Protein AF-A0A0L0FVR0-F1 (afdb_monomer_lite)

Radius of gyration: 31.87 Å; chains: 1; bounding box: 72×71×100 Å

Foldseek 3Di:
DKKKAADDDDDDDDDDDDDCVVPPPVRVDVVPAQWDDKFAQPLVPVLVVLVVVLVVLVVVLLVQVLVCVVVVDQDWDFDDDDPPHDGDIDRSNVVSVVVNVVSVVVSVVSVPCRVPDGRSIIDIHHPDPVRLVCQQVDQPDPDNNGIHIHNDFDPLPPPSVCSPQHPVNVVVVVVVVVVVVVVVVVVVVVVVVVVVCCLDVVNVCVVPVVCVVVCVVCVVVVVCSVQPVVVVVVLVVLVVCLVPVLVCLLVVVVLVVVLVCQVPPPQSGPVSNVVSQAFEAPPCVVVVVVLLVLVLVLLLCCVRPVVSNVSSVVSVVSSVVSVVCCPVPGHDHSGDPVCPVVVVSVVSVVVSVVVSVVVVVVVVVVVVVVVVVVVVVVVD

Secondary structure (DSSP, 8-state):
-EEE----------S-PPPTTTS-HHHHHHTTS-EEEEEESHHHHHHHHHHHHHHHHHHHHHHHHHHHHHHSSPPEEEES-BTTBS-EEEEHHHHHHHHHHHHHHHHHHTTTGGGG---S-EEEEESSHHHHHHHHHS--SSSTTT---EE---TTT--GGGGG--HHHHHHHHHHHHHHHHHHHHHHHHHHHHHHHHH-HHHHHHH-GGGHHHHHH-HHHHHHHHHHHHHHHHHHHHHHHHHHHHHHHHHTHHHHHHHHHIIIII--SHHHHHHHTSPPPP-HHHHHHHHHHHHHHHHHTTTT-TTHHHHHHHHHHHHHHHHHHHHHHT---SS--TTTHHHHHHHHHHHHHHHHHHHHHHHHHHHHHHHHHHHHHH--

InterPro domains:
  IPR003864 CSC1/OSCA1-like, 7TM region [PF02714] (238-352)
  IPR027815 CSC1/OSCA1-like, cytosolic domain [PF14703] (33-162)
  IPR045122 Calcium permeable stress-gated cation channel 1-like [PTHR13018] (44-244)

Sequence (380 aa):
MTTVEPSPTPTVSPSPTPSFKDCGIQGCYDDTLSVHSVSLYKYVKEHRKLVREREQIRSDLERAYWDLGKKHERPTMRVGGFLCYGGTIVDSIDYLQDQLKEYNQLVKESKYDGLRYPYGTGFVTFKNFLTASLAASSRLSDNSSAYSTDGAPEPTDVYWPNLRIQSLELTVRTICVKILTFAMVVFFAIPVAFLQSFVTIENFQKWFPSLEDFFNDNAALTAAIKGFLPALILNILIMVKIFITMQWQLLDVIELLITSIKLWFFARTPRERLSAMKPDMPEFAFFASDLIMVYLLGLCFAVIAPLLSPFALLYMAWGYWVRRYQLLYVRVPKFESGGRFWNLFFSRICIVCFSDSHYIISYHIRSHFEHSCIYYKFAS

Structure (mmCIF, N/CA/C/O backbone):
data_AF-A0A0L0FVR0-F1
#
_entry.id   AF-A0A0L0FVR0-F1
#
loop_
_atom_site.group_PDB
_atom_site.id
_atom_site.type_symbol
_atom_site.label_atom_id
_atom_site.label_alt_id
_atom_site.label_comp_id
_atom_site.label_asym_id
_atom_site.label_entity_id
_atom_site.label_seq_id
_atom_site.pdbx_PDB_ins_code
_atom_site.Cartn_x
_atom_site.Cartn_y
_atom_site.Cartn_z
_atom_site.occupancy
_atom_site.B_iso_or_equiv
_atom_site.auth_seq_id
_atom_site.auth_comp_id
_atom_site.auth_asym_id
_atom_site.auth_atom_id
_atom_site.pdbx_PDB_model_num
ATOM 1 N N . MET A 1 1 ? -19.815 13.158 3.278 1.00 31.92 1 MET A N 1
ATOM 2 C CA . MET A 1 1 ? -19.055 13.720 4.412 1.00 31.92 1 MET A CA 1
ATOM 3 C C . MET A 1 1 ? -17.994 14.637 3.830 1.00 31.92 1 MET A C 1
ATOM 5 O O . MET A 1 1 ? -17.427 14.257 2.813 1.00 31.92 1 MET A O 1
ATOM 9 N N . THR A 1 2 ? -17.740 15.807 4.409 1.00 29.30 2 THR A N 1
ATOM 10 C CA . THR A 1 2 ? -16.665 16.720 3.964 1.00 29.30 2 THR A CA 1
ATOM 11 C C . THR A 1 2 ? -15.803 17.139 5.146 1.00 29.30 2 THR A C 1
ATOM 13 O O . THR A 1 2 ? -16.333 17.372 6.231 1.00 29.30 2 THR A O 1
ATOM 16 N N . THR A 1 3 ? -14.485 17.199 4.955 1.00 30.08 3 THR A N 1
ATOM 17 C CA . THR A 1 3 ? -13.531 17.676 5.969 1.00 30.08 3 THR A CA 1
ATOM 18 C C . THR A 1 3 ? -13.196 19.145 5.754 1.00 30.08 3 THR A C 1
ATOM 20 O O . THR A 1 3 ? -12.861 19.523 4.636 1.00 30.08 3 THR A O 1
ATOM 23 N N . VAL A 1 4 ? -13.241 19.936 6.825 1.00 31.75 4 VAL A N 1
ATOM 24 C CA . VAL A 1 4 ? -12.751 21.329 6.883 1.00 31.75 4 VAL A CA 1
ATOM 25 C C . VAL A 1 4 ? -11.373 21.352 7.571 1.00 31.75 4 VAL A C 1
ATOM 27 O O . VAL A 1 4 ? -11.081 20.436 8.337 1.00 31.75 4 VAL A O 1
ATOM 30 N N . GLU A 1 5 ? -10.528 22.361 7.329 1.00 31.41 5 GLU A N 1
ATOM 31 C CA . GLU A 1 5 ? -9.233 22.558 8.013 1.00 31.41 5 GLU A CA 1
ATOM 32 C C . GLU A 1 5 ? -8.874 24.063 8.133 1.00 31.41 5 GLU A C 1
ATOM 34 O O . GLU A 1 5 ? -9.094 24.776 7.155 1.00 31.41 5 GLU A O 1
ATOM 39 N N . PRO A 1 6 ? -8.311 24.578 9.257 1.00 28.22 6 PRO A N 1
ATOM 40 C CA . PRO A 1 6 ? -7.893 25.983 9.391 1.00 28.22 6 PRO A CA 1
ATOM 41 C C . PRO A 1 6 ? -6.371 26.158 9.541 1.00 28.22 6 PRO A C 1
ATOM 43 O O . PRO A 1 6 ? -5.696 25.357 10.192 1.00 28.22 6 PRO A O 1
ATOM 46 N N . SER A 1 7 ? -5.835 27.285 9.059 1.00 29.09 7 SER A N 1
ATOM 47 C CA . SER A 1 7 ? -4.413 27.643 9.207 1.00 29.09 7 SER A CA 1
ATOM 48 C C . SER A 1 7 ? -4.171 29.089 9.700 1.00 29.09 7 SER A C 1
ATOM 50 O O . SER A 1 7 ? -4.756 30.008 9.131 1.00 29.09 7 SER A O 1
ATOM 52 N N . PRO A 1 8 ? -3.273 29.337 10.680 1.00 32.59 8 PRO A N 1
ATOM 53 C CA . PRO A 1 8 ? -2.580 30.631 10.883 1.00 32.59 8 PRO A CA 1
ATOM 54 C C . PRO A 1 8 ? -1.464 30.829 9.820 1.00 32.59 8 PRO A C 1
ATOM 56 O O . PRO A 1 8 ? -1.068 29.842 9.198 1.00 32.59 8 PRO A O 1
ATOM 59 N N . THR A 1 9 ? -0.854 31.993 9.526 1.00 27.91 9 THR A N 1
ATOM 60 C CA . THR A 1 9 ? -0.823 33.411 10.023 1.00 27.91 9 THR A CA 1
ATOM 61 C C . THR A 1 9 ? -0.142 34.278 8.909 1.00 27.91 9 THR A C 1
ATOM 63 O O . THR A 1 9 ? 0.295 33.649 7.941 1.00 27.91 9 THR A O 1
ATOM 66 N N . PRO A 1 10 ? 0.047 35.632 8.964 1.00 27.08 10 PRO A N 1
ATOM 67 C CA . PRO A 1 10 ? -0.070 36.597 10.074 1.00 27.08 10 PRO A CA 1
ATOM 68 C C . PRO A 1 10 ? -0.982 37.827 9.808 1.00 27.08 10 PRO A C 1
ATOM 70 O O . PRO A 1 10 ? -1.689 37.909 8.811 1.00 27.08 10 PRO A O 1
ATOM 73 N N . THR A 1 11 ? -0.979 38.774 10.751 1.00 21.86 11 THR A N 1
ATOM 74 C CA . THR A 1 11 ? -1.875 39.936 10.891 1.00 21.86 11 THR A CA 1
ATOM 75 C C . THR A 1 11 ? -1.707 41.060 9.859 1.00 21.86 11 THR A C 1
ATOM 77 O O . THR A 1 11 ? -0.650 41.681 9.798 1.00 21.86 11 THR A O 1
ATOM 80 N N . VAL A 1 12 ? -2.824 41.459 9.238 1.00 21.41 12 VAL A N 1
ATOM 81 C CA . VAL A 1 12 ? -3.237 42.869 9.068 1.00 21.41 12 VAL A CA 1
ATOM 82 C C . VAL A 1 12 ? -4.748 42.937 9.346 1.00 21.41 12 VAL A C 1
ATOM 84 O O . VAL A 1 12 ? -5.506 42.129 8.819 1.00 21.41 12 VAL A O 1
ATOM 87 N N . SER A 1 13 ? -5.180 43.855 10.210 1.00 21.28 13 SER A N 1
ATOM 88 C CA . SER A 1 13 ? -6.585 44.144 10.567 1.00 21.28 13 SER A CA 1
ATOM 89 C C . SER A 1 13 ? -7.022 45.472 9.899 1.00 21.28 13 SER A C 1
ATOM 91 O O . SER A 1 13 ? -6.126 46.211 9.482 1.00 21.28 13 SER A O 1
ATOM 93 N N . PRO A 1 14 ? -8.329 45.823 9.758 1.00 28.42 14 PRO A N 1
ATOM 94 C CA . PRO A 1 14 ? -9.460 45.448 10.619 1.00 28.42 14 PRO A CA 1
ATOM 95 C C . PRO A 1 14 ? -10.758 45.000 9.900 1.00 28.42 14 PRO A C 1
ATOM 97 O O . PRO A 1 14 ? -10.812 44.850 8.684 1.00 28.42 14 PRO A O 1
ATOM 100 N N . SER A 1 15 ? -11.825 44.861 10.701 1.00 21.44 15 SER A N 1
ATOM 101 C CA . SER A 1 15 ? -13.176 44.339 10.408 1.00 21.44 15 SER A CA 1
ATOM 102 C C . SER A 1 15 ? -13.308 42.801 10.464 1.00 21.44 15 SER A C 1
ATOM 104 O O . SER A 1 15 ? -12.320 42.087 10.280 1.00 21.44 15 SER A O 1
ATOM 106 N N . PRO A 1 16 ? -14.468 42.277 10.912 1.00 29.50 16 PRO A N 1
ATOM 107 C CA . PRO A 1 16 ? -14.469 41.071 11.732 1.00 29.50 16 PRO A CA 1
ATOM 108 C C . PRO A 1 16 ? -14.597 39.789 10.908 1.00 29.50 16 PRO A C 1
ATOM 110 O O . PRO A 1 16 ? -15.694 39.370 10.549 1.00 29.50 16 PRO A O 1
ATOM 113 N N . THR A 1 17 ? -13.490 39.073 10.729 1.00 25.56 17 THR A N 1
ATOM 114 C CA . THR A 1 17 ? -13.578 37.609 10.659 1.00 25.56 17 THR A CA 1
ATOM 115 C C . THR A 1 17 ? -14.049 37.106 12.026 1.00 25.56 17 THR A C 1
ATOM 117 O O . THR A 1 17 ? -13.323 37.341 13.002 1.00 25.56 17 THR A O 1
ATOM 120 N N . PRO A 1 18 ? -15.208 36.428 12.146 1.00 30.25 18 PRO A N 1
ATOM 121 C CA . PRO A 1 18 ? -15.577 35.808 13.406 1.00 30.25 18 PRO A CA 1
ATOM 122 C C . PRO A 1 18 ? -14.506 34.776 13.733 1.00 30.25 18 PRO A C 1
ATOM 124 O O . PRO A 1 18 ? -14.232 33.857 12.956 1.00 30.25 18 PRO A O 1
ATOM 127 N N . SER A 1 19 ? -13.872 34.933 14.890 1.00 30.06 19 SER A N 1
ATOM 128 C CA . SER A 1 19 ? -13.094 33.830 15.424 1.00 30.06 19 SER A CA 1
ATOM 129 C C . SER A 1 19 ? -14.078 32.689 15.709 1.00 30.06 19 SER A C 1
ATOM 131 O O . SER A 1 19 ? -15.181 32.939 16.190 1.00 30.06 19 SER A O 1
ATOM 133 N N . PHE A 1 20 ? -13.697 31.429 15.477 1.00 39.97 20 PHE A N 1
ATOM 134 C CA . PHE A 1 20 ? -14.540 30.254 15.793 1.00 39.97 20 PHE A CA 1
ATOM 135 C C . PHE A 1 20 ? -14.876 30.094 17.301 1.00 39.97 20 PHE A C 1
ATOM 137 O O . PHE A 1 20 ? -15.362 29.048 17.727 1.00 39.97 20 PHE A O 1
ATOM 144 N N . LYS A 1 21 ? -14.591 31.112 18.126 1.00 35.53 21 LYS A N 1
ATOM 145 C CA . LYS A 1 21 ? -15.057 31.258 19.507 1.00 35.53 21 LYS A CA 1
ATOM 146 C C . LYS A 1 21 ? -16.484 31.808 19.590 1.00 35.53 21 LYS A C 1
ATOM 148 O O . LYS A 1 21 ? -17.180 31.463 20.537 1.00 35.53 21 LYS A O 1
ATOM 153 N N . ASP A 1 22 ? -16.892 32.648 18.637 1.00 34.06 22 ASP A N 1
ATOM 154 C CA . ASP A 1 22 ? -18.108 33.469 18.756 1.00 34.06 22 ASP A CA 1
ATOM 155 C C . ASP A 1 22 ? -19.326 32.800 18.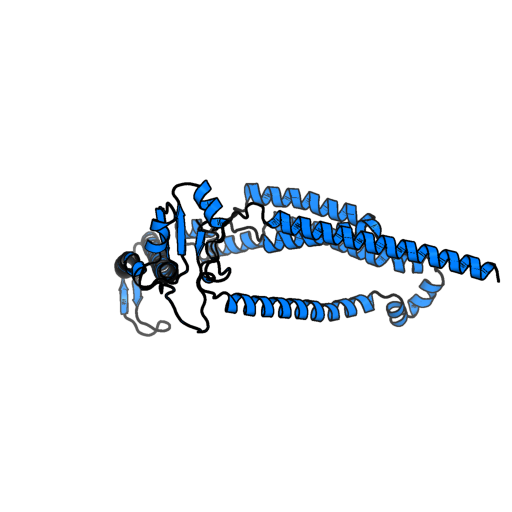101 1.00 34.06 22 ASP A C 1
ATOM 157 O O . ASP A 1 22 ? -20.446 32.903 18.594 1.00 34.06 22 ASP A O 1
ATOM 161 N N . CYS A 1 23 ? -19.089 32.027 17.038 1.00 40.84 23 CYS A N 1
ATOM 162 C CA . CYS A 1 23 ? -20.033 31.051 16.513 1.00 40.84 23 CYS A CA 1
ATOM 163 C C . CYS A 1 23 ? -19.302 29.708 16.393 1.00 40.84 23 CYS A C 1
ATOM 165 O O . CYS A 1 23 ? -18.271 29.601 15.722 1.00 40.84 23 CYS A O 1
ATOM 167 N N . GLY A 1 24 ? -19.795 28.686 17.100 1.00 47.41 24 GLY A N 1
ATOM 168 C CA . GLY A 1 24 ? -19.229 27.341 17.012 1.00 47.41 24 GLY A CA 1
ATOM 169 C C . GLY A 1 24 ? -19.359 26.795 15.589 1.00 47.41 24 GLY A C 1
ATOM 170 O O . GLY A 1 24 ? -20.275 27.175 14.866 1.00 47.41 24 GLY A O 1
ATOM 171 N N . ILE A 1 25 ? -18.477 25.866 15.196 1.00 48.81 25 ILE A N 1
ATOM 172 C CA . ILE A 1 25 ? -18.399 25.332 13.816 1.00 48.81 25 ILE A CA 1
ATOM 173 C C . ILE A 1 25 ? -19.770 24.901 13.270 1.00 48.81 25 ILE A C 1
ATOM 175 O O . ILE A 1 25 ? -20.028 25.047 12.085 1.00 48.81 25 ILE A O 1
ATOM 179 N N . GLN A 1 26 ? -20.660 24.410 14.130 1.00 44.12 26 GLN A N 1
ATOM 180 C CA . GLN A 1 26 ? -22.010 24.001 13.760 1.00 44.12 26 GLN A CA 1
ATOM 181 C C . GLN A 1 26 ? -22.924 25.181 13.358 1.00 44.12 26 GLN A C 1
ATOM 183 O O . GLN A 1 26 ? -23.564 25.115 12.313 1.00 44.12 26 GLN A O 1
ATOM 188 N N . GLY A 1 27 ? -22.906 26.295 14.100 1.00 46.75 27 GLY A N 1
ATOM 189 C CA . GLY A 1 27 ? -23.770 27.453 13.827 1.00 46.75 27 GLY A CA 1
ATOM 190 C C . GLY A 1 27 ? -23.442 28.175 12.516 1.00 46.75 27 GLY A C 1
ATOM 191 O O . GLY A 1 27 ? -24.348 28.576 11.799 1.00 46.75 27 GLY A O 1
ATOM 192 N N . CYS A 1 28 ? -22.162 28.258 12.130 1.00 50.81 28 CYS A N 1
ATOM 193 C CA . CYS A 1 28 ? -21.769 28.853 10.842 1.00 50.81 28 CYS A CA 1
ATOM 194 C C . CYS A 1 28 ? -22.285 28.074 9.616 1.00 50.81 28 CYS A C 1
ATOM 196 O O . CYS A 1 28 ? -22.369 28.636 8.525 1.00 50.81 28 CYS A O 1
ATOM 198 N N . TYR A 1 29 ? -22.573 26.778 9.771 1.00 52.84 29 TYR A N 1
ATOM 199 C CA . TYR A 1 29 ? -23.014 25.912 8.677 1.00 52.84 29 TYR A CA 1
ATOM 200 C C . TYR A 1 29 ? -24.538 25.758 8.612 1.00 52.84 29 TYR A C 1
ATOM 202 O O . TYR A 1 29 ? -25.074 25.677 7.506 1.00 52.84 29 TYR A O 1
ATOM 210 N N . ASP A 1 30 ? -25.230 25.748 9.756 1.00 51.44 30 ASP A N 1
ATOM 211 C CA . ASP A 1 30 ? -26.689 25.569 9.817 1.00 51.44 30 ASP A CA 1
ATOM 212 C C . ASP A 1 30 ? -27.462 26.718 9.122 1.00 51.44 30 ASP A C 1
ATOM 214 O O . ASP A 1 30 ? -28.515 26.471 8.533 1.00 51.44 30 ASP A O 1
ATOM 218 N N . ASP A 1 31 ? -26.911 27.940 9.094 1.00 51.31 31 ASP A N 1
ATOM 219 C CA . ASP A 1 31 ? -27.513 29.106 8.416 1.00 51.31 31 ASP A CA 1
ATOM 220 C C . ASP A 1 31 ? -27.350 29.106 6.879 1.00 51.31 31 ASP A C 1
ATOM 222 O O . ASP A 1 31 ? -28.013 29.880 6.186 1.00 51.31 31 ASP A O 1
ATOM 226 N N . THR A 1 32 ? -26.466 28.269 6.314 1.00 53.69 32 THR A N 1
ATOM 227 C CA . THR A 1 32 ? -26.128 28.301 4.871 1.00 53.69 32 THR A CA 1
ATOM 228 C C . THR A 1 32 ? -26.347 26.983 4.131 1.00 53.69 32 THR A C 1
ATOM 230 O O . THR A 1 32 ? -26.611 27.002 2.926 1.00 53.69 32 THR A O 1
ATOM 233 N N . LEU A 1 33 ? -26.284 25.833 4.811 1.00 59.81 33 LEU A N 1
ATOM 234 C CA . LEU A 1 33 ? -26.468 24.507 4.215 1.00 59.81 33 LEU A CA 1
ATOM 235 C C . LEU A 1 33 ? -27.332 23.605 5.107 1.00 59.81 33 LEU A C 1
ATOM 237 O O . LEU A 1 33 ? -27.295 23.676 6.327 1.00 59.81 33 LEU A O 1
ATOM 241 N N . SER A 1 34 ? -28.060 22.667 4.491 1.00 58.91 34 SER A N 1
ATOM 242 C CA . SER A 1 34 ? -28.871 21.660 5.200 1.00 58.91 34 SER A CA 1
ATOM 243 C C . SER A 1 34 ? -28.015 20.549 5.832 1.00 58.91 34 SER A C 1
ATOM 245 O O . SER A 1 34 ? -28.054 19.375 5.433 1.00 58.91 34 SER A O 1
ATOM 247 N N . VAL A 1 35 ? -27.218 20.936 6.824 1.00 61.44 35 VAL A N 1
ATOM 248 C CA . VAL A 1 35 ? -26.368 20.044 7.613 1.00 61.44 35 VAL A CA 1
ATOM 249 C C . VAL A 1 35 ? -27.218 19.133 8.506 1.00 61.44 35 VAL A C 1
ATOM 251 O O . VAL A 1 35 ? -28.366 19.419 8.853 1.00 61.44 35 VAL A O 1
ATOM 254 N N . HIS A 1 36 ? -26.680 17.948 8.787 1.00 54.28 36 HIS A N 1
ATOM 255 C CA . HIS A 1 36 ? -27.298 16.944 9.648 1.00 54.28 36 HIS A CA 1
ATOM 256 C C . HIS A 1 36 ? -26.498 16.723 10.938 1.00 54.28 36 HIS A C 1
ATOM 258 O O . HIS A 1 36 ? -27.090 16.610 12.009 1.00 54.28 36 HIS A O 1
ATOM 264 N N . SER A 1 37 ? -25.165 16.683 10.858 1.00 59.06 37 SER A N 1
ATOM 265 C CA . SER A 1 37 ? -24.276 16.635 12.024 1.00 59.06 37 SER A CA 1
ATOM 266 C C . SER A 1 37 ? -22.842 17.045 11.677 1.00 59.06 37 SER A C 1
ATOM 268 O O . SER A 1 37 ? -22.405 16.913 10.530 1.00 59.06 37 SER A O 1
ATOM 270 N N . VAL A 1 38 ? -22.099 17.496 12.692 1.00 64.94 38 VAL A N 1
ATOM 271 C CA . VAL A 1 38 ? -20.668 17.825 12.619 1.00 64.94 38 VAL A CA 1
ATOM 272 C C . VAL A 1 38 ? -19.907 16.964 13.634 1.00 64.94 38 VAL A C 1
ATOM 274 O O . VAL A 1 38 ? -20.328 16.839 14.781 1.00 64.94 38 VAL A O 1
ATOM 277 N N . SER A 1 39 ? -18.792 16.347 13.229 1.00 64.31 39 SER A N 1
ATOM 278 C CA . SER A 1 39 ? -17.952 15.491 14.092 1.00 64.31 39 SER A CA 1
ATOM 279 C C . SER A 1 39 ? -16.500 15.974 14.135 1.00 64.31 39 SER A C 1
ATOM 281 O O . SER A 1 39 ? -15.885 16.153 13.087 1.00 64.31 39 SER A O 1
ATOM 283 N N . LEU A 1 40 ? -15.936 16.155 15.336 1.00 64.81 40 LEU A N 1
ATOM 284 C CA . LEU A 1 40 ? -14.631 16.803 15.560 1.00 64.81 40 LEU A CA 1
ATOM 285 C C . LEU A 1 40 ? -13.496 15.813 15.876 1.00 64.81 40 LEU A C 1
ATOM 287 O O . LEU A 1 40 ? -13.692 14.798 16.547 1.00 64.81 40 LEU A O 1
ATOM 291 N N . TYR A 1 41 ? -12.276 16.134 15.432 1.00 62.84 41 TYR A N 1
ATOM 292 C CA . TYR A 1 41 ? -11.158 15.181 15.434 1.00 62.84 41 TYR A CA 1
ATOM 293 C C . TYR A 1 41 ? -10.479 14.918 16.801 1.00 62.84 41 TYR A C 1
ATOM 295 O O . TYR A 1 41 ? -10.100 13.774 17.064 1.00 62.84 41 TYR A O 1
ATOM 303 N N . LYS A 1 42 ? -10.317 15.919 17.690 1.00 60.16 42 LYS A N 1
ATOM 304 C CA . LYS A 1 42 ? -9.508 15.794 18.938 1.00 60.16 42 LYS A CA 1
ATOM 305 C C . LYS A 1 42 ? -9.873 14.554 19.761 1.00 60.16 42 LYS A C 1
ATOM 307 O O . LYS A 1 42 ? -9.026 13.726 20.099 1.00 60.16 42 LYS A O 1
ATOM 312 N N . TYR A 1 43 ? -11.175 14.430 19.976 1.00 60.81 43 TYR A N 1
ATOM 313 C CA . TYR A 1 43 ? -11.896 13.325 20.589 1.00 60.81 43 TYR A CA 1
ATOM 314 C C . TYR A 1 43 ? -11.403 11.929 20.173 1.00 60.81 43 TYR A C 1
ATOM 316 O O . TYR A 1 43 ? -11.200 11.043 21.006 1.00 60.81 43 TYR A O 1
ATOM 324 N N . VAL A 1 44 ? -11.154 11.721 18.877 1.00 69.50 44 VAL A N 1
ATOM 325 C CA . VAL A 1 44 ? -10.959 10.382 18.307 1.00 69.50 44 VAL A CA 1
ATOM 326 C C . VAL A 1 44 ? -9.583 9.789 18.657 1.00 69.50 44 VAL A C 1
ATOM 328 O O . VAL A 1 44 ? -9.389 8.579 18.522 1.00 69.50 44 VAL A O 1
ATOM 331 N N . LYS A 1 45 ? -8.590 10.582 19.093 1.00 76.81 45 LYS A N 1
ATOM 332 C CA . LYS A 1 45 ? -7.262 10.045 19.464 1.00 76.81 45 LYS A CA 1
ATOM 333 C C . LYS A 1 45 ? -7.249 9.469 20.881 1.00 76.81 45 LYS A C 1
ATOM 335 O O . LYS A 1 45 ? -6.845 8.320 21.057 1.00 76.81 45 LYS A O 1
ATOM 340 N N . GLU A 1 46 ? -7.682 10.255 21.864 1.00 78.75 46 GLU A N 1
ATOM 341 C CA . GLU A 1 46 ? -7.696 9.871 23.283 1.00 78.75 46 GLU A CA 1
ATOM 342 C C . GLU A 1 46 ? -8.710 8.752 23.531 1.00 78.75 46 GLU A C 1
ATOM 344 O O . GLU A 1 46 ? -8.344 7.709 24.073 1.00 78.75 46 GLU A O 1
ATOM 349 N N . HIS A 1 47 ? -9.922 8.875 22.978 1.00 82.88 47 HIS A N 1
ATOM 350 C CA . HIS A 1 47 ? -10.935 7.821 23.049 1.00 82.88 47 HIS A CA 1
ATOM 351 C C . HIS A 1 47 ? -10.425 6.480 22.482 1.00 82.88 47 HIS A C 1
ATOM 353 O O . HIS A 1 47 ? -10.621 5.429 23.086 1.00 82.88 47 HIS A O 1
ATOM 359 N N . ARG A 1 48 ? -9.672 6.485 21.368 1.00 84.62 48 ARG A N 1
ATOM 360 C CA . ARG A 1 48 ? -9.049 5.256 20.826 1.00 84.62 48 ARG A CA 1
ATOM 361 C C . ARG A 1 48 ? -7.839 4.749 21.596 1.00 84.62 48 ARG A C 1
ATOM 363 O O . ARG A 1 48 ? -7.435 3.610 21.360 1.00 84.62 48 ARG A O 1
ATOM 370 N N . LYS A 1 49 ? -7.205 5.560 22.443 1.00 89.50 49 LYS A N 1
ATOM 371 C CA . LYS A 1 49 ? -6.197 5.059 23.383 1.00 89.50 49 LYS A CA 1
ATOM 372 C C . LYS A 1 49 ? -6.910 4.238 24.464 1.00 89.50 49 LYS A C 1
ATOM 374 O O . LYS A 1 49 ? -6.653 3.042 24.554 1.00 89.50 49 LYS A O 1
ATOM 379 N N . LEU A 1 50 ? -7.913 4.833 25.115 1.00 90.69 50 LEU A N 1
ATOM 380 C CA . LEU A 1 50 ? -8.742 4.180 26.135 1.00 90.69 50 LEU A CA 1
ATOM 381 C C . LEU A 1 50 ? -9.435 2.910 25.614 1.00 90.69 50 LEU A C 1
ATOM 383 O O . LEU A 1 50 ? -9.416 1.878 26.275 1.00 90.69 50 LEU A O 1
ATOM 387 N N . VAL A 1 51 ? -9.999 2.939 24.399 1.00 91.81 51 VAL A N 1
ATOM 388 C CA . VAL A 1 51 ? -10.621 1.750 23.784 1.00 91.81 51 VAL A CA 1
ATOM 389 C C . VAL A 1 51 ? -9.598 0.642 23.505 1.00 91.81 51 VAL A C 1
ATOM 391 O O . VAL A 1 51 ? -9.929 -0.525 23.694 1.00 91.81 51 VAL A O 1
ATOM 394 N N . ARG A 1 52 ? -8.362 0.963 23.093 1.00 92.94 52 ARG A N 1
ATOM 395 C CA . ARG A 1 52 ? -7.313 -0.056 22.891 1.00 92.94 52 ARG A CA 1
ATOM 396 C C . ARG A 1 52 ? -6.862 -0.681 24.207 1.00 92.94 52 ARG A C 1
ATOM 398 O O . ARG A 1 52 ? -6.778 -1.900 24.276 1.00 92.94 52 ARG A O 1
ATOM 405 N N . GLU A 1 53 ? -6.635 0.133 25.234 1.00 94.62 53 GLU A N 1
ATOM 406 C CA . GLU A 1 53 ? -6.268 -0.337 26.577 1.00 94.62 53 GLU A CA 1
ATOM 407 C C . GLU A 1 53 ? -7.383 -1.219 27.168 1.00 94.62 53 GLU A C 1
ATOM 409 O O . GLU A 1 53 ? -7.117 -2.332 27.621 1.00 94.62 53 GLU A O 1
ATOM 414 N N . ARG A 1 54 ? -8.653 -0.817 27.015 1.00 95.31 54 ARG A N 1
ATOM 415 C CA . ARG A 1 54 ? -9.821 -1.637 27.376 1.00 95.31 54 ARG A CA 1
ATOM 416 C C . ARG A 1 54 ? -9.868 -2.981 26.639 1.00 95.31 54 ARG A C 1
ATOM 418 O O . ARG A 1 54 ? -10.155 -4.002 27.260 1.00 95.31 54 ARG A O 1
ATOM 425 N N . GLU A 1 55 ? -9.642 -3.008 25.322 1.00 93.12 55 GLU A N 1
ATOM 426 C CA . GLU A 1 55 ? -9.631 -4.274 24.567 1.00 93.12 55 GLU A CA 1
ATOM 427 C C . GLU A 1 55 ? -8.450 -5.175 24.952 1.00 93.12 55 GLU A C 1
ATOM 429 O O . GLU A 1 55 ? -8.606 -6.395 24.944 1.00 93.12 55 GLU A O 1
ATOM 434 N N . GLN A 1 56 ? -7.307 -4.602 25.341 1.00 93.50 56 GLN A N 1
ATOM 435 C CA . GLN A 1 56 ? -6.171 -5.360 25.866 1.00 93.50 56 GLN A CA 1
ATOM 436 C C . GLN A 1 56 ? -6.514 -6.007 27.217 1.00 93.50 56 GLN A C 1
ATOM 438 O O . GLN A 1 56 ? -6.438 -7.228 27.321 1.00 93.50 56 GLN A O 1
ATOM 443 N N . ILE A 1 57 ? -7.020 -5.231 28.186 1.00 94.62 57 ILE A N 1
ATOM 444 C CA . ILE A 1 57 ? -7.494 -5.739 29.492 1.00 94.62 57 ILE A CA 1
ATOM 445 C C . ILE A 1 57 ? -8.552 -6.834 29.301 1.00 94.62 57 ILE A C 1
ATOM 447 O O . ILE A 1 57 ? -8.515 -7.873 29.958 1.00 94.62 57 ILE A O 1
ATOM 451 N N . ARG A 1 58 ? -9.479 -6.643 28.354 1.00 94.50 58 ARG A N 1
ATOM 452 C CA . ARG A 1 58 ? -10.475 -7.660 27.997 1.00 94.50 58 ARG A CA 1
ATOM 453 C C . ARG A 1 58 ? -9.834 -8.933 27.430 1.00 94.50 58 ARG A C 1
ATOM 455 O O . ARG A 1 58 ? -10.275 -10.023 27.780 1.00 94.50 58 ARG A O 1
ATOM 462 N N . SER A 1 59 ? -8.816 -8.817 26.578 1.00 93.50 59 SER A N 1
ATOM 463 C CA . SER A 1 59 ? -8.076 -9.973 26.051 1.00 93.50 59 SER A CA 1
ATOM 464 C C . SER A 1 59 ? -7.323 -10.718 27.157 1.00 93.50 59 SER A C 1
ATOM 466 O O . SER A 1 59 ? -7.307 -11.947 27.156 1.00 93.50 59 SER A O 1
ATOM 468 N N . ASP A 1 60 ? -6.736 -9.997 28.114 1.00 92.81 60 ASP A N 1
ATOM 469 C CA . ASP A 1 60 ? -6.046 -10.579 29.270 1.00 92.81 60 ASP A CA 1
ATOM 470 C C . ASP A 1 60 ? -7.032 -11.299 30.208 1.00 92.81 60 ASP A C 1
ATOM 472 O O . ASP A 1 60 ? -6.766 -12.416 30.655 1.00 92.81 60 ASP A O 1
ATOM 476 N N . LEU A 1 61 ? -8.224 -10.730 30.415 1.00 94.44 61 LEU A N 1
ATOM 477 C CA . LEU A 1 61 ? -9.321 -11.366 31.150 1.00 94.44 61 LEU A CA 1
ATOM 478 C C . LEU A 1 61 ? -9.817 -12.640 30.443 1.00 94.44 61 LEU A C 1
ATOM 480 O O . LEU A 1 61 ? -9.998 -13.671 31.090 1.00 94.44 61 LEU A O 1
ATOM 484 N N . GLU A 1 62 ? -9.981 -12.615 29.116 1.00 93.19 62 GLU A N 1
ATOM 485 C CA . GLU A 1 62 ? -10.339 -13.805 28.326 1.00 93.19 62 GLU A CA 1
ATOM 486 C C . GLU A 1 62 ? -9.269 -14.920 28.445 1.00 93.19 62 GLU A C 1
ATOM 488 O O . GLU A 1 62 ? -9.625 -16.101 28.484 1.00 93.19 62 GLU A O 1
ATOM 493 N N . ARG A 1 63 ? -7.974 -14.579 28.587 1.00 92.50 63 ARG A N 1
ATOM 494 C CA . ARG A 1 63 ? -6.902 -15.554 28.897 1.00 92.50 63 ARG A CA 1
ATOM 495 C C . ARG A 1 63 ? -7.005 -16.110 30.317 1.00 92.50 63 ARG A C 1
ATOM 497 O O . ARG A 1 63 ? -6.837 -17.313 30.492 1.00 92.50 63 ARG A O 1
ATOM 504 N N . ALA A 1 64 ? -7.290 -15.272 31.315 1.00 93.12 64 ALA A N 1
ATOM 505 C CA . ALA A 1 64 ? -7.432 -15.713 32.705 1.00 93.12 64 ALA A CA 1
ATOM 506 C C . ALA A 1 64 ? -8.583 -16.727 32.865 1.00 93.12 64 ALA A C 1
ATOM 508 O O . ALA A 1 64 ? -8.406 -17.776 33.486 1.00 93.12 64 ALA A O 1
ATOM 509 N N . TYR A 1 65 ? -9.728 -16.483 32.215 1.00 93.00 65 TYR A N 1
ATOM 510 C CA . TYR A 1 65 ? -10.834 -17.451 32.156 1.00 93.00 65 TYR A CA 1
ATOM 511 C C . TYR A 1 65 ? -10.463 -18.754 31.433 1.00 93.00 65 TYR A C 1
ATOM 513 O O . TYR A 1 65 ? -10.889 -19.832 31.851 1.00 93.00 65 TYR A O 1
ATOM 521 N N . TRP A 1 66 ? -9.658 -18.680 30.369 1.00 91.38 66 TRP A N 1
ATOM 522 C CA . TRP A 1 66 ? -9.169 -19.865 29.662 1.00 91.38 66 TRP A CA 1
ATOM 523 C C . TRP A 1 66 ? -8.228 -20.718 30.527 1.00 91.38 66 TRP A C 1
ATOM 525 O O . TRP A 1 66 ? -8.377 -21.940 30.586 1.00 91.38 66 TRP A O 1
ATOM 535 N N . ASP A 1 67 ? -7.295 -20.085 31.242 1.00 91.25 67 ASP A N 1
ATOM 536 C CA . ASP A 1 67 ? -6.372 -20.784 32.141 1.00 91.25 67 ASP A CA 1
ATOM 537 C C . ASP A 1 67 ? -7.117 -21.395 33.350 1.00 91.25 67 ASP A C 1
ATOM 539 O O . ASP A 1 67 ? -6.820 -22.536 33.713 1.00 91.25 67 ASP A O 1
ATOM 543 N N . LEU A 1 68 ? -8.146 -20.721 33.893 1.00 93.19 68 LEU A N 1
ATOM 544 C CA . LEU A 1 68 ? -9.069 -21.287 34.895 1.00 93.19 68 LEU A CA 1
ATOM 545 C C . LEU A 1 68 ? -9.786 -22.538 34.363 1.00 93.19 68 LEU A C 1
ATOM 547 O O . LEU A 1 68 ? -9.820 -23.563 35.040 1.00 93.19 68 LEU A O 1
ATOM 551 N N . GLY A 1 69 ? -10.324 -22.488 33.141 1.00 91.94 69 GLY A N 1
ATOM 552 C CA . GLY A 1 69 ? -11.005 -23.631 32.523 1.00 91.94 69 GLY A CA 1
ATOM 553 C C . GLY A 1 69 ? -10.093 -24.836 32.260 1.00 91.94 69 GLY A C 1
ATOM 554 O O . GLY A 1 69 ? -10.576 -25.964 32.219 1.00 91.94 69 GLY A O 1
ATOM 555 N N . LYS A 1 70 ? -8.780 -24.610 32.102 1.00 91.00 70 LYS A N 1
ATOM 556 C CA . LYS A 1 70 ? -7.784 -25.658 31.826 1.00 91.00 70 LYS A CA 1
ATOM 557 C C . LYS A 1 70 ? -7.110 -26.227 33.079 1.00 91.00 70 LYS A C 1
ATOM 559 O O . LYS A 1 70 ? -6.706 -27.387 33.061 1.00 91.00 70 LYS A O 1
ATOM 564 N N . LYS A 1 71 ? -6.927 -25.417 34.127 1.00 91.62 71 LYS A N 1
ATOM 565 C CA . LYS A 1 71 ? -6.255 -25.820 35.379 1.00 91.62 71 LYS A CA 1
ATOM 566 C C . LYS A 1 71 ? -7.215 -26.094 36.537 1.00 91.62 71 LYS A C 1
ATOM 568 O O . LYS A 1 71 ? -6.792 -26.680 37.521 1.00 91.62 71 LYS A O 1
ATOM 573 N N . HIS A 1 72 ? -8.469 -25.649 36.437 1.00 90.81 72 HIS A N 1
ATOM 574 C CA . HIS A 1 72 ? -9.470 -25.643 37.515 1.00 90.81 72 HIS A CA 1
ATOM 575 C C . HIS A 1 72 ? -9.082 -24.834 38.773 1.00 90.81 72 HIS A C 1
ATOM 577 O O . HIS A 1 72 ? -9.787 -24.873 39.777 1.00 90.81 72 HIS A O 1
ATOM 583 N N . GLU A 1 73 ? -8.021 -24.028 38.694 1.00 90.31 73 GLU A N 1
ATOM 584 C CA . GLU A 1 73 ? -7.529 -23.145 39.755 1.00 90.31 73 GLU A CA 1
ATOM 585 C C . GLU A 1 73 ? -7.638 -21.675 39.324 1.00 90.31 73 GLU A C 1
ATOM 587 O O . GLU A 1 73 ? -7.437 -21.349 38.150 1.00 90.31 73 GLU A O 1
ATOM 592 N N . ARG A 1 74 ? -7.932 -20.767 40.267 1.00 91.19 74 ARG A N 1
ATOM 593 C CA . ARG A 1 74 ? -7.986 -19.319 39.999 1.00 91.19 74 ARG A CA 1
ATOM 594 C C . ARG A 1 74 ? -6.573 -18.766 39.739 1.00 91.19 74 ARG A C 1
ATOM 596 O O . ARG A 1 74 ? -5.719 -18.868 40.621 1.00 91.19 74 ARG A O 1
ATOM 603 N N . PRO A 1 75 ? -6.295 -18.181 38.557 1.00 92.38 75 PRO A N 1
ATOM 604 C CA . PRO A 1 75 ? -4.974 -17.646 38.249 1.00 92.38 75 PRO A CA 1
ATOM 605 C C . PRO A 1 75 ? -4.690 -16.363 39.039 1.00 92.38 75 PRO A C 1
ATOM 607 O O . PRO A 1 75 ? -5.484 -15.422 39.039 1.00 92.38 75 PRO A O 1
ATOM 610 N N . THR A 1 76 ? -3.516 -16.289 39.662 1.00 91.06 76 THR A N 1
ATOM 611 C CA . THR A 1 76 ? -3.035 -15.091 40.362 1.00 91.06 76 THR A CA 1
ATOM 612 C C . THR A 1 76 ? -2.018 -14.322 39.519 1.00 91.06 76 THR A C 1
ATOM 614 O O . THR A 1 76 ? -1.274 -14.904 38.726 1.00 91.06 76 THR A O 1
ATOM 617 N N . MET A 1 77 ? -1.970 -13.000 39.693 1.00 88.50 77 MET A N 1
ATOM 618 C CA . MET A 1 77 ? -0.978 -12.124 39.061 1.00 88.50 77 MET A CA 1
ATOM 619 C C . MET A 1 77 ? -0.294 -11.228 40.095 1.00 88.50 77 MET A C 1
ATOM 621 O O . MET A 1 77 ? -0.857 -10.928 41.147 1.00 88.50 77 MET A O 1
ATOM 625 N N . ARG A 1 78 ? 0.937 -10.797 39.797 1.00 86.94 78 ARG A N 1
ATOM 626 C CA . ARG A 1 78 ? 1.653 -9.796 40.600 1.00 86.94 78 ARG A CA 1
ATOM 627 C C . ARG A 1 78 ? 1.384 -8.400 40.051 1.00 86.94 78 ARG A C 1
ATOM 629 O O . ARG A 1 78 ? 1.604 -8.162 38.866 1.00 86.94 78 ARG A O 1
ATOM 636 N N . VAL A 1 79 ? 0.956 -7.486 40.917 1.00 85.81 79 VAL A N 1
ATOM 637 C CA . VAL A 1 79 ? 0.664 -6.084 40.582 1.00 85.81 79 VAL A CA 1
ATOM 638 C C . VAL A 1 79 ? 1.648 -5.173 41.323 1.00 85.81 79 VAL A C 1
ATOM 640 O O . VAL A 1 79 ? 1.961 -5.410 42.488 1.00 85.81 79 VAL A O 1
ATOM 643 N N . GLY A 1 80 ? 2.157 -4.133 40.655 1.00 77.75 80 GLY A N 1
ATOM 644 C CA . GLY A 1 80 ? 3.032 -3.127 41.279 1.00 77.75 80 GLY A CA 1
ATOM 645 C C . GLY A 1 80 ? 4.492 -3.550 41.509 1.00 77.75 80 GLY A C 1
ATOM 646 O O . GLY A 1 80 ? 5.139 -3.014 42.403 1.00 77.75 80 GLY A O 1
ATOM 647 N N . GLY A 1 81 ? 5.012 -4.510 40.736 1.00 72.88 81 GLY A N 1
ATOM 648 C CA . GLY A 1 81 ? 6.427 -4.913 40.754 1.00 72.88 81 GLY A CA 1
ATOM 649 C C . GLY A 1 81 ? 7.176 -4.512 39.480 1.00 72.88 81 GLY A C 1
ATOM 650 O O . GLY A 1 81 ? 6.583 -4.447 38.402 1.00 72.88 81 GLY A O 1
ATOM 651 N N . PHE A 1 82 ? 8.489 -4.292 39.582 1.00 68.25 82 PHE A N 1
ATOM 652 C CA . PHE A 1 82 ? 9.374 -4.059 38.434 1.00 68.25 82 PHE A CA 1
ATOM 653 C C . PHE A 1 82 ? 10.201 -5.321 38.171 1.00 68.25 82 PHE A C 1
ATOM 655 O O . PHE A 1 82 ? 10.846 -5.834 39.083 1.00 68.25 82 PHE A O 1
ATOM 662 N N . LEU A 1 83 ? 10.170 -5.847 36.938 1.00 71.38 83 LEU A N 1
ATOM 663 C CA . LEU A 1 83 ? 10.924 -7.052 36.543 1.00 71.38 83 LEU A CA 1
ATOM 664 C C . LEU A 1 83 ? 10.748 -8.245 37.516 1.00 71.38 83 LEU A C 1
ATOM 666 O O . LEU A 1 83 ? 11.701 -8.924 37.882 1.00 71.38 83 LEU A O 1
ATOM 670 N N . CYS A 1 84 ? 9.502 -8.497 37.935 1.00 68.12 84 CYS A N 1
ATOM 671 C CA . CYS A 1 84 ? 9.106 -9.543 38.893 1.00 68.12 84 CYS A CA 1
ATOM 672 C C . CYS A 1 84 ? 9.607 -9.366 40.344 1.00 68.12 84 CYS A C 1
ATOM 674 O O . CYS A 1 84 ? 9.291 -10.211 41.185 1.00 68.12 84 CYS A O 1
ATOM 676 N N . TYR A 1 85 ? 10.300 -8.270 40.668 1.00 69.81 85 TYR A N 1
ATOM 677 C CA . TYR A 1 85 ? 10.673 -7.903 42.036 1.00 69.81 85 TYR A CA 1
ATOM 678 C C . TYR A 1 85 ? 9.719 -6.842 42.609 1.00 69.81 85 TYR A C 1
ATOM 680 O O . TYR A 1 85 ? 9.371 -5.859 41.952 1.00 69.81 85 TYR A O 1
ATOM 688 N N . GLY A 1 86 ? 9.290 -7.052 43.857 1.00 77.75 86 GLY A N 1
ATOM 689 C CA . GLY A 1 86 ? 8.240 -6.255 44.500 1.00 77.75 86 GLY A CA 1
ATOM 690 C C . GLY A 1 86 ? 6.824 -6.566 43.991 1.00 77.75 86 GLY A C 1
ATOM 691 O O . GLY A 1 86 ? 6.625 -7.407 43.111 1.00 77.75 86 GLY A O 1
ATOM 692 N N . GLY A 1 87 ? 5.834 -5.885 44.570 1.00 83.81 87 GLY A N 1
ATOM 693 C CA . GLY A 1 87 ? 4.418 -6.022 44.217 1.00 83.81 87 GLY A CA 1
ATOM 694 C C . GLY A 1 87 ? 3.645 -7.082 45.012 1.00 83.81 87 GLY A C 1
ATOM 695 O O . GLY A 1 87 ? 4.214 -8.030 45.561 1.00 83.81 87 GLY A O 1
ATOM 696 N N . THR A 1 88 ? 2.324 -6.910 45.068 1.00 86.81 88 THR A N 1
ATOM 697 C CA . THR A 1 88 ? 1.380 -7.812 45.747 1.00 86.81 88 THR A CA 1
ATOM 698 C C . THR A 1 88 ? 0.862 -8.886 44.791 1.00 86.81 88 THR A C 1
ATOM 700 O O . THR A 1 88 ? 0.757 -8.665 43.585 1.00 86.81 88 THR A O 1
ATOM 703 N N . ILE A 1 89 ? 0.547 -10.070 45.324 1.00 87.62 89 ILE A N 1
ATOM 704 C CA . ILE A 1 89 ? -0.125 -11.144 44.578 1.00 87.62 89 ILE A CA 1
ATOM 705 C C . ILE A 1 89 ? -1.632 -10.956 44.763 1.00 87.62 89 ILE A C 1
ATOM 707 O O . ILE A 1 89 ? -2.101 -10.887 45.898 1.00 87.62 89 ILE A O 1
ATOM 711 N N . VAL A 1 90 ? -2.374 -10.869 43.661 1.00 90.25 90 VAL A N 1
ATOM 712 C CA . VAL A 1 90 ? -3.828 -10.635 43.633 1.00 90.25 90 VAL A CA 1
ATOM 713 C C . VAL A 1 90 ? -4.476 -11.654 42.686 1.00 90.25 90 VAL A C 1
ATOM 715 O O . VAL A 1 90 ? -3.817 -12.150 41.766 1.00 90.25 90 VAL A O 1
ATOM 718 N N . ASP A 1 91 ? -5.751 -11.993 42.899 1.00 93.50 91 ASP A N 1
ATOM 719 C CA . ASP A 1 91 ? -6.525 -12.752 41.908 1.00 93.50 91 ASP A CA 1
ATOM 720 C C . ASP A 1 91 ? -6.619 -11.941 40.608 1.00 93.50 91 ASP A C 1
ATOM 722 O O . ASP A 1 91 ? -7.043 -10.782 40.605 1.00 93.50 91 ASP A O 1
ATOM 726 N N . SER A 1 92 ? -6.185 -12.543 39.501 1.00 92.62 92 SER A N 1
ATOM 727 C CA . SER A 1 92 ? -6.155 -11.859 38.211 1.00 92.62 92 SER A CA 1
ATOM 728 C C . SER A 1 92 ? -7.550 -11.621 37.638 1.00 92.62 92 SER A C 1
ATOM 730 O O . SER A 1 92 ? -7.748 -10.618 36.957 1.00 92.62 92 SER A O 1
ATOM 732 N N . ILE A 1 93 ? -8.527 -12.490 37.919 1.00 94.75 93 ILE A N 1
ATOM 733 C CA . ILE A 1 93 ? -9.873 -12.365 37.346 1.00 94.75 93 ILE A CA 1
ATOM 734 C C . ILE A 1 93 ? -10.580 -11.154 37.949 1.00 94.75 93 ILE A C 1
ATOM 736 O O . ILE A 1 93 ? -11.065 -10.299 37.208 1.00 94.75 93 ILE A O 1
ATOM 740 N N . ASP A 1 94 ? -10.599 -11.063 39.277 1.00 95.69 94 ASP A N 1
ATOM 741 C CA . ASP A 1 94 ? -11.298 -9.995 39.991 1.00 95.69 94 ASP A CA 1
ATOM 742 C C . ASP A 1 94 ? -10.606 -8.636 39.727 1.00 95.69 94 ASP A C 1
ATOM 744 O O . ASP A 1 94 ? -11.270 -7.659 39.375 1.00 95.69 94 ASP A O 1
ATOM 748 N N . TYR A 1 95 ? -9.263 -8.595 39.735 1.00 94.56 95 TYR A N 1
ATOM 749 C CA . TYR A 1 95 ? -8.486 -7.396 39.380 1.00 94.56 95 TYR A CA 1
ATOM 750 C C . TYR A 1 95 ? -8.753 -6.908 37.944 1.00 94.56 95 TYR A C 1
ATOM 752 O O . TYR A 1 95 ? -9.009 -5.721 37.725 1.00 94.56 95 TYR A O 1
ATOM 760 N N . LEU A 1 96 ? -8.730 -7.809 36.952 1.00 95.81 96 LEU A N 1
ATOM 761 C CA . LEU A 1 96 ? -8.994 -7.449 35.554 1.00 95.81 96 LEU A CA 1
ATOM 762 C C . LEU A 1 96 ? -10.464 -7.076 35.320 1.00 95.81 96 LEU A C 1
ATOM 764 O O . LEU A 1 96 ? -10.740 -6.236 34.462 1.00 95.81 96 LEU A O 1
ATOM 768 N N . GLN A 1 97 ? -11.411 -7.645 36.075 1.00 96.38 97 GLN A N 1
ATOM 769 C CA . GLN A 1 97 ? -12.810 -7.211 36.042 1.00 96.38 97 GLN A CA 1
ATOM 770 C C . GLN A 1 97 ? -12.972 -5.774 36.540 1.00 96.38 97 GLN A C 1
ATOM 772 O O . GLN A 1 97 ? -13.688 -5.001 35.903 1.00 96.38 97 GLN A O 1
ATOM 777 N N . ASP A 1 98 ? -12.329 -5.408 37.649 1.00 96.38 98 ASP A N 1
ATOM 778 C CA . ASP A 1 98 ? -12.434 -4.058 38.210 1.00 96.38 98 ASP A CA 1
ATOM 779 C C . ASP A 1 98 ? -11.739 -3.018 37.327 1.00 96.38 98 ASP A C 1
ATOM 781 O O . ASP A 1 98 ? -12.349 -1.999 36.994 1.00 96.38 98 ASP A O 1
ATOM 785 N N . GLN A 1 99 ? -10.549 -3.329 36.803 1.00 95.50 99 GLN A N 1
ATOM 786 C CA . GLN A 1 99 ? -9.913 -2.525 35.753 1.00 95.50 99 GLN A CA 1
ATOM 787 C C . GLN A 1 99 ? -10.814 -2.379 34.514 1.00 95.50 99 GLN A C 1
ATOM 789 O O . GLN A 1 99 ? -10.967 -1.286 33.970 1.00 95.50 99 GLN A O 1
ATOM 794 N N . LEU A 1 100 ? -11.488 -3.447 34.076 1.00 96.25 100 LEU A N 1
ATOM 795 C CA . LEU A 1 100 ? -12.414 -3.370 32.945 1.00 96.25 100 LEU A CA 1
ATOM 796 C C . LEU A 1 100 ? -13.652 -2.504 33.256 1.00 96.25 100 LEU A C 1
ATOM 798 O O . LEU A 1 100 ? -14.163 -1.849 32.344 1.00 96.25 100 LEU A O 1
ATOM 802 N N . LYS A 1 101 ? -14.145 -2.462 34.503 1.00 96.75 101 LYS A N 1
ATOM 803 C CA . LYS A 1 101 ? -15.236 -1.555 34.925 1.00 96.75 101 LYS A CA 1
ATOM 804 C C . LYS A 1 101 ? -14.785 -0.092 34.863 1.00 96.75 101 LYS A C 1
ATOM 806 O O . LYS A 1 101 ? -15.475 0.708 34.228 1.00 96.75 101 LYS A O 1
ATOM 811 N N . GLU A 1 102 ? -13.617 0.218 35.425 1.00 95.94 102 GLU A N 1
ATOM 812 C CA . GLU A 1 102 ? -12.998 1.553 35.412 1.00 95.94 102 GLU A CA 1
ATOM 813 C C . GLU A 1 102 ? -12.803 2.058 33.972 1.00 95.94 102 GLU A C 1
ATOM 815 O O . GLU A 1 102 ? -13.361 3.085 33.578 1.00 95.94 102 GLU A O 1
ATOM 820 N N . TYR A 1 103 ? -12.133 1.279 33.116 1.00 95.19 103 TYR A N 1
ATOM 821 C CA . TYR A 1 103 ? -11.948 1.643 31.706 1.00 95.19 103 TYR A CA 1
ATOM 822 C C . TYR A 1 103 ? -13.271 1.754 30.931 1.00 95.19 103 TYR A C 1
ATOM 824 O O . TYR A 1 103 ? -13.369 2.549 29.997 1.00 95.19 103 TYR A O 1
ATOM 832 N N . ASN A 1 104 ? -14.319 1.009 31.302 1.00 95.25 104 ASN A N 1
ATOM 833 C CA . ASN A 1 104 ? -15.649 1.191 30.714 1.00 95.25 104 ASN A CA 1
ATOM 834 C C . ASN A 1 104 ? -16.327 2.501 31.150 1.00 95.25 104 ASN A C 1
ATOM 836 O O . ASN A 1 104 ? -17.126 3.028 30.374 1.00 95.25 104 ASN A O 1
ATOM 840 N N . GLN A 1 105 ? -16.032 3.034 32.340 1.00 94.00 105 GLN A N 1
ATOM 841 C CA . GLN A 1 105 ? -16.476 4.369 32.760 1.00 94.00 105 GLN A CA 1
ATOM 842 C C . GLN A 1 105 ? -15.686 5.455 32.023 1.00 94.00 105 GLN A C 1
ATOM 844 O O . GLN A 1 105 ? -16.305 6.268 31.341 1.00 94.00 105 GLN A O 1
ATOM 849 N N . LEU A 1 106 ? -14.352 5.376 31.988 1.00 91.00 106 LEU A N 1
ATOM 850 C CA . LEU A 1 106 ? -13.501 6.317 31.239 1.00 91.00 106 LEU A CA 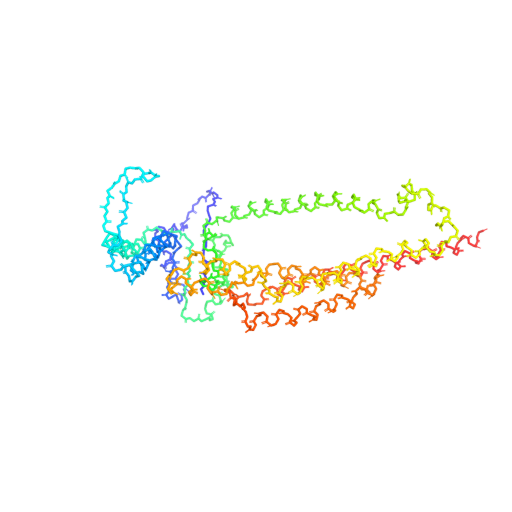1
ATOM 851 C C . LEU A 1 106 ? -13.848 6.364 29.735 1.00 91.00 106 LEU A C 1
ATOM 853 O O . LEU A 1 106 ? -13.892 7.428 29.114 1.00 91.00 106 LEU A O 1
ATOM 857 N N . VAL A 1 107 ? -14.164 5.217 29.121 1.00 89.69 107 VAL A N 1
ATOM 858 C CA . VAL A 1 107 ? -14.633 5.148 27.723 1.00 89.69 107 VAL A CA 1
ATOM 859 C C . VAL A 1 107 ? -16.043 5.736 27.542 1.00 89.69 107 VAL A C 1
ATOM 861 O O . VAL A 1 107 ? -16.371 6.146 26.431 1.00 89.69 107 VAL A O 1
ATOM 864 N N . LYS A 1 108 ? -16.881 5.815 28.585 1.00 88.19 108 LYS A N 1
ATOM 865 C CA . LYS A 1 108 ? -18.163 6.546 28.543 1.00 88.19 108 LYS A CA 1
ATOM 866 C C . LYS A 1 108 ? -17.961 8.045 28.761 1.00 88.19 108 LYS A C 1
ATOM 868 O O . LYS A 1 108 ? -18.488 8.823 27.980 1.00 88.19 108 LYS A O 1
ATOM 873 N N . GLU A 1 109 ? -17.188 8.446 29.763 1.00 86.62 109 GLU A N 1
ATOM 874 C CA . GLU A 1 109 ? -16.919 9.850 30.113 1.00 86.62 109 GLU A CA 1
ATOM 875 C C . GLU A 1 109 ? -16.209 10.590 28.979 1.00 86.62 109 GLU A C 1
ATOM 877 O O . GLU A 1 109 ? -16.680 11.634 28.526 1.00 86.62 109 GLU A O 1
ATOM 882 N N . SER A 1 110 ? -15.184 9.961 28.392 1.00 79.38 110 SER A N 1
ATOM 883 C CA . SER A 1 110 ? -14.507 10.483 27.199 1.00 79.38 110 SER A CA 1
ATOM 884 C C . SER A 1 110 ? -15.431 10.680 25.993 1.00 79.38 110 SER A C 1
ATOM 886 O O . SER A 1 110 ? -15.023 11.375 25.064 1.00 79.38 110 SER A O 1
ATOM 888 N N . LYS A 1 111 ? -16.666 10.135 25.983 1.00 72.06 111 LYS A N 1
ATOM 889 C CA . LYS A 1 111 ? -17.663 10.462 24.948 1.00 72.06 111 LYS A CA 1
ATOM 890 C C . LYS A 1 111 ? -18.258 11.865 25.080 1.00 72.06 111 LYS A C 1
ATOM 892 O O . LYS A 1 111 ? -18.722 12.409 24.082 1.00 72.06 111 LYS A O 1
ATOM 897 N N . TYR A 1 112 ? -18.248 12.449 26.274 1.00 69.38 112 TYR A N 1
ATOM 898 C CA . TYR A 1 112 ? -18.890 13.735 26.553 1.00 69.38 112 TYR A CA 1
ATOM 899 C C . TYR A 1 112 ? -17.894 14.908 26.537 1.00 69.38 112 TYR A C 1
ATOM 901 O O . TYR A 1 112 ? -18.241 15.995 26.078 1.00 69.38 112 TYR A O 1
ATOM 909 N N . ASP A 1 113 ? -16.628 14.682 26.910 1.00 63.97 113 ASP A N 1
ATOM 910 C CA . ASP A 1 113 ? -15.577 15.720 26.901 1.00 63.97 113 ASP A CA 1
ATOM 911 C C . ASP A 1 113 ? -15.207 16.254 25.501 1.00 63.97 113 ASP A C 1
ATOM 913 O O . ASP A 1 113 ? -14.645 17.347 25.365 1.00 63.97 113 ASP A O 1
ATOM 917 N N . GLY A 1 114 ? -15.544 15.518 24.435 1.00 56.06 114 GLY A N 1
ATOM 918 C CA . GLY A 1 114 ? -15.203 15.862 23.047 1.00 56.06 114 GLY A CA 1
ATOM 919 C C . GLY A 1 114 ? -15.727 17.212 22.550 1.00 56.06 114 GLY A C 1
ATOM 920 O O . GLY A 1 114 ? -15.161 17.779 21.616 1.00 56.06 114 GLY A O 1
ATOM 921 N N . LEU A 1 115 ? -16.772 17.743 23.187 1.00 55.28 115 LEU A N 1
ATOM 922 C CA . LEU A 1 115 ? -17.424 19.006 22.825 1.00 55.28 115 LEU A CA 1
ATOM 923 C C . LEU A 1 115 ? -16.625 20.255 23.243 1.00 55.28 115 LEU A C 1
ATOM 925 O O . LEU A 1 115 ? -16.937 21.357 22.802 1.00 55.28 115 LEU A O 1
ATOM 929 N N . ARG A 1 116 ? -15.602 20.110 24.098 1.00 51.12 116 ARG A N 1
ATOM 930 C CA . ARG A 1 116 ? -15.002 21.245 24.825 1.00 51.12 116 ARG A CA 1
ATOM 931 C C . ARG A 1 116 ? -13.837 21.947 24.115 1.00 51.12 116 ARG A C 1
ATOM 933 O O . ARG A 1 116 ? -13.469 23.048 24.510 1.00 51.12 116 ARG A O 1
ATOM 940 N N . TYR A 1 117 ? -13.247 21.323 23.090 1.00 50.34 117 TYR A N 1
ATOM 941 C CA . TYR A 1 117 ? -12.077 21.851 22.370 1.00 50.34 117 TYR A CA 1
ATOM 942 C C . TYR A 1 117 ? -12.090 21.463 20.879 1.00 50.34 117 TYR A C 1
ATOM 944 O O . TYR A 1 117 ? -11.456 20.467 20.507 1.00 50.34 117 TYR A O 1
ATOM 952 N N . PRO A 1 118 ? -12.765 22.233 20.007 1.00 55.84 118 PRO A N 1
ATOM 953 C CA . PRO A 1 118 ? -12.667 22.030 18.570 1.00 55.84 118 PRO A CA 1
ATOM 954 C C . PRO A 1 118 ? -11.248 22.344 18.080 1.00 55.84 118 PRO A C 1
ATOM 956 O O . PRO A 1 118 ? -10.778 23.478 18.156 1.00 55.84 118 PRO A O 1
ATOM 959 N N . TYR A 1 119 ? -10.582 21.350 17.491 1.00 60.31 119 TYR A N 1
ATOM 960 C CA . TYR A 1 119 ? -9.760 21.662 16.324 1.00 60.31 119 TYR A CA 1
ATOM 961 C C . TYR A 1 119 ? -10.729 22.038 15.208 1.00 60.31 119 TYR A C 1
ATOM 963 O O . TYR A 1 119 ? -11.775 21.404 15.086 1.00 60.31 119 TYR A O 1
ATOM 971 N N . GLY A 1 120 ? -10.394 23.012 14.365 1.00 64.31 120 GLY A N 1
ATOM 972 C CA . GLY A 1 120 ? -11.239 23.338 13.212 1.00 64.31 120 GLY A CA 1
ATOM 973 C C . GLY A 1 120 ? -11.171 22.303 12.082 1.00 64.31 120 GLY A C 1
ATOM 974 O O . GLY A 1 120 ? -11.472 22.638 10.942 1.00 64.31 120 GLY A O 1
ATOM 975 N N . THR A 1 121 ? -10.760 21.068 12.400 1.00 72.81 121 THR A N 1
ATOM 976 C CA . THR A 1 121 ? -10.865 19.905 11.524 1.00 72.81 121 THR A CA 1
ATOM 977 C C . THR A 1 121 ? -12.045 19.043 11.959 1.00 72.81 121 THR A C 1
ATOM 979 O O . THR A 1 121 ? -12.137 18.584 13.106 1.00 72.81 121 THR A O 1
ATOM 982 N N . GLY A 1 122 ? -13.000 18.873 11.048 1.00 74.69 122 GLY A N 1
ATOM 983 C CA . GLY A 1 122 ? -14.266 18.219 11.345 1.00 74.69 122 GLY A CA 1
ATOM 984 C C . GLY A 1 122 ? -14.979 17.720 10.099 1.00 74.69 122 GLY A C 1
ATOM 985 O O . GLY A 1 122 ? -14.831 18.292 9.021 1.00 74.69 122 GLY A O 1
ATOM 986 N N . PHE A 1 123 ? -15.738 16.640 10.271 1.00 80.38 123 PHE A N 1
ATOM 987 C CA . PHE A 1 123 ? -16.550 16.013 9.235 1.00 80.38 123 PHE A CA 1
ATOM 988 C C . PHE A 1 123 ? -17.973 16.564 9.283 1.00 80.38 123 PHE A C 1
ATOM 990 O O . PHE A 1 123 ? -18.634 16.441 10.316 1.00 80.38 123 PHE A O 1
ATOM 997 N N . VAL A 1 124 ? -18.456 17.110 8.168 1.00 78.75 124 VAL A N 1
ATOM 998 C CA . VAL A 1 124 ? -19.844 17.568 8.002 1.00 78.75 124 VAL A CA 1
ATOM 999 C C . VAL A 1 124 ? -20.661 16.494 7.279 1.00 78.75 124 VAL A C 1
ATOM 1001 O O . VAL A 1 124 ? -20.229 15.953 6.252 1.00 78.75 124 VAL A O 1
ATOM 1004 N N . THR A 1 125 ? -21.841 16.161 7.804 1.00 80.88 125 THR A N 1
ATOM 1005 C CA . THR A 1 125 ? -22.834 15.305 7.134 1.00 80.88 125 THR A CA 1
ATOM 1006 C C . THR A 1 125 ? -24.016 16.140 6.640 1.00 80.88 125 THR A C 1
ATOM 1008 O O . THR A 1 125 ? -24.415 17.110 7.279 1.00 80.88 125 THR A O 1
ATOM 1011 N N . PHE A 1 126 ? -24.591 15.756 5.500 1.00 81.44 126 PHE A N 1
ATOM 1012 C CA . PHE A 1 126 ? -25.730 16.432 4.872 1.00 81.44 126 PHE A CA 1
ATOM 1013 C C . PHE A 1 126 ? -26.879 15.443 4.691 1.00 81.44 126 PHE A C 1
ATOM 1015 O O . PHE A 1 126 ? -26.642 14.240 4.571 1.00 81.44 126 PHE A O 1
ATOM 1022 N N . LYS A 1 127 ? -28.114 15.950 4.619 1.00 80.75 127 LYS A N 1
ATOM 1023 C CA . LYS A 1 127 ? -29.310 15.112 4.401 1.00 80.75 127 LYS A CA 1
ATOM 1024 C C . LYS A 1 127 ? -29.357 14.476 3.004 1.00 80.75 127 LYS A C 1
ATOM 1026 O O . LYS A 1 127 ? -29.817 13.349 2.869 1.00 80.75 127 LYS A O 1
ATOM 1031 N N . ASN A 1 128 ? -28.856 15.179 1.983 1.00 81.75 128 ASN A N 1
ATOM 1032 C CA . ASN A 1 128 ? -28.917 14.754 0.583 1.00 81.75 128 ASN A CA 1
ATOM 1033 C C . ASN A 1 128 ? -27.512 14.496 0.017 1.00 81.75 128 ASN A C 1
ATOM 1035 O O . ASN A 1 128 ? -26.570 15.238 0.293 1.00 81.75 128 ASN A O 1
ATOM 1039 N N . PHE A 1 129 ? -27.377 13.490 -0.854 1.00 82.44 129 PHE A N 1
ATOM 1040 C CA . PHE A 1 129 ? -26.110 13.216 -1.544 1.00 82.44 129 PHE A CA 1
ATOM 1041 C C . PHE A 1 129 ? -25.681 14.380 -2.453 1.00 82.44 129 PHE A C 1
ATOM 1043 O O . PHE A 1 129 ? -24.523 14.784 -2.422 1.00 82.44 129 PHE A O 1
ATOM 1050 N N . LEU A 1 130 ? -26.627 14.970 -3.195 1.00 84.12 130 LEU A N 1
ATOM 1051 C CA . LEU A 1 130 ? -26.360 16.085 -4.111 1.00 84.12 130 LEU A CA 1
ATOM 1052 C C . LEU A 1 130 ? -25.806 17.324 -3.395 1.00 84.12 130 LEU A C 1
ATOM 1054 O O . LEU A 1 130 ? -24.888 17.961 -3.903 1.00 84.12 130 LEU A O 1
ATOM 1058 N N . THR A 1 131 ? -26.315 17.661 -2.204 1.00 80.12 131 THR A N 1
ATOM 1059 C CA . THR A 1 131 ? -25.781 18.796 -1.434 1.00 80.12 131 THR A CA 1
ATOM 1060 C C . THR A 1 131 ? -24.393 18.485 -0.880 1.00 80.12 131 THR A C 1
ATOM 1062 O O . THR A 1 131 ? -23.538 19.365 -0.892 1.00 80.12 131 THR A O 1
ATOM 1065 N N . ALA A 1 132 ? -24.121 17.232 -0.498 1.00 82.12 132 ALA A N 1
ATOM 1066 C CA . ALA A 1 132 ? -22.784 16.798 -0.097 1.00 82.12 132 ALA A CA 1
ATOM 1067 C C . ALA A 1 132 ? -21.763 16.852 -1.248 1.00 82.12 132 ALA A C 1
ATOM 1069 O O . ALA A 1 132 ? -20.638 17.298 -1.031 1.00 82.12 132 ALA A O 1
ATOM 1070 N N . SER A 1 133 ? -22.133 16.424 -2.463 1.00 84.50 133 SER A N 1
ATOM 1071 C CA . SER A 1 133 ? -21.244 16.497 -3.630 1.00 84.50 133 SER A CA 1
ATOM 1072 C C . SER A 1 133 ? -21.020 17.936 -4.091 1.00 84.50 133 SER A C 1
ATOM 1074 O O . SER A 1 133 ? -19.887 18.300 -4.396 1.00 84.50 133 SER A O 1
ATOM 1076 N N . LEU A 1 134 ? -22.068 18.770 -4.080 1.00 85.06 134 LEU A N 1
ATOM 1077 C CA . LEU A 1 134 ? -21.943 20.197 -4.381 1.00 85.06 134 LEU A CA 1
ATOM 1078 C C . LEU A 1 134 ? -20.999 20.872 -3.381 1.00 85.06 134 LEU A C 1
ATOM 1080 O O . LEU A 1 134 ? -20.005 21.440 -3.820 1.00 85.06 134 LEU A O 1
ATOM 1084 N N . ALA A 1 135 ? -21.226 20.703 -2.073 1.00 81.88 135 ALA A N 1
ATOM 1085 C CA . ALA A 1 135 ? -20.381 21.263 -1.014 1.00 81.88 135 ALA A CA 1
ATOM 1086 C C . ALA A 1 135 ? -18.916 20.787 -1.073 1.00 81.88 135 ALA A C 1
ATOM 1088 O O . ALA A 1 135 ? -18.016 21.544 -0.730 1.00 81.88 135 ALA A O 1
ATOM 1089 N N . ALA A 1 136 ? -18.660 19.550 -1.518 1.00 83.19 136 ALA A N 1
ATOM 1090 C CA . ALA A 1 136 ? -17.303 19.041 -1.732 1.00 83.19 136 ALA A CA 1
ATOM 1091 C C . ALA A 1 136 ? -16.612 19.651 -2.968 1.00 83.19 136 ALA A C 1
ATOM 1093 O O . ALA A 1 136 ? -15.391 19.760 -2.989 1.00 83.19 136 ALA A O 1
ATOM 1094 N N . SER A 1 137 ? -17.381 20.038 -3.992 1.00 84.94 137 SER A N 1
ATOM 1095 C CA . SER A 1 137 ? -16.873 20.630 -5.244 1.00 84.94 137 SER A CA 1
ATOM 1096 C C . SER A 1 137 ? -16.835 22.165 -5.253 1.00 84.94 137 SER A C 1
ATOM 1098 O O . SER A 1 137 ? -16.143 22.762 -6.077 1.00 84.94 137 SER A O 1
ATOM 1100 N N . SER A 1 138 ? -17.588 22.815 -4.362 1.00 82.44 138 SER A N 1
ATOM 1101 C CA . SER A 1 138 ? -17.745 24.268 -4.303 1.00 82.44 138 SER A CA 1
ATOM 1102 C C . SER A 1 138 ? -16.693 24.925 -3.417 1.00 82.44 138 SER A C 1
ATOM 1104 O O . SER A 1 138 ? -16.475 24.503 -2.284 1.00 82.44 138 SER A O 1
ATOM 1106 N N . ARG A 1 139 ? -16.132 26.044 -3.871 1.00 78.31 139 ARG A N 1
ATOM 1107 C CA . ARG A 1 139 ? -15.316 26.926 -3.030 1.00 78.31 139 ARG A CA 1
ATOM 1108 C C . ARG A 1 139 ? -16.221 27.716 -2.080 1.00 78.31 139 ARG A C 1
ATOM 1110 O O . ARG A 1 139 ? -16.988 28.555 -2.535 1.00 78.31 139 ARG A O 1
ATOM 1117 N N . LEU A 1 140 ? -16.105 27.463 -0.775 1.00 75.94 140 LEU A N 1
ATOM 1118 C CA . LEU A 1 140 ? -16.947 28.094 0.255 1.00 75.94 140 LEU A CA 1
ATOM 1119 C C . LEU A 1 140 ? -16.518 29.523 0.648 1.00 75.94 140 LEU A C 1
ATOM 1121 O O . LEU A 1 140 ? -17.253 30.198 1.361 1.00 75.94 140 LEU A O 1
ATOM 1125 N N . SER A 1 141 ? -15.343 29.996 0.214 1.00 76.75 141 SER A N 1
ATOM 1126 C CA . SER A 1 141 ? -14.840 31.337 0.550 1.00 76.75 141 SER A CA 1
ATOM 1127 C C . SER A 1 141 ? -13.992 31.990 -0.539 1.00 76.75 141 SER A C 1
ATOM 1129 O O . SER A 1 141 ? -13.194 31.338 -1.221 1.00 76.75 141 SER A O 1
ATOM 1131 N N . ASP A 1 142 ? -14.068 33.321 -0.606 1.00 76.75 142 ASP A N 1
ATOM 1132 C CA . ASP A 1 142 ? -13.240 34.155 -1.486 1.00 76.75 142 ASP A CA 1
ATOM 1133 C C . ASP A 1 142 ? -11.741 33.928 -1.282 1.00 76.75 142 ASP A C 1
ATOM 1135 O O . ASP A 1 142 ? -10.980 33.941 -2.246 1.00 76.75 142 ASP A O 1
ATOM 1139 N N . ASN A 1 143 ? -11.294 33.621 -0.061 1.00 74.88 143 ASN A N 1
ATOM 1140 C CA . ASN A 1 143 ? -9.942 33.122 0.161 1.00 74.88 143 ASN A CA 1
ATOM 1141 C C . ASN A 1 143 ? -9.887 31.592 -0.016 1.00 74.88 143 ASN A C 1
ATOM 1143 O O . ASN A 1 143 ? -10.518 30.855 0.741 1.00 74.88 143 ASN A O 1
ATOM 1147 N N . SER A 1 144 ? -9.089 31.112 -0.978 1.00 67.69 144 SER A N 1
ATOM 1148 C CA . SER A 1 144 ? -8.942 29.678 -1.279 1.00 67.69 144 SER A CA 1
ATOM 1149 C C . SER A 1 144 ? -8.223 28.876 -0.191 1.00 67.69 144 SER A C 1
ATOM 1151 O O . SER A 1 144 ? -8.303 27.652 -0.213 1.00 67.69 144 SER A O 1
ATOM 1153 N N . SER A 1 145 ? -7.480 29.532 0.707 1.00 67.44 145 SER A N 1
ATOM 1154 C CA . SER A 1 145 ? -6.755 28.871 1.802 1.00 67.44 145 SER A CA 1
ATOM 1155 C C . SER A 1 145 ? -7.481 28.931 3.148 1.00 67.44 145 SER A C 1
ATOM 1157 O O . SER A 1 145 ? -7.019 28.315 4.102 1.00 67.44 145 SER A O 1
ATOM 1159 N N . ALA A 1 146 ? -8.604 29.656 3.242 1.00 69.12 146 ALA A N 1
ATOM 1160 C CA . ALA A 1 146 ? -9.366 29.776 4.485 1.00 69.12 146 ALA A CA 1
ATOM 1161 C C . ALA A 1 146 ? -10.201 28.522 4.781 1.00 69.12 146 ALA A C 1
ATOM 1163 O O . ALA A 1 146 ? -10.225 28.064 5.920 1.00 69.12 146 ALA A O 1
ATOM 1164 N N . TYR A 1 147 ? -10.839 27.955 3.751 1.00 71.81 147 TYR A N 1
ATOM 1165 C CA . TYR A 1 147 ? -11.568 26.693 3.831 1.00 71.81 147 TYR A CA 1
ATOM 1166 C C . TYR A 1 147 ? -11.246 25.827 2.615 1.00 71.81 147 TYR A C 1
ATOM 1168 O O . TYR A 1 147 ? -11.555 26.188 1.480 1.00 71.81 147 TYR A O 1
ATOM 1176 N N . SER A 1 148 ? -10.648 24.666 2.872 1.00 75.19 148 SER A N 1
ATOM 1177 C CA . SER A 1 148 ? -10.557 23.574 1.906 1.00 75.19 148 SER A CA 1
ATOM 1178 C C . SER A 1 148 ? -11.657 22.561 2.209 1.00 75.19 148 SER A C 1
ATOM 1180 O O . SER A 1 148 ? -11.845 22.193 3.369 1.00 75.19 148 SER A O 1
ATOM 1182 N N . THR A 1 149 ? -12.365 22.111 1.177 1.00 79.38 149 THR A N 1
ATOM 1183 C CA . THR A 1 149 ? -13.344 21.021 1.242 1.00 79.38 149 THR A CA 1
ATOM 1184 C C . THR A 1 149 ? -12.924 19.914 0.289 1.00 79.38 149 THR A C 1
ATOM 1186 O O . THR A 1 149 ? -12.595 20.179 -0.863 1.00 79.38 149 THR A O 1
ATOM 1189 N N . ASP A 1 150 ? -12.980 18.669 0.754 1.00 81.69 150 ASP A N 1
ATOM 1190 C CA . ASP A 1 150 ? -12.830 17.475 -0.083 1.00 81.69 150 ASP A CA 1
ATOM 1191 C C . ASP A 1 150 ? -13.895 16.441 0.316 1.00 81.69 150 ASP A C 1
ATOM 1193 O O . ASP A 1 150 ? -14.427 16.462 1.436 1.00 81.69 150 ASP A O 1
ATOM 1197 N N . GLY A 1 151 ? -14.221 15.539 -0.607 1.00 83.31 151 GLY A N 1
ATOM 1198 C CA . GLY A 1 151 ? -15.071 14.386 -0.342 1.00 83.31 151 GLY A CA 1
ATOM 1199 C C . GLY A 1 151 ? -14.360 13.435 0.614 1.00 83.31 151 GLY A C 1
ATOM 1200 O O . GLY A 1 151 ? -13.386 12.781 0.239 1.00 83.31 151 GLY A O 1
ATOM 1201 N N . ALA A 1 152 ? -14.847 13.354 1.852 1.00 83.12 152 ALA A N 1
ATOM 1202 C CA . ALA A 1 152 ? -14.220 12.532 2.874 1.00 83.12 152 ALA A CA 1
ATOM 1203 C C . ALA A 1 152 ? -14.282 11.035 2.503 1.00 83.12 152 ALA A C 1
ATOM 1205 O O . ALA A 1 152 ? -15.324 10.576 2.019 1.00 83.12 152 ALA A O 1
ATOM 1206 N N . PRO A 1 153 ? -13.200 10.274 2.751 1.00 83.19 153 PRO A N 1
ATOM 1207 C CA . PRO A 1 153 ? -13.153 8.840 2.490 1.00 83.19 153 PRO A CA 1
ATOM 1208 C C . PRO A 1 153 ? -13.968 8.054 3.532 1.00 83.19 153 PRO A C 1
ATOM 1210 O O . PRO A 1 153 ? -14.487 8.621 4.498 1.00 83.19 153 PRO A O 1
ATOM 1213 N N . GLU A 1 154 ? -14.067 6.736 3.348 1.00 80.81 154 GLU A N 1
ATOM 1214 C CA . GLU A 1 154 ? -14.735 5.845 4.302 1.00 80.81 154 GLU A CA 1
ATOM 1215 C C . GLU A 1 154 ? -14.081 5.933 5.705 1.00 80.81 154 GLU A C 1
ATOM 1217 O O . GLU A 1 154 ? -12.866 6.130 5.799 1.00 80.81 154 GLU A O 1
ATOM 1222 N N . PRO A 1 155 ? -14.823 5.800 6.828 1.00 80.69 155 PRO A N 1
ATOM 1223 C CA . PRO A 1 155 ? -14.252 5.951 8.174 1.00 80.69 155 PRO A CA 1
ATOM 1224 C C . PRO A 1 155 ? -13.092 4.997 8.522 1.00 80.69 155 PRO A C 1
ATOM 1226 O O . PRO A 1 155 ? -12.306 5.296 9.429 1.00 80.69 155 PRO A O 1
ATOM 1229 N N . THR A 1 156 ? -12.977 3.866 7.822 1.00 80.88 156 THR A N 1
ATOM 1230 C CA . THR A 1 156 ? -11.839 2.928 7.866 1.00 80.88 156 THR A CA 1
ATOM 1231 C C . THR A 1 156 ? -10.578 3.490 7.211 1.00 80.88 156 THR A C 1
ATOM 1233 O O . THR A 1 156 ? -9.472 3.238 7.690 1.00 80.88 156 THR A O 1
ATOM 1236 N N . ASP A 1 157 ? -10.759 4.288 6.162 1.00 83.81 157 ASP A N 1
ATOM 1237 C CA . ASP A 1 157 ? -9.734 4.729 5.212 1.00 83.81 157 ASP A CA 1
ATOM 1238 C C . ASP A 1 157 ? -9.131 6.081 5.614 1.00 83.81 157 ASP A C 1
ATOM 1240 O O . ASP A 1 157 ? -8.033 6.451 5.191 1.00 83.81 157 ASP A O 1
ATOM 1244 N N . VAL A 1 158 ? -9.833 6.826 6.475 1.00 83.06 158 VAL A N 1
ATOM 1245 C CA . VAL A 1 158 ? -9.323 8.040 7.115 1.00 83.06 158 VAL A CA 1
ATOM 1246 C C . VAL A 1 158 ? -8.025 7.712 7.864 1.00 83.06 158 VAL A C 1
ATOM 1248 O O . VAL A 1 158 ? -8.043 7.084 8.923 1.00 83.06 158 VAL A O 1
ATOM 1251 N N . TYR A 1 159 ? -6.875 8.205 7.390 1.00 83.44 159 TYR A N 1
ATOM 1252 C CA . TYR A 1 159 ? -5.637 8.144 8.173 1.00 83.44 159 TYR A CA 1
ATOM 1253 C C . TYR A 1 159 ? -5.628 9.241 9.243 1.00 83.44 159 TYR A C 1
ATOM 1255 O O . TYR A 1 159 ? -5.050 10.320 9.102 1.00 83.44 159 TYR A O 1
ATOM 1263 N N . TRP A 1 160 ? -6.307 8.938 10.345 1.00 79.69 160 TRP A N 1
ATOM 1264 C CA . TRP A 1 160 ? -6.611 9.870 11.424 1.00 79.69 160 TRP A CA 1
ATOM 1265 C C . TRP A 1 160 ? -5.439 10.733 11.925 1.00 79.69 160 TRP A C 1
ATOM 1267 O O . TRP A 1 160 ? -5.664 11.928 12.093 1.00 79.69 160 TRP A O 1
ATOM 1277 N N . PRO A 1 161 ? -4.203 10.222 12.138 1.00 77.94 161 PRO A N 1
ATOM 1278 C CA . PRO A 1 161 ? -3.097 11.055 12.616 1.00 77.94 161 PRO A CA 1
ATOM 1279 C C . PRO A 1 161 ? -2.770 12.265 11.726 1.00 77.94 161 PRO A C 1
ATOM 1281 O O . PRO A 1 161 ? -2.240 13.246 12.250 1.00 77.94 161 PRO A O 1
ATOM 1284 N N . ASN A 1 162 ? -3.106 12.223 10.429 1.00 82.00 162 ASN A N 1
ATOM 1285 C CA . ASN A 1 162 ? -2.832 13.320 9.496 1.00 82.00 162 ASN A CA 1
ATOM 1286 C C . ASN A 1 162 ? -3.814 14.498 9.614 1.00 82.00 162 ASN A C 1
ATOM 1288 O O . ASN A 1 162 ? -3.420 15.606 9.273 1.00 82.00 162 ASN A O 1
ATOM 1292 N N . LEU A 1 163 ? -5.011 14.321 10.196 1.00 77.56 163 LEU A N 1
ATOM 1293 C CA . LEU A 1 163 ? -6.032 15.379 10.399 1.00 77.56 163 LEU A CA 1
ATOM 1294 C C . LEU A 1 163 ? -5.630 16.477 11.415 1.00 77.56 163 LEU A C 1
ATOM 1296 O O . LEU A 1 163 ? -6.471 17.229 11.916 1.00 77.56 163 LEU A O 1
ATOM 1300 N N . ARG A 1 164 ? -4.349 16.509 11.803 1.00 72.19 164 ARG A N 1
ATOM 1301 C CA . ARG A 1 164 ? -3.727 17.503 12.691 1.00 72.19 164 ARG A CA 1
ATOM 1302 C C . ARG A 1 164 ? -2.682 18.362 11.971 1.00 72.19 164 ARG A C 1
ATOM 1304 O O . ARG A 1 164 ? -2.133 19.261 12.601 1.00 72.19 164 ARG A O 1
ATOM 1311 N N . ILE A 1 165 ? -2.286 18.005 10.750 1.00 75.25 165 ILE A N 1
ATOM 1312 C CA . ILE A 1 165 ? -1.107 18.593 10.110 1.00 75.25 165 ILE A CA 1
ATOM 1313 C C . ILE A 1 165 ? -1.534 19.883 9.413 1.00 75.25 165 ILE A C 1
ATOM 1315 O O . ILE A 1 165 ? -2.333 19.854 8.488 1.00 75.25 165 ILE A O 1
ATOM 1319 N N . GLN A 1 166 ? -0.979 21.016 9.837 1.00 76.62 166 GLN A N 1
ATOM 1320 C CA . GLN A 1 166 ? -1.263 22.306 9.207 1.00 76.62 166 GLN A CA 1
ATOM 1321 C C . GLN A 1 166 ? -0.731 22.330 7.762 1.00 76.62 166 GLN A C 1
ATOM 1323 O O . GLN A 1 166 ? 0.325 21.768 7.469 1.00 76.62 166 GLN A O 1
ATOM 1328 N N . SER A 1 167 ? -1.396 23.054 6.861 1.00 76.38 167 SER A N 1
ATOM 1329 C CA . SER A 1 167 ? -1.059 23.107 5.427 1.00 76.38 167 SER A CA 1
ATOM 1330 C C . SER A 1 167 ? 0.395 23.521 5.128 1.00 76.38 167 SER A C 1
ATOM 1332 O O . SER A 1 167 ? 1.000 23.022 4.178 1.00 76.38 167 SER A O 1
ATOM 1334 N N . LEU A 1 168 ? 1.003 24.378 5.961 1.00 80.25 168 LEU A N 1
ATOM 1335 C CA . LEU A 1 168 ? 2.426 24.735 5.853 1.00 80.25 168 LEU A CA 1
ATOM 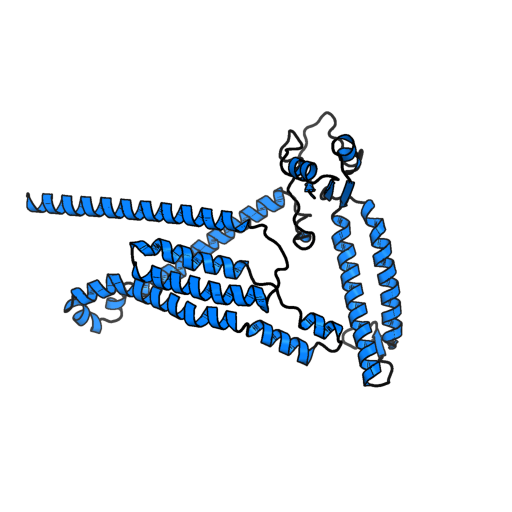1336 C C . LEU A 1 168 ? 3.337 23.554 6.220 1.00 80.25 168 LEU A C 1
ATOM 1338 O O . LEU A 1 168 ? 4.294 23.270 5.504 1.00 80.25 168 LEU A O 1
ATOM 1342 N N . GLU A 1 169 ? 3.014 22.818 7.286 1.00 86.62 169 GLU A N 1
ATOM 1343 C CA . GLU A 1 169 ? 3.735 21.607 7.688 1.00 86.62 169 GLU A CA 1
ATOM 1344 C C . GLU A 1 169 ? 3.601 20.506 6.618 1.00 86.62 169 GLU A C 1
ATOM 1346 O O . GLU A 1 169 ? 4.601 19.875 6.269 1.00 86.62 169 GLU A O 1
ATOM 1351 N N . LEU A 1 170 ? 2.413 20.332 6.019 1.00 85.75 170 LEU A N 1
ATOM 1352 C CA . LEU A 1 170 ? 2.210 19.461 4.850 1.00 85.75 170 LEU A CA 1
ATOM 1353 C C . LEU A 1 170 ? 3.093 19.881 3.665 1.00 85.75 170 LEU A C 1
ATOM 1355 O O . LEU A 1 170 ? 3.724 19.028 3.036 1.00 85.75 170 LEU A O 1
ATOM 1359 N N . THR A 1 171 ? 3.173 21.182 3.377 1.00 88.88 171 THR A N 1
ATOM 1360 C CA . THR A 1 171 ? 3.965 21.726 2.263 1.00 88.88 171 THR A CA 1
ATOM 1361 C C . THR A 1 171 ? 5.459 21.484 2.476 1.00 88.88 171 THR A C 1
ATOM 1363 O O . THR A 1 171 ? 6.110 20.905 1.605 1.00 88.88 171 THR A O 1
ATOM 1366 N N . VAL A 1 172 ? 5.993 21.835 3.652 1.00 94.06 172 VAL A N 1
ATOM 1367 C CA . VAL A 1 172 ? 7.405 21.604 4.009 1.00 94.06 172 VAL A CA 1
ATOM 1368 C C . VAL A 1 172 ? 7.739 20.113 3.955 1.00 94.06 172 VAL A C 1
ATOM 1370 O O . VAL A 1 172 ? 8.687 19.732 3.271 1.00 94.06 172 VAL A O 1
ATOM 1373 N N . ARG A 1 173 ? 6.925 19.246 4.577 1.00 93.94 173 ARG A N 1
ATOM 1374 C CA . ARG A 1 173 ? 7.118 17.785 4.521 1.00 93.94 173 ARG A CA 1
ATOM 1375 C C . ARG A 1 173 ? 7.106 17.259 3.085 1.00 93.94 173 ARG A C 1
ATOM 1377 O O . ARG A 1 173 ? 7.961 16.454 2.732 1.00 93.94 173 ARG A O 1
ATOM 1384 N N . THR A 1 174 ? 6.191 17.738 2.242 1.00 92.94 174 THR A N 1
ATOM 1385 C CA . THR A 1 174 ? 6.106 17.338 0.827 1.00 92.94 174 THR A CA 1
ATOM 1386 C C . THR A 1 174 ? 7.350 17.757 0.043 1.00 92.94 174 THR A C 1
ATOM 1388 O O . THR A 1 174 ? 7.846 16.979 -0.772 1.00 92.94 174 THR A O 1
ATOM 1391 N N . ILE A 1 175 ? 7.884 18.956 0.292 1.00 96.88 175 ILE A N 1
ATOM 1392 C CA . ILE A 1 175 ? 9.135 19.428 -0.319 1.00 96.88 175 ILE A CA 1
ATOM 1393 C C . ILE A 1 175 ? 10.317 18.571 0.159 1.00 96.88 175 ILE A C 1
ATOM 1395 O O . ILE A 1 175 ? 11.064 18.065 -0.676 1.00 96.88 175 ILE A O 1
ATOM 1399 N N . CYS A 1 176 ? 10.444 18.322 1.467 1.00 97.62 176 CYS A N 1
ATOM 1400 C CA . CYS A 1 176 ? 11.491 17.458 2.023 1.00 97.62 176 CYS A CA 1
ATOM 1401 C C . CYS A 1 176 ? 11.454 16.041 1.431 1.00 97.62 176 CYS A C 1
ATOM 1403 O O . CYS A 1 176 ? 12.495 15.527 1.029 1.00 97.62 176 CYS A O 1
ATOM 1405 N N . VAL A 1 177 ? 10.269 15.427 1.320 1.00 97.00 1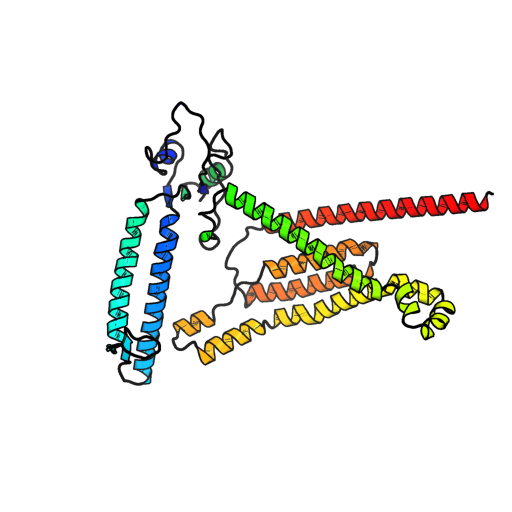77 VAL A N 1
ATOM 1406 C CA . VAL A 1 177 ? 10.104 14.097 0.709 1.00 97.00 177 VAL A CA 1
ATOM 1407 C C . VAL A 1 177 ? 10.498 14.119 -0.769 1.00 97.00 177 VAL A C 1
ATOM 1409 O O . VAL A 1 177 ? 11.258 13.256 -1.192 1.00 97.00 177 VAL A O 1
ATOM 1412 N N . LYS A 1 178 ? 10.074 15.126 -1.548 1.00 96.06 178 LYS A N 1
ATOM 1413 C CA . LYS A 1 178 ? 10.470 15.264 -2.964 1.00 96.06 178 LYS A CA 1
ATOM 1414 C C . LYS A 1 178 ? 11.987 15.399 -3.136 1.00 96.06 178 LYS A C 1
ATOM 1416 O O . LYS A 1 178 ? 12.552 14.732 -4.000 1.00 96.06 178 LYS A O 1
ATOM 1421 N N . ILE A 1 179 ? 12.643 16.216 -2.306 1.00 97.94 179 ILE A N 1
ATOM 1422 C CA . ILE A 1 179 ? 14.106 16.387 -2.313 1.00 97.94 179 ILE A CA 1
ATOM 1423 C C . ILE A 1 179 ? 14.803 15.071 -1.947 1.00 97.94 179 ILE A C 1
ATOM 1425 O O . ILE A 1 179 ? 15.723 14.657 -2.648 1.00 97.94 179 ILE A O 1
ATOM 1429 N N . LEU A 1 180 ? 14.342 14.382 -0.897 1.00 97.69 180 LEU A N 1
ATOM 1430 C CA . LEU A 1 180 ? 14.905 13.102 -0.464 1.00 97.69 180 LEU A CA 1
ATOM 1431 C C . LEU A 1 180 ? 14.753 12.014 -1.538 1.00 97.69 180 LEU A C 1
ATOM 1433 O O . LEU A 1 180 ? 15.710 11.297 -1.819 1.00 97.69 180 LEU A O 1
ATOM 1437 N N . THR A 1 181 ? 13.584 11.912 -2.179 1.00 95.31 181 THR A N 1
ATOM 1438 C CA . THR A 1 181 ? 13.355 10.970 -3.285 1.00 95.31 181 THR A CA 1
ATOM 1439 C C . THR A 1 181 ? 14.245 11.288 -4.487 1.00 95.31 181 THR A C 1
ATOM 1441 O O . THR A 1 181 ? 14.823 10.372 -5.067 1.00 95.31 181 THR A O 1
ATOM 1444 N N . PHE A 1 182 ? 14.419 12.565 -4.842 1.00 96.50 182 PHE A N 1
ATOM 1445 C CA . PHE A 1 182 ? 15.338 12.966 -5.911 1.00 96.50 182 PHE A CA 1
ATOM 1446 C C . PHE A 1 182 ? 16.796 12.607 -5.580 1.00 96.50 182 PHE A C 1
ATOM 1448 O O . PHE A 1 182 ? 17.474 11.983 -6.395 1.00 96.50 182 PHE A O 1
ATOM 1455 N N . ALA A 1 183 ? 17.257 12.919 -4.365 1.00 97.00 183 ALA A N 1
ATOM 1456 C CA . ALA A 1 183 ? 18.597 12.566 -3.899 1.00 97.00 183 ALA A CA 1
ATOM 1457 C C . ALA A 1 183 ? 18.825 11.044 -3.897 1.00 97.00 183 ALA A C 1
ATOM 1459 O O . ALA A 1 183 ? 19.885 10.585 -4.317 1.00 97.00 183 ALA A O 1
ATOM 1460 N N . MET A 1 184 ? 17.818 10.255 -3.503 1.00 96.31 184 MET A N 1
ATOM 1461 C CA . MET A 1 184 ? 17.860 8.794 -3.580 1.00 96.31 184 MET A CA 1
ATOM 1462 C C . MET A 1 184 ? 18.021 8.306 -5.027 1.00 96.31 184 MET A C 1
ATOM 1464 O O . MET A 1 184 ? 18.876 7.463 -5.277 1.00 96.31 184 MET A O 1
ATOM 1468 N N . VAL A 1 185 ? 17.270 8.851 -5.992 1.00 94.44 185 VAL A N 1
ATOM 1469 C CA . VAL A 1 185 ? 17.405 8.480 -7.416 1.00 94.44 185 VAL A CA 1
ATOM 1470 C C . VAL A 1 185 ? 18.804 8.805 -7.952 1.00 94.44 185 VAL A C 1
ATOM 1472 O O . VAL A 1 185 ? 19.418 7.955 -8.595 1.00 94.44 185 VAL A O 1
ATOM 1475 N N . VAL A 1 186 ? 19.342 9.992 -7.648 1.00 95.62 186 VAL A N 1
ATOM 1476 C CA . VAL A 1 186 ? 20.703 10.386 -8.063 1.00 95.62 186 VAL A CA 1
ATOM 1477 C C . VAL A 1 186 ? 21.767 9.491 -7.416 1.00 95.62 186 VAL A C 1
ATOM 1479 O O . VAL A 1 186 ? 22.694 9.055 -8.093 1.00 95.62 186 VAL A O 1
ATOM 1482 N N . PHE A 1 187 ? 21.619 9.155 -6.133 1.00 95.88 187 PHE A N 1
ATOM 1483 C CA . PHE A 1 187 ? 22.531 8.242 -5.442 1.00 95.88 187 PHE A CA 1
ATOM 1484 C C . PHE A 1 187 ? 22.504 6.829 -6.047 1.00 95.88 187 PHE A C 1
ATOM 1486 O O . PHE A 1 187 ? 23.557 6.251 -6.311 1.00 95.88 187 PHE A O 1
ATOM 1493 N N . PHE A 1 188 ? 21.315 6.290 -6.341 1.00 93.00 188 PHE A N 1
ATOM 1494 C CA . PHE A 1 188 ? 21.162 4.975 -6.976 1.00 93.00 188 PHE A CA 1
ATOM 1495 C C . PHE A 1 188 ? 21.652 4.927 -8.433 1.00 93.00 188 PHE A C 1
ATOM 1497 O O . PHE A 1 188 ? 21.967 3.841 -8.923 1.00 93.00 188 PHE A O 1
ATOM 1504 N N . ALA A 1 189 ? 21.808 6.069 -9.111 1.00 93.44 189 ALA A N 1
ATOM 1505 C CA . ALA A 1 189 ? 22.451 6.110 -10.423 1.00 93.44 189 ALA A CA 1
ATOM 1506 C C . ALA A 1 189 ? 23.939 5.704 -10.366 1.00 93.44 189 ALA A C 1
ATOM 1508 O O . ALA A 1 189 ? 24.447 5.165 -11.347 1.00 93.44 189 ALA A O 1
ATOM 1509 N N . ILE A 1 190 ? 24.628 5.894 -9.230 1.00 92.62 190 ILE A N 1
ATOM 1510 C CA . ILE A 1 190 ? 26.055 5.554 -9.087 1.00 92.62 190 ILE A CA 1
ATOM 1511 C C . ILE A 1 190 ? 26.279 4.025 -9.152 1.00 92.62 190 ILE A C 1
ATOM 1513 O O . ILE A 1 190 ? 27.035 3.594 -10.026 1.00 92.62 190 ILE A O 1
ATOM 1517 N N . PRO A 1 191 ? 25.604 3.171 -8.345 1.00 91.62 191 PRO A N 1
ATOM 1518 C CA . PRO A 1 191 ? 25.665 1.718 -8.520 1.00 91.62 191 PRO A CA 1
ATOM 1519 C C . PRO A 1 191 ? 25.219 1.240 -9.904 1.00 91.62 191 PRO A C 1
ATOM 1521 O O . PRO A 1 191 ? 25.822 0.318 -10.440 1.00 91.62 191 PRO A O 1
ATOM 1524 N N . VAL A 1 192 ? 24.194 1.856 -10.505 1.00 88.31 192 VAL A N 1
ATOM 1525 C CA . VAL A 1 192 ? 23.710 1.458 -11.840 1.00 88.31 192 VAL A CA 1
ATOM 1526 C C . VAL A 1 192 ? 24.755 1.753 -12.920 1.00 88.31 192 VAL A C 1
ATOM 1528 O O . VAL A 1 192 ? 25.032 0.883 -13.742 1.00 88.31 192 VAL A O 1
ATOM 1531 N N . ALA A 1 193 ? 25.396 2.924 -12.891 1.00 87.56 193 ALA A N 1
ATOM 1532 C CA . ALA A 1 193 ? 26.490 3.259 -13.804 1.00 87.56 193 ALA A CA 1
ATOM 1533 C C . ALA A 1 193 ? 27.722 2.359 -13.593 1.00 87.56 193 ALA A C 1
ATOM 1535 O O . ALA A 1 193 ? 28.362 1.951 -14.561 1.00 87.56 193 ALA A O 1
ATOM 1536 N N . PHE A 1 194 ? 28.027 2.003 -12.340 1.00 86.06 194 PHE A N 1
ATOM 1537 C CA . PHE A 1 194 ? 29.097 1.061 -12.009 1.00 86.06 194 PHE A CA 1
ATOM 1538 C C . PHE A 1 194 ? 28.801 -0.358 -12.516 1.00 86.06 194 PHE A C 1
ATOM 1540 O O . PHE A 1 194 ? 29.657 -0.971 -13.139 1.00 86.06 194 PHE A O 1
ATOM 1547 N N . LEU A 1 195 ? 27.577 -0.865 -12.342 1.00 83.12 195 LEU A N 1
ATOM 1548 C CA . LEU A 1 195 ? 27.158 -2.150 -12.913 1.00 83.12 195 LEU A CA 1
ATOM 1549 C C . LEU A 1 195 ? 27.211 -2.132 -14.447 1.00 83.12 195 LEU A C 1
ATOM 1551 O O . LEU A 1 195 ? 27.720 -3.071 -15.057 1.00 83.12 195 LEU A O 1
ATOM 1555 N N . GLN A 1 196 ? 26.760 -1.042 -15.073 1.00 79.12 196 GLN A N 1
ATOM 1556 C CA . GLN A 1 196 ? 26.809 -0.877 -16.525 1.00 79.12 196 GLN A CA 1
ATOM 1557 C C . GLN A 1 196 ? 28.249 -0.878 -17.070 1.00 79.12 196 GLN A C 1
ATOM 1559 O O . GLN A 1 196 ? 28.468 -1.350 -18.185 1.00 79.12 196 GLN A O 1
ATOM 1564 N N . SER A 1 197 ? 29.238 -0.411 -16.296 1.00 80.81 197 SER A N 1
ATOM 1565 C CA . SER A 1 197 ? 30.644 -0.382 -16.728 1.00 80.81 197 SER A CA 1
ATOM 1566 C C . SER A 1 197 ? 31.300 -1.7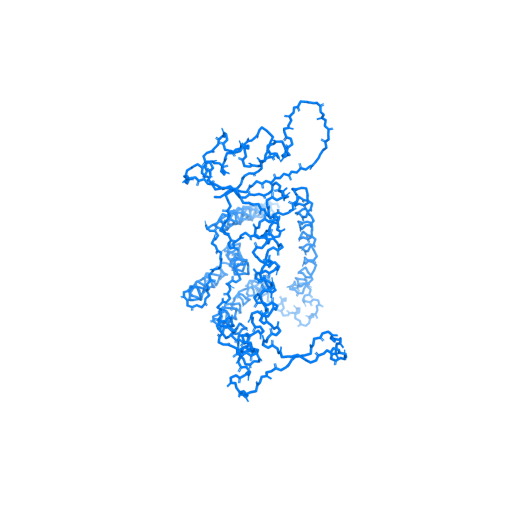69 -16.817 1.00 80.81 197 SER A C 1
ATOM 1568 O O . SER A 1 197 ? 32.293 -1.906 -17.530 1.00 80.81 197 SER A O 1
ATOM 1570 N N . PHE A 1 198 ? 30.732 -2.798 -16.175 1.00 71.50 198 PHE A N 1
ATOM 1571 C CA . PHE A 1 198 ? 31.124 -4.202 -16.380 1.00 71.50 198 PHE A CA 1
ATOM 1572 C C . PHE A 1 198 ? 30.465 -4.837 -17.613 1.00 71.50 198 PHE A C 1
ATOM 1574 O O . PHE A 1 198 ? 30.982 -5.813 -18.150 1.00 71.50 198 PHE A O 1
ATOM 1581 N N . VAL A 1 199 ? 29.326 -4.299 -18.065 1.00 73.62 199 VAL A N 1
ATOM 1582 C CA . VAL A 1 199 ? 28.569 -4.811 -19.223 1.00 73.62 199 VAL A CA 1
ATOM 1583 C C . VAL A 1 199 ? 29.113 -4.249 -20.546 1.00 73.62 199 VAL A C 1
ATOM 1585 O O . VAL A 1 199 ? 28.886 -4.826 -21.610 1.00 73.62 199 VAL A O 1
ATOM 1588 N N . THR A 1 200 ? 29.862 -3.141 -20.520 1.00 72.69 200 THR A N 1
ATOM 1589 C CA . THR A 1 200 ? 30.490 -2.579 -21.723 1.00 72.69 200 THR A CA 1
ATOM 1590 C C . THR A 1 200 ? 31.660 -3.438 -22.207 1.00 72.69 200 THR A C 1
ATOM 1592 O O . THR A 1 200 ? 32.656 -3.649 -21.516 1.00 72.69 200 THR A O 1
ATOM 1595 N N . ILE A 1 201 ? 31.569 -3.896 -23.456 1.00 66.38 201 ILE A N 1
ATOM 1596 C CA . ILE A 1 201 ? 32.511 -4.864 -24.043 1.00 66.38 201 ILE A CA 1
ATOM 1597 C C . ILE A 1 201 ? 33.944 -4.321 -24.137 1.00 66.38 201 ILE A C 1
ATOM 1599 O O . ILE A 1 201 ? 34.885 -5.078 -23.951 1.00 66.38 201 ILE A O 1
ATOM 1603 N N . GLU A 1 202 ? 34.125 -3.009 -24.294 1.00 71.69 202 GLU A N 1
ATOM 1604 C CA . GLU A 1 202 ? 35.448 -2.359 -24.262 1.00 71.69 202 GLU A CA 1
ATOM 1605 C C . GLU A 1 202 ? 36.151 -2.468 -22.899 1.00 71.69 202 GLU A C 1
ATOM 1607 O O . GLU A 1 202 ? 37.378 -2.421 -22.829 1.00 71.69 202 GLU A O 1
ATOM 1612 N N . ASN A 1 203 ? 35.394 -2.605 -21.805 1.00 68.44 203 ASN A N 1
ATOM 1613 C CA . ASN A 1 203 ? 35.948 -2.878 -20.480 1.00 68.44 203 ASN A CA 1
ATOM 1614 C C . ASN A 1 203 ? 36.111 -4.386 -20.262 1.00 68.44 203 ASN A C 1
ATOM 1616 O O . ASN A 1 203 ? 37.111 -4.811 -19.690 1.00 68.44 203 ASN A O 1
ATOM 1620 N N . PHE A 1 204 ? 35.183 -5.195 -20.777 1.00 69.44 204 PHE A N 1
ATOM 1621 C CA . PHE A 1 204 ? 35.265 -6.655 -20.717 1.00 69.44 204 PHE A CA 1
ATOM 1622 C C . PHE A 1 204 ? 36.499 -7.209 -21.457 1.00 69.44 204 PHE A C 1
ATOM 1624 O O . PHE A 1 204 ? 37.224 -8.027 -20.899 1.00 69.44 204 PHE A O 1
ATOM 1631 N N . GLN A 1 205 ? 36.798 -6.702 -22.660 1.00 69.00 205 GLN A N 1
ATOM 1632 C CA . GLN A 1 205 ? 38.003 -7.048 -23.432 1.00 69.00 205 GLN A CA 1
ATOM 1633 C C . GLN A 1 205 ? 39.289 -6.679 -22.671 1.00 69.00 205 GLN A C 1
ATOM 1635 O O . GLN A 1 205 ? 40.195 -7.498 -22.573 1.00 69.00 205 GLN A O 1
ATOM 1640 N N . LYS A 1 206 ? 39.336 -5.504 -22.021 1.00 72.31 206 LYS A N 1
ATOM 1641 C CA . LYS A 1 206 ? 40.477 -5.092 -21.174 1.00 72.31 206 LYS A CA 1
ATOM 1642 C C . LYS A 1 206 ? 40.694 -5.991 -19.952 1.00 72.31 206 LYS A C 1
ATOM 1644 O O . LYS A 1 206 ? 41.822 -6.105 -19.486 1.00 72.31 206 LYS A O 1
ATOM 1649 N N . TRP A 1 207 ? 39.630 -6.579 -19.402 1.00 68.06 207 TRP A N 1
ATOM 1650 C CA . TRP A 1 207 ? 39.711 -7.480 -18.244 1.00 68.06 207 TRP A CA 1
ATOM 1651 C C . TRP A 1 207 ? 40.033 -8.928 -18.642 1.00 68.06 207 TRP A C 1
ATOM 1653 O O . TRP A 1 207 ? 40.624 -9.654 -17.845 1.00 68.06 207 TRP A O 1
ATOM 1663 N N . PHE A 1 208 ? 39.691 -9.339 -19.867 1.00 72.69 208 PHE A N 1
ATOM 1664 C CA . PHE A 1 208 ? 39.949 -10.679 -20.399 1.00 72.69 208 PHE A CA 1
ATOM 1665 C C . PHE A 1 208 ? 40.645 -10.619 -21.774 1.00 72.69 208 PHE A C 1
ATOM 1667 O O . PHE A 1 208 ? 40.011 -10.915 -22.790 1.00 72.69 208 PHE A O 1
ATOM 1674 N N . PRO A 1 209 ? 41.954 -10.297 -21.833 1.00 72.69 209 PRO A N 1
ATOM 1675 C CA . PRO A 1 209 ? 42.683 -10.166 -23.099 1.00 72.69 209 PRO A CA 1
ATOM 1676 C C . PRO A 1 209 ? 42.680 -11.456 -23.935 1.00 72.69 209 PRO A C 1
ATOM 1678 O O . PRO A 1 209 ? 42.641 -11.396 -25.155 1.00 72.69 209 PRO A O 1
ATOM 1681 N N . SER A 1 210 ? 42.604 -12.640 -23.312 1.00 71.19 210 SER A N 1
ATOM 1682 C CA . SER A 1 210 ? 42.485 -13.924 -24.030 1.00 71.19 210 SER A CA 1
ATOM 1683 C C . SER A 1 210 ? 41.179 -14.108 -24.822 1.00 71.19 210 SER A C 1
ATOM 1685 O O . SER A 1 210 ? 41.042 -15.101 -25.531 1.00 71.19 210 SER A O 1
ATOM 1687 N N . LEU A 1 211 ? 40.204 -13.202 -24.684 1.00 67.12 211 LEU A N 1
ATOM 1688 C CA . LEU A 1 211 ? 38.984 -13.172 -25.498 1.00 67.12 211 LEU A CA 1
ATOM 1689 C C . LEU A 1 211 ? 39.043 -12.115 -26.614 1.00 67.12 211 LEU A C 1
ATOM 1691 O O . LEU A 1 211 ? 38.142 -12.078 -27.450 1.00 67.12 211 LEU A O 1
ATOM 1695 N N . GLU A 1 212 ? 40.072 -11.264 -26.649 1.00 67.38 212 GLU A N 1
ATOM 1696 C CA . GLU A 1 212 ? 40.204 -10.194 -27.642 1.00 67.38 212 GLU A CA 1
ATOM 1697 C C . GLU A 1 212 ? 40.333 -10.757 -29.065 1.00 67.38 212 GLU A C 1
ATOM 1699 O O . GLU A 1 212 ? 39.551 -10.372 -29.935 1.00 67.38 212 GLU A O 1
ATOM 1704 N N . ASP A 1 213 ? 41.205 -11.751 -29.264 1.00 70.44 213 ASP A N 1
ATOM 1705 C CA . ASP A 1 213 ? 41.369 -12.464 -30.540 1.00 70.44 213 ASP A CA 1
ATOM 1706 C C . ASP A 1 213 ? 40.035 -13.074 -31.019 1.00 70.44 213 ASP A C 1
ATOM 1708 O O . ASP A 1 213 ? 39.587 -12.826 -32.137 1.00 70.44 213 ASP A O 1
ATOM 1712 N N . PHE A 1 214 ? 39.313 -13.763 -30.126 1.00 69.50 214 PHE A N 1
ATOM 1713 C CA . PHE A 1 214 ? 38.022 -14.397 -30.430 1.00 69.50 214 PHE A CA 1
ATOM 1714 C C . PHE A 1 214 ? 36.926 -13.398 -30.856 1.00 69.50 214 PHE A C 1
ATOM 1716 O O . PHE A 1 214 ? 36.102 -13.706 -31.726 1.00 69.50 214 PHE A O 1
ATOM 1723 N N . PHE A 1 215 ? 36.905 -12.202 -30.255 1.00 68.50 215 PHE A N 1
ATOM 1724 C CA . PHE A 1 215 ? 35.973 -11.130 -30.623 1.00 68.50 215 PHE A CA 1
ATOM 1725 C C . PHE A 1 215 ? 36.376 -10.403 -31.916 1.00 68.50 215 PHE A C 1
ATOM 1727 O O . PHE A 1 215 ? 35.493 -9.928 -32.640 1.00 68.50 215 PHE A O 1
ATOM 1734 N N . ASN A 1 216 ? 37.672 -10.320 -32.215 1.00 70.31 216 ASN A N 1
ATOM 1735 C CA . ASN A 1 216 ? 38.185 -9.690 -33.431 1.00 70.31 216 ASN A CA 1
ATOM 1736 C C . ASN A 1 216 ? 37.998 -10.590 -34.664 1.00 70.31 216 ASN A C 1
ATOM 1738 O O . ASN A 1 216 ? 37.565 -10.096 -35.707 1.00 70.31 216 ASN A O 1
ATOM 1742 N N . ASP A 1 217 ? 38.198 -11.905 -34.525 1.00 76.12 217 ASP A N 1
ATOM 1743 C CA . ASP A 1 217 ? 37.975 -12.891 -35.595 1.00 76.12 217 ASP A CA 1
ATOM 1744 C C . ASP A 1 217 ? 36.506 -12.953 -36.059 1.00 76.12 217 ASP A C 1
ATOM 1746 O O . ASP A 1 217 ? 36.216 -13.256 -37.217 1.00 76.12 217 ASP A O 1
ATOM 1750 N N . ASN A 1 218 ? 35.554 -12.647 -35.169 1.00 75.38 218 ASN A N 1
ATOM 1751 C CA . ASN A 1 218 ? 34.120 -12.780 -35.427 1.00 75.38 218 ASN A CA 1
ATOM 1752 C C . ASN A 1 218 ? 33.367 -11.451 -35.260 1.00 75.38 218 ASN A C 1
ATOM 1754 O O . ASN A 1 218 ? 32.533 -11.292 -34.364 1.00 75.38 218 ASN A O 1
ATOM 1758 N N . ALA A 1 219 ? 33.584 -10.508 -36.182 1.00 74.75 219 ALA A N 1
ATOM 1759 C CA . ALA A 1 219 ? 32.904 -9.204 -36.192 1.00 74.75 219 ALA A CA 1
ATOM 1760 C C . ALA A 1 219 ? 31.363 -9.297 -36.064 1.00 74.75 219 ALA A C 1
ATOM 1762 O O . ALA A 1 219 ? 30.747 -8.493 -35.361 1.00 74.75 219 ALA A O 1
ATOM 1763 N N . ALA A 1 220 ? 30.738 -10.310 -36.678 1.00 73.81 220 ALA A N 1
ATOM 1764 C CA . ALA A 1 220 ? 29.300 -10.568 -36.565 1.00 73.81 220 ALA A CA 1
ATOM 1765 C C . ALA A 1 220 ? 28.868 -10.982 -35.143 1.00 73.81 220 ALA A C 1
ATOM 1767 O O . ALA A 1 220 ? 27.826 -10.536 -34.664 1.00 73.81 220 ALA A O 1
ATOM 1768 N N . LEU A 1 221 ? 29.677 -11.785 -34.445 1.00 73.31 221 LEU A N 1
ATOM 1769 C CA . LEU A 1 221 ? 29.426 -12.211 -33.065 1.00 73.31 221 LEU A CA 1
ATOM 1770 C C . LEU A 1 221 ? 29.613 -11.039 -32.091 1.00 73.31 221 LEU A C 1
ATOM 1772 O O . LEU A 1 221 ? 28.779 -10.826 -31.213 1.00 73.31 221 LEU A O 1
ATOM 1776 N N . THR A 1 222 ? 30.632 -10.208 -32.308 1.00 73.88 222 THR A N 1
ATOM 1777 C CA . THR A 1 222 ? 30.853 -8.975 -31.536 1.00 73.88 222 THR A CA 1
ATOM 1778 C C . THR A 1 222 ? 29.722 -7.958 -31.730 1.00 73.88 222 THR A C 1
ATOM 1780 O O . THR A 1 222 ? 29.276 -7.347 -30.757 1.00 73.88 222 THR A O 1
ATOM 1783 N N . ALA A 1 223 ? 29.192 -7.806 -32.949 1.00 72.44 223 ALA A N 1
ATOM 1784 C CA . ALA A 1 223 ? 28.007 -6.983 -33.209 1.00 72.44 223 ALA A CA 1
ATOM 1785 C C . ALA A 1 223 ? 26.737 -7.567 -32.559 1.00 72.44 223 ALA A C 1
ATOM 1787 O O . ALA A 1 223 ? 25.983 -6.835 -31.911 1.00 72.44 223 ALA A O 1
ATOM 1788 N N . ALA A 1 224 ? 26.528 -8.884 -32.666 1.00 72.06 224 ALA A N 1
ATOM 1789 C CA . ALA A 1 224 ? 25.399 -9.572 -32.045 1.00 72.06 224 ALA A CA 1
ATOM 1790 C C . ALA A 1 224 ? 25.417 -9.428 -30.517 1.00 72.06 224 ALA A C 1
ATOM 1792 O O . ALA A 1 224 ? 24.395 -9.094 -29.927 1.00 72.06 224 ALA A O 1
ATOM 1793 N N . ILE A 1 225 ? 26.568 -9.594 -29.862 1.00 72.06 225 ILE A N 1
ATOM 1794 C CA . ILE A 1 225 ? 26.676 -9.451 -28.403 1.00 72.06 225 ILE A CA 1
ATOM 1795 C C . ILE A 1 225 ? 26.482 -7.983 -27.983 1.00 72.06 225 ILE A C 1
ATOM 1797 O O . ILE A 1 225 ? 25.749 -7.734 -27.025 1.00 72.06 225 ILE A O 1
ATOM 1801 N N . LYS A 1 226 ? 27.023 -7.007 -28.735 1.00 69.94 226 LYS A N 1
ATOM 1802 C CA . LYS A 1 226 ? 26.788 -5.564 -28.501 1.00 69.94 226 LYS A CA 1
ATOM 1803 C C . LYS A 1 226 ? 25.301 -5.185 -28.545 1.00 69.94 226 LYS A C 1
ATOM 1805 O O . LYS A 1 226 ? 24.859 -4.412 -27.699 1.00 69.94 226 LYS A O 1
ATOM 1810 N N . GLY A 1 227 ? 24.536 -5.711 -29.506 1.00 71.75 227 GLY A N 1
ATOM 1811 C CA . GLY A 1 227 ? 23.113 -5.378 -29.672 1.00 71.75 227 GLY A CA 1
ATOM 1812 C C . GLY A 1 227 ? 22.140 -6.247 -28.864 1.00 71.75 227 GLY A C 1
ATOM 1813 O O . GLY A 1 227 ? 21.128 -5.751 -28.375 1.00 71.75 227 GLY A O 1
ATOM 1814 N N . PHE A 1 228 ? 22.424 -7.543 -28.722 1.00 75.94 228 PHE A N 1
ATOM 1815 C CA . PHE A 1 228 ? 21.455 -8.537 -28.249 1.00 75.94 228 PHE A CA 1
ATOM 1816 C C . PHE A 1 228 ? 21.653 -8.945 -26.786 1.00 75.94 228 PHE A C 1
ATOM 1818 O O . PHE A 1 228 ? 20.663 -9.210 -26.106 1.00 75.94 228 PHE A O 1
ATOM 1825 N N . LEU A 1 229 ? 22.888 -8.968 -26.263 1.00 77.00 229 LEU A N 1
ATOM 1826 C CA . LEU A 1 229 ? 23.148 -9.467 -24.904 1.00 77.00 229 LEU A CA 1
ATOM 1827 C C . LEU A 1 229 ? 22.391 -8.681 -23.809 1.00 77.00 229 LEU A C 1
ATOM 1829 O O . LEU A 1 229 ? 21.781 -9.335 -22.960 1.00 77.00 229 LEU A O 1
ATOM 1833 N N . PRO A 1 230 ? 22.325 -7.330 -23.818 1.00 76.88 230 PRO A N 1
ATOM 1834 C CA . PRO A 1 230 ? 21.562 -6.590 -22.807 1.00 76.88 230 PRO A CA 1
ATOM 1835 C C . PRO A 1 230 ? 20.058 -6.898 -22.859 1.00 76.88 230 PRO A C 1
ATOM 1837 O O . PRO A 1 230 ? 19.419 -7.068 -21.821 1.00 76.88 230 PRO A O 1
ATOM 1840 N N . ALA A 1 231 ? 19.498 -7.038 -24.066 1.00 77.75 231 ALA A N 1
ATOM 1841 C CA . ALA A 1 231 ? 18.101 -7.419 -24.257 1.00 77.75 231 ALA A CA 1
ATOM 1842 C C . ALA A 1 231 ? 17.842 -8.866 -23.800 1.00 77.75 231 ALA A C 1
ATOM 1844 O O . ALA A 1 231 ? 16.820 -9.141 -23.175 1.00 77.75 231 ALA A O 1
ATOM 1845 N N . LEU A 1 232 ? 18.768 -9.792 -24.061 1.00 81.81 232 LEU A N 1
ATOM 1846 C CA . LEU A 1 232 ? 18.699 -11.189 -23.624 1.00 81.81 232 LEU A CA 1
ATOM 1847 C C . LEU A 1 232 ? 18.723 -11.282 -22.086 1.00 81.81 232 LEU A C 1
ATOM 1849 O O . LEU A 1 232 ? 17.854 -11.927 -21.500 1.00 81.81 232 LEU A O 1
ATOM 1853 N N . ILE A 1 233 ? 19.636 -10.564 -21.423 1.00 82.62 233 ILE A N 1
ATOM 1854 C CA . ILE A 1 233 ? 19.693 -10.473 -19.953 1.00 82.62 233 ILE A CA 1
ATOM 1855 C C . ILE A 1 233 ? 18.369 -9.933 -19.394 1.00 82.62 233 ILE A C 1
ATOM 1857 O O . ILE A 1 233 ? 17.813 -10.524 -18.470 1.00 82.62 233 ILE A O 1
ATOM 1861 N N . LEU A 1 234 ? 17.820 -8.861 -19.974 1.00 81.25 234 LEU A N 1
ATOM 1862 C CA . LEU A 1 234 ? 16.547 -8.288 -19.525 1.00 81.25 234 LEU A CA 1
ATOM 1863 C C . LEU A 1 234 ? 15.370 -9.267 -19.703 1.00 81.25 234 LEU A C 1
ATOM 1865 O O . LEU A 1 234 ? 14.544 -9.396 -18.799 1.00 81.25 234 LEU A O 1
ATOM 1869 N N . ASN A 1 235 ? 15.331 -10.017 -20.810 1.00 82.44 235 ASN A N 1
ATOM 1870 C CA . ASN A 1 235 ? 14.362 -11.099 -21.026 1.00 82.44 235 ASN A CA 1
ATOM 1871 C C . ASN A 1 235 ? 14.484 -12.203 -19.961 1.00 82.44 235 ASN A C 1
ATOM 1873 O O . ASN A 1 235 ? 13.472 -12.613 -19.389 1.00 82.44 235 ASN A O 1
ATOM 1877 N N . ILE A 1 236 ? 15.707 -12.651 -19.647 1.00 85.88 236 ILE A N 1
ATOM 1878 C CA . ILE A 1 236 ? 15.949 -13.638 -18.582 1.00 85.88 236 ILE A CA 1
ATOM 1879 C C . ILE A 1 236 ? 15.479 -13.094 -17.231 1.00 85.88 236 ILE A C 1
ATOM 1881 O O . ILE A 1 236 ? 14.794 -13.810 -16.508 1.00 85.88 236 ILE A O 1
ATOM 1885 N N . LEU A 1 237 ? 15.777 -11.837 -16.894 1.00 83.75 237 LEU A N 1
ATOM 1886 C CA . LEU A 1 237 ? 15.346 -11.234 -15.629 1.00 83.75 237 LEU A CA 1
ATOM 1887 C C . LEU A 1 237 ? 13.815 -11.165 -15.508 1.00 83.75 237 LEU A C 1
ATOM 1889 O O . LEU A 1 237 ? 13.281 -11.476 -14.442 1.00 83.75 237 LEU A O 1
ATOM 1893 N N . ILE A 1 238 ? 13.091 -10.836 -16.587 1.00 82.88 238 ILE A N 1
ATOM 1894 C CA . ILE A 1 238 ? 11.618 -10.898 -16.596 1.00 82.88 238 ILE A CA 1
ATOM 1895 C C . ILE A 1 238 ? 11.126 -12.345 -16.458 1.00 82.88 238 ILE A C 1
ATOM 1897 O O . ILE A 1 238 ? 10.202 -12.586 -15.685 1.00 82.88 238 ILE A O 1
ATOM 1901 N N . MET A 1 239 ? 11.746 -13.321 -17.128 1.00 83.94 239 MET A N 1
ATOM 1902 C CA . MET A 1 239 ? 11.377 -14.737 -16.984 1.00 83.94 239 MET A CA 1
ATOM 1903 C C . MET A 1 239 ? 11.618 -15.262 -15.566 1.00 83.94 239 MET A C 1
ATOM 1905 O O . MET A 1 239 ? 10.721 -15.854 -14.971 1.00 83.94 239 MET A O 1
ATOM 1909 N N . VAL A 1 240 ? 12.779 -14.981 -14.974 1.00 87.50 240 VAL A N 1
ATOM 1910 C CA . VAL A 1 240 ? 13.078 -15.298 -13.568 1.00 87.50 240 VAL A CA 1
ATOM 1911 C C . VAL A 1 240 ? 12.030 -14.664 -12.653 1.00 87.50 240 VAL A C 1
ATOM 1913 O O . VAL A 1 240 ? 11.526 -15.325 -11.748 1.00 87.50 240 VAL A O 1
ATOM 1916 N N . LYS A 1 241 ? 11.611 -13.425 -12.930 1.00 83.56 241 LYS A N 1
ATOM 1917 C CA . LYS A 1 241 ? 10.509 -12.781 -12.208 1.00 83.56 241 LYS A CA 1
ATOM 1918 C C . LYS A 1 241 ? 9.174 -13.526 -12.382 1.00 83.56 241 LYS A C 1
ATOM 1920 O O . LYS A 1 241 ? 8.512 -13.769 -11.377 1.00 83.56 241 LYS A O 1
ATOM 1925 N N . ILE A 1 242 ? 8.805 -13.943 -13.602 1.00 81.69 242 ILE A N 1
ATOM 1926 C CA . ILE A 1 242 ? 7.596 -14.749 -13.890 1.00 81.69 242 ILE A CA 1
ATOM 1927 C C . ILE A 1 242 ? 7.582 -16.068 -13.100 1.00 81.69 242 ILE A C 1
ATOM 1929 O O . ILE A 1 242 ? 6.511 -16.461 -12.645 1.00 81.69 242 ILE A O 1
ATOM 1933 N N . PHE A 1 243 ? 8.729 -16.747 -12.970 1.00 81.69 243 PHE A N 1
ATOM 1934 C CA . PHE A 1 243 ? 8.856 -18.064 -12.319 1.00 81.69 243 PHE A CA 1
ATOM 1935 C C . PHE A 1 243 ? 9.084 -18.022 -10.806 1.00 81.69 243 PHE A C 1
ATOM 1937 O O . PHE A 1 243 ? 8.895 -19.034 -10.129 1.00 81.69 243 PHE A O 1
ATOM 1944 N N . ILE A 1 244 ? 9.511 -16.875 -10.279 1.00 85.69 244 ILE A N 1
ATOM 1945 C CA . ILE A 1 244 ? 9.720 -16.665 -8.850 1.00 85.69 244 ILE A CA 1
ATOM 1946 C C . ILE A 1 244 ? 8.532 -15.883 -8.283 1.00 85.69 244 ILE A C 1
ATOM 1948 O O . ILE A 1 244 ? 7.714 -16.450 -7.558 1.00 85.69 244 ILE A O 1
ATOM 1952 N N . THR A 1 245 ? 8.407 -14.585 -8.573 1.00 82.56 245 THR A N 1
ATOM 1953 C CA . THR A 1 245 ? 7.570 -13.692 -7.748 1.00 82.56 245 THR A CA 1
ATOM 1954 C C . THR A 1 245 ? 6.092 -14.068 -7.766 1.00 82.56 245 THR A C 1
ATOM 1956 O O . THR A 1 245 ? 5.430 -13.948 -6.738 1.00 82.56 245 THR A O 1
ATOM 1959 N N . MET A 1 246 ? 5.577 -14.567 -8.890 1.00 82.19 246 MET A N 1
ATOM 1960 C CA . MET A 1 246 ? 4.161 -14.919 -9.033 1.00 82.19 246 MET A CA 1
ATOM 1961 C C . MET A 1 246 ? 3.792 -16.214 -8.302 1.00 82.19 246 MET A C 1
ATOM 1963 O O . MET A 1 246 ? 2.702 -16.313 -7.745 1.00 82.19 246 MET A O 1
ATOM 1967 N N . GLN A 1 247 ? 4.701 -17.183 -8.239 1.00 85.06 247 GLN A N 1
ATOM 1968 C CA . GLN A 1 247 ? 4.542 -18.441 -7.513 1.00 85.06 247 GLN A CA 1
ATOM 1969 C C . GLN A 1 247 ? 4.664 -18.173 -6.011 1.00 85.06 247 GLN A C 1
ATOM 1971 O O . GLN A 1 247 ? 3.781 -18.566 -5.253 1.00 85.06 247 GLN A O 1
ATOM 1976 N N . TRP A 1 248 ? 5.678 -17.410 -5.584 1.00 84.69 248 TRP A N 1
ATOM 1977 C CA . TRP A 1 248 ? 5.802 -16.962 -4.189 1.00 84.69 248 TRP A CA 1
ATOM 1978 C C . TRP A 1 248 ? 4.565 -16.182 -3.718 1.00 84.69 248 TRP A C 1
ATOM 1980 O O . TRP A 1 248 ? 4.099 -16.401 -2.601 1.00 84.69 248 TRP A O 1
ATOM 1990 N N . GLN A 1 249 ? 3.991 -15.327 -4.573 1.00 81.69 249 GLN A N 1
ATOM 1991 C CA . GLN A 1 249 ? 2.721 -14.649 -4.296 1.00 81.69 249 GLN A CA 1
ATOM 1992 C C . GLN A 1 249 ? 1.542 -15.630 -4.223 1.00 81.69 249 GLN A C 1
ATOM 1994 O O . GLN A 1 249 ? 0.747 -15.536 -3.292 1.00 81.69 249 GLN A O 1
ATOM 1999 N N . LEU A 1 250 ? 1.411 -16.566 -5.168 1.00 85.88 250 LEU A N 1
ATOM 2000 C CA . LEU A 1 250 ? 0.306 -17.532 -5.197 1.00 85.88 250 LEU A CA 1
ATOM 2001 C C . LEU A 1 250 ? 0.263 -18.423 -3.945 1.00 85.88 250 LEU A C 1
ATOM 2003 O O . LEU A 1 250 ? -0.826 -18.721 -3.462 1.00 85.88 250 LEU A O 1
ATOM 2007 N N . LEU A 1 251 ? 1.426 -18.832 -3.426 1.00 86.25 251 LEU A N 1
ATOM 2008 C CA . LEU A 1 251 ? 1.520 -19.666 -2.223 1.00 86.25 251 LEU A CA 1
ATOM 2009 C C . LEU A 1 251 ? 1.363 -18.879 -0.906 1.00 86.25 251 LEU A C 1
ATOM 2011 O O . LEU A 1 251 ? 1.087 -19.497 0.113 1.00 86.25 251 LEU A O 1
ATOM 2015 N N . ASP A 1 252 ? 1.577 -17.558 -0.906 1.00 85.19 252 ASP A N 1
ATOM 2016 C CA . ASP A 1 252 ? 1.521 -16.662 0.269 1.00 85.19 252 ASP A CA 1
ATOM 2017 C C . ASP A 1 252 ? 2.286 -17.180 1.516 1.00 85.19 252 ASP A C 1
ATOM 2019 O O . ASP A 1 252 ? 1.859 -17.048 2.666 1.00 85.19 252 ASP A O 1
ATOM 2023 N N . VAL A 1 253 ? 3.449 -17.804 1.270 1.00 85.44 253 VAL A N 1
ATOM 2024 C CA . VAL A 1 253 ? 4.224 -18.596 2.251 1.00 85.44 253 VAL A CA 1
ATOM 2025 C C . VAL A 1 253 ? 4.537 -17.820 3.534 1.00 85.44 253 VAL A C 1
ATOM 2027 O O . VAL A 1 253 ? 4.513 -18.394 4.621 1.00 85.44 253 VAL A O 1
ATOM 2030 N N . ILE A 1 254 ? 4.832 -16.522 3.419 1.00 85.75 254 ILE A N 1
ATOM 2031 C CA . ILE A 1 254 ? 5.241 -15.681 4.551 1.00 85.75 254 ILE A CA 1
ATOM 2032 C C . ILE A 1 254 ? 4.078 -15.488 5.532 1.00 85.75 254 ILE A C 1
ATOM 2034 O O . ILE A 1 254 ? 4.258 -15.724 6.727 1.00 85.75 254 ILE A O 1
ATOM 2038 N N . GLU A 1 255 ? 2.882 -15.124 5.059 1.00 84.69 255 GLU A N 1
ATOM 2039 C CA . GLU A 1 255 ? 1.750 -14.886 5.964 1.00 84.69 255 GLU A CA 1
ATOM 2040 C C . GLU A 1 255 ? 1.200 -16.198 6.535 1.00 84.69 255 GLU A C 1
ATOM 2042 O O . GLU A 1 255 ? 0.808 -16.243 7.703 1.00 84.69 255 GLU A O 1
ATOM 2047 N N . LEU A 1 256 ? 1.268 -17.303 5.781 1.00 87.75 256 LEU A N 1
ATOM 2048 C CA . LEU A 1 256 ? 0.992 -18.646 6.307 1.00 87.75 256 LEU A CA 1
ATOM 2049 C C . LEU A 1 256 ? 1.973 -19.053 7.416 1.00 87.75 256 LEU A C 1
ATOM 2051 O O . LEU A 1 256 ? 1.541 -19.587 8.442 1.00 87.75 256 LEU A O 1
ATOM 2055 N N . LEU A 1 257 ? 3.273 -18.780 7.254 1.00 90.38 257 LEU A N 1
ATOM 2056 C CA . LEU A 1 257 ? 4.289 -19.042 8.278 1.00 90.38 257 LEU A CA 1
ATOM 2057 C C . LEU A 1 257 ? 4.019 -18.207 9.539 1.00 90.38 257 LEU A C 1
ATOM 2059 O O . LEU A 1 257 ? 3.946 -18.751 10.642 1.00 90.38 257 LEU A O 1
ATOM 2063 N N . ILE A 1 258 ? 3.815 -16.898 9.374 1.00 88.62 258 ILE A N 1
ATOM 2064 C CA . ILE A 1 258 ? 3.519 -15.968 10.470 1.00 88.62 258 ILE A CA 1
ATOM 2065 C C . ILE A 1 258 ? 2.226 -16.375 11.193 1.00 88.62 258 ILE A C 1
ATOM 2067 O O . ILE A 1 258 ? 2.196 -16.410 12.424 1.00 88.62 258 ILE A O 1
ATOM 2071 N N . THR A 1 259 ? 1.170 -16.723 10.457 1.00 89.50 259 THR A N 1
ATOM 2072 C CA . THR A 1 259 ? -0.113 -17.179 11.016 1.00 89.50 259 THR A CA 1
ATOM 2073 C C . THR A 1 259 ? 0.040 -18.498 11.768 1.00 89.50 259 THR A C 1
ATOM 2075 O O . THR A 1 259 ? -0.467 -18.626 12.883 1.0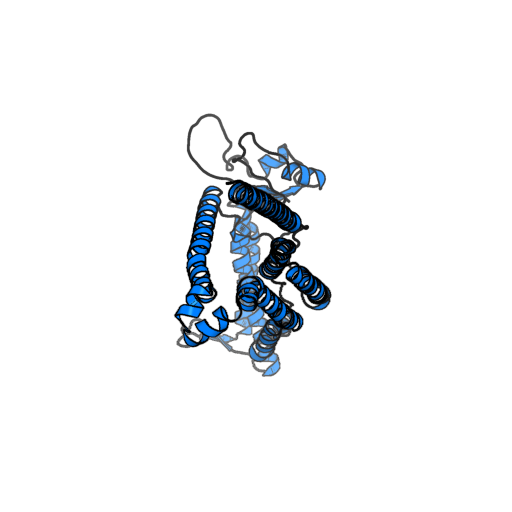0 89.50 259 THR A O 1
ATOM 2078 N N . SER A 1 260 ? 0.811 -19.447 11.231 1.00 91.50 260 SER A N 1
ATOM 2079 C CA . SER A 1 260 ? 1.125 -20.715 11.904 1.00 91.50 260 SER A CA 1
ATOM 2080 C C . SER A 1 260 ? 1.881 -20.487 13.218 1.00 91.50 260 SER A C 1
ATOM 2082 O O . SER A 1 260 ? 1.513 -21.057 14.245 1.00 91.50 260 SER A O 1
ATOM 2084 N N . ILE A 1 261 ? 2.875 -19.591 13.228 1.00 93.50 261 ILE A N 1
ATOM 2085 C CA . ILE A 1 261 ? 3.626 -19.208 14.437 1.00 93.50 261 ILE A CA 1
ATOM 2086 C C . ILE A 1 261 ? 2.709 -18.511 15.458 1.00 93.50 261 ILE A C 1
ATOM 2088 O O . ILE A 1 261 ? 2.701 -18.894 16.630 1.00 93.50 261 ILE A O 1
ATOM 2092 N N . LYS A 1 262 ? 1.890 -17.535 15.029 1.00 91.12 262 LYS A N 1
ATOM 2093 C CA . LYS A 1 262 ? 0.886 -16.854 15.876 1.00 91.12 262 LYS A CA 1
ATOM 2094 C C . LYS A 1 262 ? -0.068 -17.870 16.525 1.00 91.12 262 LYS A C 1
ATOM 2096 O O . LYS A 1 262 ? -0.306 -17.800 17.731 1.00 91.12 262 LYS A O 1
ATOM 2101 N N . LEU A 1 263 ? -0.587 -18.824 15.747 1.00 91.38 263 LEU A N 1
ATOM 2102 C CA . LEU A 1 263 ? -1.535 -19.841 16.211 1.00 91.38 263 LEU A CA 1
ATOM 2103 C C . LEU A 1 263 ? -0.913 -20.877 17.157 1.00 91.38 263 LEU A C 1
ATOM 2105 O O . LEU A 1 263 ? -1.589 -21.315 18.087 1.00 91.38 263 LEU A O 1
ATOM 2109 N N . TRP A 1 264 ? 0.349 -21.256 16.940 1.00 91.12 264 TRP A N 1
ATOM 2110 C CA . TRP A 1 264 ? 1.044 -22.255 17.757 1.00 91.12 264 TRP A CA 1
ATOM 2111 C C . TRP A 1 264 ? 1.545 -21.680 19.089 1.00 91.12 264 TRP A C 1
ATOM 2113 O O . TRP A 1 264 ? 1.325 -22.283 20.137 1.00 91.12 264 TRP A O 1
ATOM 2123 N N . PHE A 1 265 ? 2.192 -20.508 19.067 1.00 89.38 265 PHE A N 1
ATOM 2124 C CA . PHE A 1 265 ? 2.834 -19.923 20.253 1.00 89.38 265 PHE A CA 1
ATOM 2125 C C . PHE A 1 265 ? 1.918 -19.000 21.071 1.00 89.38 265 PHE A C 1
ATOM 2127 O O . PHE A 1 265 ? 1.999 -18.999 22.301 1.00 89.38 265 PHE A O 1
ATOM 2134 N N . PHE A 1 266 ? 1.075 -18.192 20.417 1.00 86.31 266 PHE A N 1
ATOM 2135 C CA . PHE A 1 266 ? 0.438 -17.033 21.061 1.00 86.31 266 PHE A CA 1
ATOM 2136 C C . PHE A 1 266 ? -1.085 -17.149 21.215 1.00 86.31 266 PHE A C 1
ATOM 2138 O O . PHE A 1 266 ? -1.618 -16.703 22.229 1.00 86.31 266 PHE A O 1
ATOM 2145 N N . ALA A 1 267 ? -1.796 -17.744 20.253 1.00 86.31 267 ALA A N 1
ATOM 2146 C CA . ALA A 1 267 ? -3.260 -17.741 20.233 1.00 86.31 267 ALA A CA 1
ATOM 2147 C C . ALA A 1 267 ? -3.884 -18.814 21.151 1.00 86.31 267 ALA A C 1
ATOM 2149 O O . ALA A 1 267 ? -4.165 -19.948 20.730 1.00 86.31 267 ALA A O 1
ATOM 2150 N N . ARG A 1 268 ? -4.141 -18.441 22.412 1.00 84.88 268 ARG A N 1
ATOM 2151 C CA . ARG A 1 268 ? -4.763 -19.324 23.411 1.00 84.88 268 ARG A CA 1
ATOM 2152 C C . ARG A 1 268 ? -6.283 -19.288 23.327 1.00 84.88 268 ARG A C 1
ATOM 2154 O O . ARG A 1 268 ? -6.905 -20.347 23.275 1.00 84.88 268 ARG A O 1
ATOM 2161 N N . THR A 1 269 ? -6.875 -18.095 23.305 1.00 88.56 269 THR A N 1
ATOM 2162 C CA . THR A 1 269 ? -8.339 -17.942 23.342 1.00 88.56 269 THR A CA 1
ATOM 2163 C C . THR A 1 269 ? -8.959 -18.148 21.948 1.00 88.56 269 THR A C 1
ATOM 2165 O O . THR A 1 269 ? -8.294 -17.924 20.929 1.00 88.56 269 THR A O 1
ATOM 2168 N N . PRO A 1 270 ? -10.246 -18.538 21.840 1.00 88.19 270 PRO A N 1
ATOM 2169 C CA . PRO A 1 270 ? -10.919 -18.641 20.540 1.00 88.19 270 PRO A CA 1
ATOM 2170 C C . PRO A 1 270 ? -10.950 -17.301 19.785 1.00 88.19 270 PRO A C 1
ATOM 2172 O O . PRO A 1 270 ? -10.852 -17.281 18.559 1.00 88.19 270 PRO A O 1
ATOM 2175 N N . ARG A 1 271 ? -11.018 -16.173 20.506 1.00 87.00 271 ARG A N 1
ATOM 2176 C CA . ARG A 1 271 ? -10.979 -14.823 19.928 1.00 87.00 271 ARG A CA 1
ATOM 2177 C C . ARG A 1 271 ? -9.602 -14.476 19.362 1.00 87.00 271 ARG A C 1
ATOM 2179 O O . ARG A 1 271 ? -9.524 -13.903 18.277 1.00 87.00 271 ARG A O 1
ATOM 2186 N N . GLU A 1 272 ? -8.529 -14.855 20.055 1.00 88.25 272 GLU A N 1
ATOM 2187 C CA . GLU A 1 272 ? -7.158 -14.693 19.562 1.00 88.25 272 GLU A CA 1
ATOM 2188 C C . GLU A 1 272 ? -6.918 -15.532 18.310 1.00 88.25 272 GLU A C 1
ATOM 2190 O O . GLU A 1 272 ? -6.393 -15.012 17.327 1.00 88.25 272 GLU A O 1
ATOM 2195 N N . ARG A 1 273 ? -7.382 -16.788 18.298 1.00 90.31 273 ARG A N 1
ATOM 2196 C CA . ARG A 1 273 ? -7.309 -17.657 17.114 1.00 90.31 273 ARG A CA 1
ATOM 2197 C C . ARG A 1 273 ? -8.057 -17.056 15.930 1.00 90.31 273 ARG A C 1
ATOM 2199 O O . ARG A 1 273 ? -7.476 -16.937 14.857 1.00 90.31 273 ARG A O 1
ATOM 2206 N N . LEU A 1 274 ? -9.282 -16.572 16.146 1.00 89.50 274 LEU A N 1
ATOM 2207 C CA . LEU A 1 274 ? -10.041 -15.858 15.119 1.00 89.50 274 LEU A CA 1
ATOM 2208 C C . LEU A 1 274 ? -9.303 -14.603 14.627 1.00 89.50 274 LEU A C 1
ATOM 2210 O O . LEU A 1 274 ? -9.315 -14.336 13.433 1.00 89.50 274 LEU A O 1
ATOM 2214 N N . SER A 1 275 ? -8.653 -13.835 15.509 1.00 86.56 275 SER A N 1
ATOM 2215 C CA . SER A 1 275 ? -7.877 -12.653 15.101 1.00 86.56 275 SER A CA 1
ATOM 2216 C C . SER A 1 275 ? -6.584 -12.985 14.353 1.00 86.56 275 SER A C 1
ATOM 2218 O O . SER A 1 275 ? -6.219 -12.232 13.457 1.00 86.56 275 SER A O 1
ATOM 2220 N N . ALA A 1 276 ? -5.930 -14.105 14.674 1.00 87.94 276 ALA A N 1
ATOM 2221 C CA . ALA A 1 276 ? -4.750 -14.595 13.966 1.00 87.94 276 ALA A CA 1
ATOM 2222 C C . ALA A 1 276 ? -5.102 -15.175 12.587 1.00 87.94 276 ALA A C 1
ATOM 2224 O O . ALA A 1 276 ? -4.300 -15.065 11.673 1.00 87.94 276 ALA A O 1
ATOM 2225 N N . MET A 1 277 ? -6.304 -15.743 12.431 1.00 86.81 277 MET A N 1
ATOM 2226 C CA . MET A 1 277 ? -6.841 -16.247 11.158 1.00 86.81 277 MET A CA 1
ATOM 2227 C C . MET A 1 277 ? -7.459 -15.159 10.263 1.00 86.81 277 MET A C 1
ATOM 2229 O O . MET A 1 277 ? -7.960 -15.478 9.186 1.00 86.81 277 MET A O 1
ATOM 2233 N N . LYS A 1 278 ? -7.481 -13.885 10.683 1.00 87.00 278 LYS A N 1
ATOM 2234 C CA . LYS A 1 278 ? -7.973 -12.806 9.812 1.00 87.00 278 LYS A CA 1
ATOM 2235 C C . LYS A 1 278 ? -7.002 -12.626 8.643 1.00 87.00 278 LYS A C 1
ATOM 2237 O O . LYS A 1 278 ? -5.822 -12.410 8.908 1.00 87.00 278 LYS A O 1
ATOM 2242 N N . PRO A 1 279 ? -7.478 -12.658 7.386 1.00 82.62 279 PRO A N 1
ATOM 2243 C CA . PRO A 1 279 ? -6.613 -12.432 6.240 1.00 82.62 279 PRO A CA 1
ATOM 2244 C C . PRO A 1 279 ? -6.057 -11.011 6.289 1.00 82.62 279 PRO A C 1
ATOM 2246 O O . PRO A 1 279 ? -6.782 -10.068 6.635 1.00 82.62 279 PRO A O 1
ATOM 2249 N N . ASP A 1 280 ? -4.783 -10.847 5.937 1.00 79.31 280 ASP A N 1
ATOM 2250 C CA . ASP A 1 280 ? -4.226 -9.508 5.815 1.00 79.31 280 ASP A CA 1
ATOM 2251 C C . ASP A 1 280 ? -4.624 -8.843 4.487 1.00 79.31 280 ASP A C 1
ATOM 2253 O O . ASP A 1 280 ? -5.120 -9.467 3.542 1.00 79.31 280 ASP A O 1
ATOM 2257 N N . MET A 1 281 ? -4.450 -7.527 4.444 1.00 80.38 281 MET A N 1
ATOM 2258 C CA . MET A 1 281 ? -4.711 -6.726 3.259 1.00 80.38 281 MET A CA 1
ATOM 2259 C C . MET A 1 281 ? -3.654 -6.986 2.182 1.00 80.38 281 MET A C 1
ATOM 2261 O O . MET A 1 281 ? -2.472 -7.110 2.500 1.00 80.38 281 MET A O 1
ATOM 2265 N N . PRO A 1 282 ? -4.032 -7.004 0.894 1.00 77.06 282 PRO A N 1
ATOM 2266 C CA . PRO A 1 282 ? -3.043 -7.039 -0.170 1.00 77.06 282 PRO A CA 1
ATOM 2267 C C . PRO A 1 282 ? -2.208 -5.747 -0.147 1.00 77.06 282 PRO A C 1
ATOM 2269 O O . PRO A 1 282 ? -2.757 -4.646 -0.068 1.00 77.06 282 PRO A O 1
ATOM 2272 N N . GLU A 1 283 ? -0.883 -5.869 -0.263 1.00 81.56 283 GLU A N 1
ATOM 2273 C CA . GLU A 1 283 ? 0.040 -4.735 -0.396 1.00 81.56 283 GLU A CA 1
ATOM 2274 C C . GLU A 1 283 ? -0.111 -4.036 -1.760 1.00 81.56 283 GLU A C 1
ATOM 2276 O O . GLU A 1 283 ? 0.735 -4.134 -2.653 1.00 81.56 283 GLU A O 1
ATOM 2281 N N . PHE A 1 284 ? -1.210 -3.296 -1.931 1.00 81.00 284 PHE A N 1
ATOM 2282 C CA . PHE A 1 284 ? -1.535 -2.583 -3.167 1.00 81.00 284 PHE A CA 1
ATOM 2283 C C . PHE A 1 284 ? -0.389 -1.691 -3.665 1.00 81.00 284 PHE A C 1
ATOM 2285 O O . PHE A 1 284 ? -0.166 -1.617 -4.870 1.00 81.00 284 PHE A O 1
ATOM 2292 N N . ALA A 1 285 ? 0.368 -1.057 -2.763 1.00 82.50 285 ALA A N 1
ATOM 2293 C CA . ALA A 1 285 ? 1.511 -0.223 -3.126 1.00 82.50 285 ALA A CA 1
ATOM 2294 C C . ALA A 1 285 ? 2.608 -1.020 -3.855 1.00 82.50 285 ALA A C 1
ATOM 2296 O O . ALA A 1 285 ? 3.088 -0.575 -4.900 1.00 82.50 285 ALA A O 1
ATOM 2297 N N . PHE A 1 286 ? 2.962 -2.209 -3.353 1.00 83.19 286 PHE A N 1
ATOM 2298 C CA . PHE A 1 286 ? 3.945 -3.081 -3.993 1.00 83.19 286 PHE A CA 1
ATOM 2299 C C . PHE A 1 286 ? 3.393 -3.639 -5.310 1.00 83.19 286 PHE A C 1
ATOM 2301 O O . PHE A 1 286 ? 3.997 -3.435 -6.362 1.00 83.19 286 PHE A O 1
ATOM 2308 N N . PHE A 1 287 ? 2.201 -4.250 -5.293 1.00 81.94 287 PHE A N 1
ATOM 2309 C CA . PHE A 1 287 ? 1.621 -4.881 -6.487 1.00 81.94 287 PHE A CA 1
ATOM 2310 C C . PHE A 1 287 ? 1.362 -3.904 -7.636 1.00 81.94 287 PHE A C 1
ATOM 2312 O O . PHE A 1 287 ? 1.519 -4.280 -8.799 1.00 81.94 287 PHE A O 1
ATOM 2319 N N . ALA A 1 288 ? 0.962 -2.668 -7.333 1.00 83.69 288 ALA A N 1
ATOM 2320 C CA . ALA A 1 288 ? 0.687 -1.669 -8.355 1.00 83.69 288 ALA A CA 1
ATOM 2321 C C . ALA A 1 288 ? 1.975 -1.037 -8.906 1.00 83.69 288 ALA A C 1
ATOM 2323 O O . ALA A 1 288 ? 2.083 -0.864 -10.119 1.00 83.69 288 ALA A O 1
ATOM 2324 N N . SER A 1 289 ? 2.973 -0.767 -8.055 1.00 86.62 289 SER A N 1
ATOM 2325 C CA . SER A 1 289 ? 4.298 -0.303 -8.504 1.00 86.62 289 SER A CA 1
ATOM 2326 C C . SER A 1 289 ? 4.982 -1.347 -9.387 1.00 86.62 289 SER A C 1
ATOM 2328 O O . SER A 1 289 ? 5.533 -1.020 -10.437 1.00 86.62 289 SER A O 1
ATOM 2330 N N . ASP A 1 290 ? 4.887 -2.617 -8.997 1.00 85.31 290 ASP A N 1
ATOM 2331 C CA . ASP A 1 290 ? 5.472 -3.745 -9.709 1.00 85.31 290 ASP A CA 1
ATOM 2332 C C . ASP A 1 290 ? 4.803 -4.014 -11.074 1.00 85.31 290 ASP A C 1
ATOM 2334 O O . ASP A 1 290 ? 5.493 -4.234 -12.075 1.00 85.31 290 ASP A O 1
ATOM 2338 N N . LEU A 1 291 ? 3.464 -3.923 -11.127 1.00 85.88 291 LEU A N 1
ATOM 2339 C CA . LEU A 1 291 ? 2.682 -3.972 -12.367 1.00 85.88 291 LEU A CA 1
ATOM 2340 C C . LEU A 1 291 ? 3.102 -2.842 -13.309 1.00 85.88 291 LEU A C 1
ATOM 2342 O O . LEU A 1 291 ? 3.417 -3.104 -14.470 1.00 85.88 291 LEU A O 1
ATOM 2346 N N . ILE A 1 292 ? 3.116 -1.603 -12.803 1.00 87.94 292 ILE A N 1
ATOM 2347 C CA . ILE A 1 292 ? 3.493 -0.413 -13.573 1.00 87.94 292 ILE A CA 1
ATOM 2348 C C . ILE A 1 292 ? 4.903 -0.569 -14.132 1.00 87.94 292 ILE A C 1
ATOM 2350 O O . ILE A 1 292 ? 5.102 -0.335 -15.319 1.00 87.94 292 ILE A O 1
ATOM 2354 N N . MET A 1 293 ? 5.865 -1.011 -13.321 1.00 87.25 293 MET A N 1
ATOM 2355 C CA . MET A 1 293 ? 7.251 -1.178 -13.755 1.00 87.25 293 MET A CA 1
ATOM 2356 C C . MET A 1 293 ? 7.370 -2.104 -14.973 1.00 87.25 293 MET A C 1
ATOM 2358 O O . MET A 1 293 ? 7.970 -1.709 -15.968 1.00 87.25 293 MET A O 1
ATOM 2362 N N . VAL A 1 294 ? 6.786 -3.310 -14.931 1.00 87.88 294 VAL A N 1
ATOM 2363 C CA . VAL A 1 294 ? 6.883 -4.257 -16.063 1.00 87.88 294 VAL A CA 1
ATOM 2364 C C . VAL A 1 294 ? 6.076 -3.780 -17.267 1.00 87.88 294 VAL A C 1
ATOM 2366 O O . VAL A 1 294 ? 6.513 -3.965 -18.399 1.00 87.88 294 VAL A O 1
ATOM 2369 N N . TYR A 1 295 ? 4.931 -3.135 -17.039 1.00 88.06 295 TYR A N 1
ATOM 2370 C CA . TYR A 1 295 ? 4.110 -2.587 -18.115 1.00 88.06 295 TYR A CA 1
ATOM 2371 C C . TYR A 1 295 ? 4.827 -1.460 -18.873 1.00 88.06 295 TYR A C 1
ATOM 2373 O O . TYR A 1 295 ? 4.924 -1.515 -20.097 1.00 88.06 295 TYR A O 1
ATOM 2381 N N . LEU A 1 296 ? 5.378 -0.471 -18.159 1.00 88.31 296 LEU A N 1
ATOM 2382 C CA . LEU A 1 296 ? 6.118 0.633 -18.778 1.00 88.31 296 LEU A CA 1
ATOM 2383 C C . LEU A 1 296 ? 7.394 0.121 -19.462 1.00 88.31 296 LEU A C 1
ATOM 2385 O O . LEU A 1 296 ? 7.654 0.504 -20.594 1.00 88.31 296 LEU A O 1
ATOM 2389 N N . LEU A 1 297 ? 8.136 -0.803 -18.837 1.00 87.12 297 LEU A N 1
ATOM 2390 C CA . LEU A 1 297 ? 9.301 -1.448 -19.456 1.00 87.12 297 LEU A CA 1
ATOM 2391 C C . LEU A 1 297 ? 8.925 -2.170 -20.766 1.00 87.12 297 LEU A C 1
ATOM 2393 O O . LEU A 1 297 ? 9.611 -2.016 -21.775 1.00 87.12 297 LEU A O 1
ATOM 2397 N N . GLY A 1 298 ? 7.822 -2.925 -20.765 1.00 88.31 298 GLY A N 1
ATOM 2398 C CA . GLY A 1 298 ? 7.314 -3.623 -21.948 1.00 88.31 298 GLY A CA 1
ATOM 2399 C C . GLY A 1 298 ? 6.901 -2.683 -23.085 1.00 88.31 298 GLY A C 1
ATOM 2400 O O . GLY A 1 298 ? 7.077 -3.048 -24.245 1.00 88.31 298 GLY A O 1
ATOM 2401 N N . LEU A 1 299 ? 6.408 -1.478 -22.767 1.00 87.19 299 LEU A N 1
ATOM 2402 C CA . LEU A 1 299 ? 6.124 -0.429 -23.753 1.00 87.19 299 LEU A CA 1
ATOM 2403 C C . LEU A 1 299 ? 7.403 0.235 -24.281 1.00 87.19 299 LEU A C 1
ATOM 2405 O O . LEU A 1 299 ? 7.632 0.173 -25.487 1.00 87.19 299 LEU A O 1
ATOM 2409 N N . CYS A 1 300 ? 8.269 0.770 -23.409 1.00 86.12 300 CYS A N 1
ATOM 2410 C CA . CYS A 1 300 ? 9.490 1.483 -23.821 1.00 86.12 300 CYS A CA 1
ATOM 2411 C C . CYS A 1 300 ? 10.379 0.635 -24.751 1.00 86.12 300 CYS A C 1
ATOM 2413 O O . CYS A 1 300 ? 10.982 1.131 -25.702 1.00 86.12 300 CYS A O 1
ATOM 2415 N N . PHE A 1 301 ? 10.472 -0.672 -24.482 1.00 83.69 301 PHE A N 1
ATOM 2416 C CA . PHE A 1 301 ? 11.272 -1.599 -25.283 1.00 83.69 301 PHE A CA 1
ATOM 2417 C C . PHE A 1 301 ? 10.506 -2.254 -26.441 1.00 83.69 301 PHE A C 1
ATOM 2419 O O . PHE A 1 301 ? 11.137 -2.964 -27.221 1.00 83.69 301 PHE A O 1
ATOM 2426 N N . ALA A 1 302 ? 9.202 -2.008 -26.625 1.00 85.50 302 ALA A N 1
ATOM 2427 C CA . ALA A 1 302 ? 8.424 -2.610 -27.716 1.00 85.50 302 ALA A CA 1
ATOM 2428 C C . ALA A 1 302 ? 9.003 -2.294 -29.108 1.00 85.50 302 ALA A C 1
ATOM 2430 O O . ALA A 1 302 ? 8.920 -3.120 -30.014 1.00 85.50 302 ALA A O 1
ATOM 2431 N N . VAL A 1 303 ? 9.614 -1.114 -29.257 1.00 81.94 303 VAL A N 1
ATOM 2432 C CA . VAL A 1 303 ? 10.236 -0.641 -30.503 1.00 81.94 303 VAL A CA 1
ATOM 2433 C C . VAL A 1 303 ? 11.689 -1.109 -30.636 1.00 81.94 303 VAL A C 1
ATOM 2435 O O . VAL A 1 303 ? 12.118 -1.492 -31.719 1.00 81.94 303 VAL A O 1
ATOM 2438 N N . ILE A 1 304 ? 12.452 -1.078 -29.539 1.00 78.38 304 ILE A N 1
ATOM 2439 C CA . ILE A 1 304 ? 13.902 -1.345 -29.531 1.00 78.38 304 ILE A CA 1
ATOM 2440 C C . ILE A 1 304 ? 14.194 -2.853 -29.523 1.00 78.38 304 ILE A C 1
ATOM 2442 O O . ILE A 1 304 ? 15.101 -3.328 -30.201 1.00 78.38 304 ILE A O 1
ATOM 2446 N N . ALA A 1 305 ? 13.436 -3.608 -28.730 1.00 80.25 305 ALA A N 1
ATOM 2447 C CA . ALA A 1 305 ? 13.618 -5.032 -28.492 1.00 80.25 305 ALA A CA 1
ATOM 2448 C C . ALA A 1 305 ? 12.237 -5.717 -28.461 1.00 80.25 305 ALA A C 1
ATOM 2450 O O . ALA A 1 305 ? 11.760 -6.091 -27.385 1.00 80.25 305 ALA A O 1
ATOM 2451 N N . PRO A 1 306 ? 11.581 -5.913 -29.625 1.00 83.44 306 PRO A N 1
ATOM 2452 C CA . PRO A 1 306 ? 10.188 -6.370 -29.702 1.00 83.44 306 PRO A CA 1
ATOM 2453 C C . PRO A 1 306 ? 9.943 -7.729 -29.032 1.00 83.44 306 PRO A C 1
ATOM 2455 O O . PRO A 1 306 ? 8.822 -8.010 -28.621 1.00 83.44 306 PRO A O 1
ATOM 2458 N N . LEU A 1 307 ? 10.990 -8.544 -28.853 1.00 84.69 307 LEU A N 1
ATOM 2459 C CA . LEU A 1 307 ? 10.946 -9.809 -28.119 1.00 84.69 307 LEU A CA 1
ATOM 2460 C C . LEU A 1 307 ? 10.634 -9.640 -26.615 1.00 84.69 307 LEU A C 1
ATOM 2462 O O . LEU A 1 307 ? 10.086 -10.560 -26.018 1.00 84.69 307 LEU A O 1
ATOM 2466 N N . LEU A 1 308 ? 10.910 -8.479 -26.004 1.00 85.31 308 LEU A N 1
ATOM 2467 C CA . LEU A 1 308 ? 10.605 -8.223 -24.586 1.00 85.31 308 LEU A CA 1
ATOM 2468 C C . LEU A 1 308 ? 9.097 -8.081 -24.326 1.00 85.31 308 LEU A C 1
ATOM 2470 O O . LEU A 1 308 ? 8.588 -8.525 -23.295 1.00 85.31 308 LEU A O 1
ATOM 2474 N N . SER A 1 309 ? 8.379 -7.476 -25.274 1.00 87.94 309 SER A N 1
ATOM 2475 C CA . SER A 1 309 ? 6.944 -7.193 -25.173 1.00 87.94 309 SER A CA 1
ATOM 2476 C C . SER A 1 309 ? 6.073 -8.445 -24.939 1.00 87.94 309 SER A C 1
ATOM 2478 O O . SER A 1 309 ? 5.297 -8.437 -23.978 1.00 87.94 309 SER A O 1
ATOM 2480 N N . PRO A 1 310 ? 6.207 -9.566 -25.686 1.00 89.00 310 PRO A N 1
ATOM 2481 C CA . PRO A 1 310 ? 5.436 -10.778 -25.408 1.00 89.00 310 PRO A CA 1
ATOM 2482 C C . PRO A 1 310 ? 5.758 -11.400 -24.041 1.00 89.00 310 PRO A C 1
ATOM 2484 O O . PRO A 1 310 ? 4.842 -11.901 -23.393 1.00 89.00 310 PRO A O 1
ATOM 2487 N N . PHE A 1 311 ? 6.997 -11.327 -23.538 1.00 87.75 311 PHE A N 1
ATOM 2488 C CA . PHE A 1 311 ? 7.303 -11.805 -22.180 1.00 87.75 311 PHE A CA 1
ATOM 2489 C C . PHE A 1 311 ? 6.703 -10.900 -21.093 1.00 87.75 311 PHE A C 1
ATOM 2491 O O . PHE A 1 311 ? 6.161 -11.403 -20.108 1.00 87.75 311 PHE A O 1
ATOM 2498 N N . ALA A 1 312 ? 6.703 -9.578 -21.287 1.00 88.44 312 ALA A N 1
ATOM 2499 C CA . ALA A 1 312 ? 5.995 -8.645 -20.406 1.00 88.44 312 ALA A CA 1
ATOM 2500 C C . ALA A 1 312 ? 4.465 -8.867 -20.431 1.00 88.44 312 ALA A C 1
ATOM 2502 O O . ALA A 1 312 ? 3.807 -8.795 -19.388 1.00 88.44 312 ALA A O 1
ATOM 2503 N N . LEU A 1 313 ? 3.897 -9.209 -21.593 1.00 89.56 313 LEU A N 1
ATOM 2504 C CA . LEU A 1 313 ? 2.485 -9.578 -21.737 1.00 89.56 313 LEU A CA 1
ATOM 2505 C C . LEU A 1 313 ? 2.175 -10.906 -21.031 1.00 89.56 313 LEU A C 1
ATOM 2507 O O . LEU A 1 313 ? 1.185 -10.981 -20.304 1.00 89.56 313 LEU A O 1
ATOM 2511 N N . LEU A 1 314 ? 3.034 -11.923 -21.162 1.00 89.50 314 LEU A N 1
ATOM 2512 C CA . LEU A 1 314 ? 2.914 -13.189 -20.427 1.00 89.50 314 LEU A CA 1
ATOM 2513 C C . LEU A 1 314 ? 2.980 -12.977 -18.906 1.00 89.50 314 LEU A C 1
ATOM 2515 O O . LEU A 1 314 ? 2.155 -13.543 -18.186 1.00 89.50 314 LEU A O 1
ATOM 2519 N N . TYR A 1 315 ? 3.874 -12.108 -18.413 1.00 88.19 315 TYR A N 1
ATOM 2520 C CA . TYR A 1 315 ? 3.895 -11.696 -17.000 1.00 88.19 315 TYR A CA 1
ATOM 2521 C C . TYR A 1 315 ? 2.566 -11.072 -16.566 1.00 88.19 315 TYR A C 1
ATOM 2523 O O . TYR A 1 315 ? 2.026 -11.424 -15.515 1.00 88.19 315 TYR A O 1
ATOM 2531 N N . MET A 1 316 ? 2.010 -10.169 -17.380 1.00 89.06 316 MET A N 1
ATOM 2532 C CA . MET A 1 316 ? 0.734 -9.520 -17.079 1.00 89.06 316 MET A CA 1
ATOM 2533 C C . MET A 1 316 ? -0.431 -10.516 -17.069 1.00 89.06 316 MET A C 1
ATOM 2535 O O . MET A 1 316 ? -1.256 -10.476 -16.156 1.00 89.06 316 MET A O 1
ATOM 2539 N N . ALA A 1 317 ? -0.481 -11.425 -18.046 1.00 91.06 317 ALA A N 1
ATOM 2540 C CA . ALA A 1 317 ? -1.510 -12.452 -18.159 1.00 91.06 317 ALA A CA 1
ATOM 2541 C C . ALA A 1 317 ? -1.452 -13.438 -16.982 1.00 91.06 317 ALA A C 1
ATOM 2543 O O . ALA A 1 317 ? -2.466 -13.670 -16.324 1.00 91.06 317 ALA A O 1
ATOM 2544 N N . TRP A 1 318 ? -0.270 -13.963 -16.651 1.00 90.38 318 TRP A N 1
ATOM 2545 C CA . TRP A 1 318 ? -0.093 -14.854 -15.501 1.00 90.38 318 TRP A CA 1
ATOM 2546 C C . TRP A 1 318 ? -0.408 -14.143 -14.177 1.00 90.38 318 TRP A C 1
ATOM 2548 O O . TRP A 1 318 ? -1.190 -14.636 -13.361 1.00 90.38 318 TRP A O 1
ATOM 2558 N N . GLY A 1 319 ? 0.108 -12.924 -14.001 1.00 88.88 319 GLY A N 1
ATOM 2559 C CA . GLY A 1 319 ? -0.172 -12.103 -12.827 1.00 88.88 319 GLY A CA 1
ATOM 2560 C C . GLY A 1 319 ? -1.636 -11.677 -12.704 1.00 88.88 319 GLY A C 1
ATOM 2561 O O . GLY A 1 319 ? -2.099 -11.429 -11.591 1.00 88.88 319 GLY A O 1
ATOM 2562 N N . TYR A 1 320 ? -2.394 -11.589 -13.801 1.00 90.75 320 TYR A N 1
ATOM 2563 C CA . TYR A 1 320 ? -3.847 -11.399 -13.755 1.00 90.75 320 TYR A CA 1
ATOM 2564 C C . TYR A 1 320 ? -4.536 -12.605 -13.103 1.00 90.75 320 TYR A C 1
ATOM 2566 O O . TYR A 1 320 ? -5.306 -12.416 -12.163 1.00 90.75 320 TYR A O 1
ATOM 2574 N N . TRP A 1 321 ? -4.215 -13.832 -13.532 1.00 91.12 321 TRP A N 1
ATOM 2575 C CA . TRP A 1 321 ? -4.787 -15.055 -12.954 1.00 91.12 321 TRP A CA 1
ATOM 2576 C C . TRP A 1 321 ? -4.459 -15.206 -11.464 1.00 91.12 321 TRP A C 1
ATOM 2578 O O . TRP A 1 321 ? -5.374 -15.388 -10.659 1.00 91.12 321 TRP A O 1
ATOM 2588 N N . VAL A 1 322 ? -3.185 -15.053 -11.082 1.00 89.75 322 VAL A N 1
ATOM 2589 C CA . VAL A 1 322 ? -2.741 -15.169 -9.678 1.00 89.75 322 VAL A CA 1
ATOM 2590 C C . VAL A 1 322 ? -3.432 -14.136 -8.782 1.00 89.75 322 VAL A C 1
ATOM 2592 O O . VAL A 1 322 ? -4.000 -14.493 -7.749 1.00 89.75 322 VAL A O 1
ATOM 2595 N N . ARG A 1 323 ? -3.451 -12.856 -9.179 1.00 86.19 323 ARG A N 1
ATOM 2596 C CA . ARG A 1 323 ? -4.058 -11.794 -8.354 1.00 86.19 323 ARG A CA 1
ATOM 2597 C C . ARG A 1 323 ? -5.583 -11.876 -8.323 1.00 86.19 323 ARG A C 1
ATOM 2599 O O . ARG A 1 323 ? -6.174 -11.608 -7.280 1.00 86.19 323 ARG A O 1
ATOM 2606 N N . ARG A 1 324 ? -6.225 -12.314 -9.414 1.00 90.12 324 ARG A N 1
ATOM 2607 C CA . ARG A 1 324 ? -7.664 -12.621 -9.427 1.00 90.12 324 ARG A CA 1
ATOM 2608 C C . ARG A 1 324 ? -7.997 -13.740 -8.440 1.00 90.12 324 ARG A C 1
ATOM 2610 O O . ARG A 1 324 ? -8.970 -13.610 -7.708 1.00 90.12 324 ARG A O 1
ATOM 2617 N N . TYR A 1 325 ? -7.189 -14.799 -8.378 1.00 90.50 325 TYR A N 1
ATOM 2618 C CA . TYR A 1 325 ? -7.363 -15.869 -7.392 1.00 90.50 325 TYR A CA 1
ATOM 2619 C C . TYR A 1 325 ? -7.201 -15.354 -5.951 1.00 90.50 325 TYR A C 1
ATOM 2621 O O . TYR A 1 325 ? -8.082 -15.572 -5.119 1.00 90.50 325 TYR A O 1
ATOM 2629 N N . GLN A 1 326 ? -6.131 -14.602 -5.665 1.00 87.69 326 GLN A N 1
ATOM 2630 C CA . GLN A 1 326 ? -5.888 -14.025 -4.334 1.00 87.69 326 GLN A CA 1
ATOM 2631 C C . GLN A 1 326 ? -7.042 -13.136 -3.846 1.00 87.69 326 GLN A C 1
ATOM 2633 O O . GLN A 1 326 ? -7.445 -13.258 -2.691 1.00 87.69 326 GLN A O 1
ATOM 2638 N N . LEU A 1 327 ? -7.577 -12.266 -4.711 1.00 87.38 327 LEU A N 1
ATOM 2639 C CA . LEU A 1 327 ? -8.680 -11.354 -4.376 1.00 87.38 327 LEU A CA 1
ATOM 2640 C C . LEU A 1 327 ? -10.039 -12.057 -4.224 1.00 87.38 327 LEU A C 1
ATOM 2642 O O . LEU A 1 327 ? -10.917 -11.521 -3.559 1.00 87.38 327 LEU A O 1
ATOM 2646 N N . LEU A 1 328 ? -10.229 -13.230 -4.838 1.00 90.12 328 LEU A N 1
ATOM 2647 C CA . LEU A 1 328 ? -11.474 -13.999 -4.721 1.00 90.12 328 LEU A CA 1
ATOM 2648 C C . LEU A 1 328 ? -11.500 -14.926 -3.499 1.00 90.12 328 LEU A C 1
ATOM 2650 O O . LEU A 1 328 ? -12.579 -15.165 -2.962 1.00 90.12 328 LEU A O 1
ATOM 2654 N N . TYR A 1 329 ? -10.348 -15.462 -3.077 1.00 87.94 329 TYR A N 1
ATOM 2655 C CA . TYR A 1 329 ? -10.302 -16.554 -2.093 1.00 87.94 329 TYR A CA 1
ATOM 2656 C C . TYR A 1 329 ? -9.467 -16.292 -0.836 1.00 87.94 329 TYR A C 1
ATOM 2658 O O . TYR A 1 329 ? -9.715 -16.941 0.177 1.00 87.94 329 TYR A O 1
ATOM 2666 N N . VAL A 1 330 ? -8.468 -15.401 -0.879 1.00 86.56 330 VAL A N 1
ATOM 2667 C CA . VAL A 1 330 ? -7.453 -15.302 0.191 1.00 86.56 330 VAL A CA 1
ATOM 2668 C C . VAL A 1 330 ? -7.486 -13.957 0.911 1.00 86.56 330 VAL A C 1
ATOM 2670 O O . VAL A 1 330 ? -7.458 -13.923 2.138 1.00 86.56 330 VAL A O 1
ATOM 2673 N N . ARG A 1 331 ? -7.519 -12.843 0.174 1.00 86.31 331 ARG A N 1
ATOM 2674 C CA . ARG A 1 331 ? -7.278 -11.501 0.726 1.00 86.31 331 ARG A CA 1
ATOM 2675 C C . ARG A 1 331 ? -8.494 -10.600 0.582 1.00 86.31 331 ARG A C 1
ATOM 2677 O O . ARG A 1 331 ? -9.118 -10.557 -0.472 1.00 86.31 331 ARG A O 1
ATOM 2684 N N . VAL A 1 332 ? -8.771 -9.828 1.630 1.00 85.44 332 VAL A N 1
ATOM 2685 C CA . VAL A 1 332 ? -9.906 -8.897 1.690 1.00 85.44 332 VAL A CA 1
ATOM 2686 C C . VAL A 1 332 ? -9.376 -7.457 1.660 1.00 85.44 332 VAL A C 1
ATOM 2688 O O . VAL A 1 332 ? -8.530 -7.113 2.495 1.00 85.44 332 VAL A O 1
ATOM 2691 N N . PRO A 1 333 ? -9.821 -6.594 0.725 1.00 84.75 333 PRO A N 1
ATOM 2692 C CA . PRO A 1 333 ? -9.486 -5.175 0.766 1.00 84.75 333 PRO A CA 1
ATOM 2693 C C . PRO A 1 333 ? -10.112 -4.526 2.009 1.00 84.75 333 PRO A C 1
ATOM 2695 O O . PRO A 1 333 ? -11.263 -4.782 2.347 1.00 84.75 333 PRO A O 1
ATOM 2698 N N . LYS A 1 334 ? -9.336 -3.690 2.710 1.00 80.44 334 LYS A N 1
ATOM 2699 C CA . LYS A 1 334 ? -9.799 -2.935 3.894 1.00 80.44 334 LYS A CA 1
ATOM 2700 C C . LYS A 1 334 ? -10.242 -1.504 3.565 1.00 80.44 334 LYS A C 1
ATOM 2702 O O . LYS A 1 334 ? -10.702 -0.819 4.468 1.00 80.44 334 LYS A O 1
ATOM 2707 N N . PHE A 1 335 ? -10.010 -1.066 2.327 1.00 82.38 335 PHE A N 1
ATOM 2708 C CA . PHE A 1 335 ? -10.241 0.288 1.832 1.00 82.38 335 PHE A CA 1
ATOM 2709 C C . PHE A 1 335 ? -10.641 0.240 0.356 1.00 82.38 335 PHE A C 1
ATOM 2711 O O . PHE A 1 335 ? -10.139 -0.615 -0.383 1.00 82.38 335 PHE A O 1
ATOM 2718 N N . GLU A 1 336 ? -11.482 1.174 -0.083 1.00 80.69 336 GLU A N 1
ATOM 2719 C CA . GLU A 1 336 ? -11.983 1.230 -1.461 1.00 80.69 336 GLU A CA 1
ATOM 2720 C C . GLU A 1 336 ? -11.525 2.510 -2.168 1.00 80.69 336 GLU A C 1
ATOM 2722 O O . GLU A 1 336 ? -11.997 3.618 -1.923 1.00 80.69 336 GLU A O 1
ATOM 2727 N N . SER A 1 337 ? -10.581 2.368 -3.103 1.00 78.69 337 SER A N 1
ATOM 2728 C CA . SER A 1 337 ? -9.951 3.521 -3.772 1.00 78.69 337 SER A CA 1
ATOM 2729 C C . SER A 1 337 ? -10.841 4.237 -4.801 1.00 78.69 337 SER A C 1
ATOM 2731 O O . SER A 1 337 ? -10.414 5.240 -5.383 1.00 78.69 337 SER A O 1
ATOM 2733 N N . GLY A 1 338 ? -12.035 3.706 -5.093 1.00 82.06 338 GLY A N 1
ATOM 2734 C CA . GLY A 1 338 ? -12.964 4.255 -6.089 1.00 82.06 338 GLY A CA 1
ATOM 2735 C C . GLY A 1 338 ? -12.377 4.372 -7.502 1.00 82.06 338 GLY A C 1
ATOM 2736 O O . GLY A 1 338 ? -12.775 5.248 -8.263 1.00 82.06 338 GLY A O 1
ATOM 2737 N N . GLY A 1 339 ? -11.364 3.565 -7.838 1.00 83.81 339 GLY A N 1
ATOM 2738 C CA . GLY A 1 339 ? -10.673 3.628 -9.129 1.00 83.81 339 GLY A CA 1
ATOM 2739 C C . GLY A 1 339 ? -9.716 4.815 -9.305 1.00 83.81 339 GLY A C 1
ATOM 2740 O O . GLY A 1 339 ? -9.132 4.947 -10.379 1.00 83.81 339 GLY A O 1
ATOM 2741 N N . ARG A 1 340 ? -9.471 5.646 -8.274 1.00 82.88 340 ARG A N 1
ATOM 2742 C CA . ARG A 1 340 ? -8.581 6.833 -8.351 1.00 82.88 340 ARG A CA 1
ATOM 2743 C C . ARG A 1 340 ? -7.173 6.517 -8.890 1.00 82.88 340 ARG A C 1
ATOM 2745 O O . ARG A 1 340 ? -6.543 7.374 -9.506 1.00 82.88 340 ARG A O 1
ATOM 2752 N N . PHE A 1 341 ? -6.694 5.284 -8.707 1.00 83.75 341 PHE A N 1
ATOM 2753 C CA . PHE A 1 341 ? -5.406 4.812 -9.225 1.00 83.75 341 PHE A CA 1
ATOM 2754 C C . PHE A 1 341 ? -5.332 4.752 -10.766 1.00 83.75 341 PHE A C 1
ATOM 2756 O O . PHE A 1 341 ? -4.246 4.879 -11.332 1.00 83.75 341 PHE A O 1
ATOM 2763 N N . TRP A 1 342 ? -6.468 4.615 -11.462 1.00 87.25 342 TRP A N 1
ATOM 2764 C CA . TRP A 1 342 ? -6.522 4.576 -12.929 1.00 87.25 342 TRP A CA 1
ATOM 2765 C C . TRP A 1 342 ? -5.948 5.842 -13.571 1.00 87.25 342 TRP A C 1
ATOM 2767 O O . TRP A 1 342 ? -5.179 5.752 -14.524 1.00 87.25 342 TRP A O 1
ATOM 2777 N N . ASN A 1 343 ? -6.244 7.015 -13.006 1.00 89.38 343 ASN A N 1
ATOM 2778 C CA . ASN A 1 343 ? -5.749 8.289 -13.530 1.00 89.38 343 ASN A CA 1
ATOM 2779 C C . ASN A 1 343 ? -4.216 8.364 -13.461 1.00 89.38 343 ASN A C 1
ATOM 2781 O O . ASN A 1 343 ? -3.579 8.803 -14.414 1.00 89.38 343 ASN A O 1
ATOM 2785 N N . LEU A 1 344 ? -3.615 7.862 -12.373 1.00 86.12 344 LEU A N 1
ATOM 2786 C CA . LEU A 1 344 ? -2.159 7.756 -12.245 1.00 86.12 344 LEU A CA 1
ATOM 2787 C C . LEU A 1 344 ? -1.578 6.797 -13.292 1.00 86.12 344 LEU A C 1
ATOM 2789 O O . LEU A 1 344 ? -0.571 7.125 -13.918 1.00 86.12 344 LEU A O 1
ATOM 2793 N N . PHE A 1 345 ? -2.211 5.636 -13.489 1.00 86.19 345 PHE A N 1
ATOM 2794 C CA . PHE A 1 345 ? -1.799 4.654 -14.492 1.00 86.19 345 PHE A CA 1
ATOM 2795 C C . PHE A 1 345 ? -1.821 5.268 -15.897 1.00 86.19 345 PHE A C 1
ATOM 2797 O O . PHE A 1 345 ? -0.776 5.364 -16.538 1.00 86.19 345 PHE A O 1
ATOM 2804 N N . PHE A 1 346 ? -2.974 5.788 -16.324 1.00 90.38 346 PHE A N 1
ATOM 2805 C CA . PHE A 1 346 ? -3.180 6.409 -17.632 1.00 90.38 346 PHE A CA 1
ATOM 2806 C C . PHE A 1 346 ? -2.187 7.548 -17.909 1.00 90.38 346 PHE A C 1
ATOM 2808 O O . PHE A 1 346 ? -1.531 7.546 -18.950 1.00 90.38 346 PHE A O 1
ATOM 2815 N N . SER A 1 347 ? -1.981 8.467 -16.955 1.00 90.50 347 SER A N 1
ATOM 2816 C CA . SER A 1 347 ? -0.994 9.546 -17.112 1.00 90.50 347 SER A CA 1
ATOM 2817 C C . SER A 1 347 ? 0.431 9.030 -17.342 1.00 90.50 347 SER A C 1
ATOM 2819 O O . SER A 1 347 ? 1.181 9.648 -18.096 1.00 90.50 347 SER A O 1
ATOM 2821 N N . ARG A 1 348 ? 0.827 7.902 -16.733 1.00 89.75 348 ARG A N 1
ATOM 2822 C CA . ARG A 1 348 ? 2.147 7.290 -16.974 1.00 89.75 348 ARG A CA 1
ATOM 2823 C C . ARG A 1 348 ? 2.253 6.656 -18.360 1.00 89.75 348 ARG A C 1
ATOM 2825 O O . ARG A 1 348 ? 3.308 6.791 -18.973 1.00 89.75 348 ARG A O 1
ATOM 2832 N N . ILE A 1 349 ? 1.180 6.046 -18.869 1.00 88.81 349 ILE A N 1
ATOM 2833 C CA . ILE A 1 349 ? 1.135 5.519 -20.245 1.00 88.81 349 ILE A CA 1
ATOM 2834 C C . ILE A 1 349 ? 1.342 6.650 -21.250 1.00 88.81 349 ILE A C 1
ATOM 2836 O O . ILE A 1 349 ? 2.229 6.555 -22.092 1.00 88.81 349 ILE A O 1
ATOM 2840 N N . CYS A 1 350 ? 0.582 7.743 -21.129 1.00 91.31 350 CYS A N 1
ATOM 2841 C CA . CYS A 1 350 ? 0.699 8.880 -22.044 1.00 91.31 350 CYS A CA 1
ATOM 2842 C C . CYS A 1 350 ? 2.121 9.461 -22.072 1.00 91.31 350 CYS A C 1
ATOM 2844 O O . CYS A 1 350 ? 2.620 9.778 -23.147 1.00 91.31 350 CYS A O 1
ATOM 2846 N N . ILE A 1 351 ? 2.784 9.559 -20.912 1.00 90.50 351 ILE A N 1
ATOM 2847 C CA . ILE A 1 351 ? 4.175 10.029 -20.820 1.00 90.50 351 ILE A CA 1
ATOM 2848 C C . ILE A 1 351 ? 5.136 9.075 -21.545 1.00 90.50 351 ILE A C 1
ATOM 2850 O O . ILE A 1 351 ? 5.995 9.557 -22.277 1.00 90.50 351 ILE A O 1
ATOM 2854 N N . VAL A 1 352 ? 4.985 7.753 -21.387 1.00 89.38 352 VAL A N 1
ATOM 2855 C CA . VAL A 1 352 ? 5.848 6.768 -22.067 1.00 89.38 352 VAL A CA 1
ATOM 2856 C C . VAL A 1 352 ? 5.621 6.761 -23.577 1.00 89.38 352 VAL A C 1
ATOM 2858 O O . VAL A 1 352 ? 6.574 6.924 -24.331 1.00 89.38 352 VAL A O 1
ATOM 2861 N N . CYS A 1 353 ? 4.373 6.708 -24.047 1.00 89.12 353 CYS A N 1
ATOM 2862 C CA . CYS A 1 353 ? 4.092 6.778 -25.485 1.00 89.12 353 CYS A CA 1
ATOM 2863 C C . CYS A 1 353 ? 4.593 8.093 -26.116 1.00 89.12 353 CYS A C 1
ATOM 2865 O O . CYS A 1 353 ? 5.008 8.111 -27.276 1.00 89.12 353 CYS A O 1
ATOM 2867 N N . PHE A 1 354 ? 4.583 9.194 -25.356 1.00 91.12 354 PHE A N 1
ATOM 2868 C CA . PHE A 1 354 ? 5.167 10.465 -25.779 1.00 91.12 354 PHE A CA 1
ATOM 2869 C C . PHE A 1 354 ? 6.702 10.423 -25.808 1.00 91.12 354 PHE A C 1
ATOM 2871 O O . PHE A 1 354 ? 7.287 10.910 -26.773 1.00 91.12 354 PHE A O 1
ATOM 2878 N N . SER A 1 355 ? 7.378 9.830 -24.816 1.00 88.56 355 SER A N 1
ATOM 2879 C CA . SER A 1 355 ? 8.840 9.674 -24.876 1.00 88.56 355 SER A CA 1
ATOM 2880 C C . SER A 1 355 ? 9.269 8.760 -26.022 1.00 88.56 355 SER A C 1
ATOM 2882 O O . SER A 1 355 ? 10.193 9.103 -26.757 1.00 88.56 355 SER A O 1
ATOM 2884 N N . ASP A 1 356 ? 8.563 7.650 -26.235 1.00 87.75 356 ASP A N 1
ATOM 2885 C CA . ASP A 1 356 ? 8.880 6.678 -27.282 1.00 87.75 356 ASP A CA 1
ATOM 2886 C C . ASP A 1 356 ? 8.754 7.306 -28.677 1.00 87.75 356 ASP A C 1
ATOM 2888 O O . ASP A 1 356 ? 9.639 7.127 -29.515 1.00 87.75 356 ASP A O 1
ATOM 2892 N N . SER A 1 357 ? 7.727 8.132 -28.918 1.00 88.56 357 SER A N 1
ATOM 2893 C CA . SER A 1 357 ? 7.602 8.862 -30.187 1.00 88.56 357 SER A CA 1
ATOM 2894 C C . SER A 1 357 ? 8.764 9.837 -30.423 1.00 88.56 357 SER A C 1
ATOM 2896 O O . SER A 1 357 ? 9.282 9.904 -31.539 1.00 88.56 357 SER A O 1
ATOM 2898 N N . HIS A 1 358 ? 9.255 10.517 -29.380 1.00 88.75 358 HIS A N 1
ATOM 2899 C CA . HIS A 1 358 ? 10.433 11.389 -29.475 1.00 88.75 358 HIS A CA 1
ATOM 2900 C C . HIS A 1 358 ? 11.717 10.600 -29.762 1.00 88.75 358 HIS A C 1
ATOM 2902 O O . HIS A 1 358 ? 12.531 11.041 -30.580 1.00 88.75 358 HIS A O 1
ATOM 2908 N N . TYR A 1 359 ? 11.891 9.424 -29.151 1.00 87.12 359 TYR A N 1
ATOM 2909 C CA . TYR A 1 359 ? 13.023 8.541 -29.442 1.00 87.12 359 TYR A CA 1
ATOM 2910 C C . TYR A 1 359 ? 12.990 8.028 -30.890 1.00 87.12 359 TYR A C 1
ATOM 2912 O O . TYR A 1 359 ? 14.016 8.091 -31.569 1.00 87.12 359 TYR A O 1
ATOM 2920 N N . ILE A 1 360 ? 11.824 7.605 -31.396 1.00 87.38 360 ILE A N 1
ATOM 2921 C CA . ILE A 1 360 ? 11.654 7.151 -32.790 1.00 87.38 360 ILE A CA 1
ATOM 2922 C C . ILE A 1 360 ? 11.985 8.273 -33.778 1.00 87.38 360 ILE A C 1
ATOM 2924 O O . ILE A 1 360 ? 12.767 8.063 -34.705 1.00 87.38 360 ILE A O 1
ATOM 2928 N N . ILE A 1 361 ? 11.425 9.470 -33.572 1.00 88.88 361 ILE A N 1
ATOM 2929 C CA . ILE A 1 361 ? 11.683 10.636 -34.429 1.00 88.88 361 ILE A CA 1
ATOM 2930 C C . ILE A 1 361 ? 13.179 10.978 -34.424 1.00 88.88 361 ILE A C 1
ATOM 2932 O O . ILE A 1 361 ? 13.772 11.150 -35.488 1.00 88.88 361 ILE A O 1
ATOM 2936 N N . SER A 1 362 ? 13.817 10.997 -33.249 1.00 87.75 362 SER A N 1
ATOM 2937 C CA . SER A 1 362 ? 15.258 11.264 -33.121 1.00 87.75 362 SER A CA 1
ATOM 2938 C C . SER A 1 362 ? 16.113 10.222 -33.851 1.00 87.75 362 SER A C 1
ATOM 2940 O O . SER A 1 362 ? 17.076 10.581 -34.531 1.00 87.75 362 SER A O 1
ATOM 2942 N N . TYR A 1 363 ? 15.749 8.939 -33.758 1.00 85.94 363 TYR A N 1
ATOM 2943 C CA . TYR A 1 363 ? 16.427 7.857 -34.473 1.00 85.94 363 TYR A CA 1
ATOM 2944 C C . TYR A 1 363 ? 16.266 7.989 -35.995 1.00 85.94 363 TYR A C 1
ATOM 2946 O O . TYR A 1 363 ? 17.247 7.886 -36.733 1.00 85.94 363 TYR A O 1
ATOM 2954 N N . HIS A 1 364 ? 15.054 8.288 -36.470 1.00 86.19 364 HIS A N 1
ATOM 2955 C CA . HIS A 1 364 ? 14.782 8.466 -37.895 1.00 86.19 364 HIS A CA 1
ATOM 2956 C C . HIS A 1 364 ? 15.553 9.662 -38.477 1.00 86.19 364 HIS A C 1
ATOM 2958 O O . HIS A 1 364 ? 16.254 9.507 -39.478 1.00 86.19 364 HIS A O 1
ATOM 2964 N N . ILE A 1 365 ? 15.525 10.818 -37.801 1.00 89.50 365 ILE A N 1
ATOM 2965 C CA . ILE A 1 365 ? 16.321 12.002 -38.172 1.00 89.50 365 ILE A CA 1
ATOM 2966 C C . ILE A 1 365 ? 17.806 11.635 -38.267 1.00 89.50 365 ILE A C 1
ATOM 2968 O O . ILE A 1 365 ? 18.448 11.928 -39.276 1.00 89.50 365 ILE A O 1
ATOM 2972 N N . ARG A 1 366 ? 18.347 10.939 -37.257 1.00 87.44 366 ARG A N 1
ATOM 2973 C CA . ARG A 1 366 ? 19.744 10.489 -37.261 1.00 87.44 366 ARG A CA 1
ATOM 2974 C C . ARG A 1 366 ? 20.062 9.595 -38.463 1.00 87.44 366 ARG A C 1
ATOM 2976 O O . ARG A 1 366 ? 21.048 9.863 -39.145 1.00 87.44 366 ARG A O 1
ATOM 2983 N N . SER A 1 367 ? 19.230 8.592 -38.759 1.00 85.38 367 SER A N 1
ATOM 2984 C CA . SER A 1 367 ? 19.447 7.718 -39.925 1.00 85.38 367 SER A CA 1
ATOM 2985 C C . SER A 1 367 ? 19.455 8.498 -41.244 1.00 85.38 367 SER A C 1
ATOM 2987 O O . SER A 1 367 ? 20.304 8.255 -42.099 1.00 85.38 367 SER A O 1
ATOM 2989 N N . HIS A 1 368 ? 18.580 9.499 -41.388 1.00 82.19 368 HIS A N 1
ATOM 2990 C CA . HIS A 1 368 ? 18.523 10.325 -42.590 1.00 82.19 368 HIS A CA 1
ATOM 2991 C C . HIS A 1 368 ? 19.792 11.179 -42.753 1.00 82.19 368 HIS A C 1
ATOM 2993 O O . HIS A 1 368 ? 20.303 11.306 -43.865 1.00 82.19 368 HIS A O 1
ATOM 2999 N N . PHE A 1 369 ? 20.340 11.732 -41.666 1.00 80.75 369 PHE A N 1
ATOM 3000 C CA . PHE A 1 369 ? 21.622 12.445 -41.706 1.00 80.75 369 PHE A CA 1
ATOM 3001 C C . PHE A 1 369 ? 22.807 11.517 -42.009 1.00 80.75 369 PHE A C 1
ATOM 3003 O O . PHE A 1 369 ? 23.664 11.885 -42.812 1.00 80.75 369 PHE A O 1
ATOM 3010 N N . GLU A 1 370 ? 22.857 10.318 -41.421 1.00 78.75 370 GLU A N 1
ATOM 3011 C CA . GLU A 1 370 ? 23.920 9.340 -41.698 1.00 78.75 370 GLU A CA 1
ATOM 3012 C C . GLU A 1 370 ? 23.906 8.907 -43.177 1.00 78.75 370 GLU A C 1
ATOM 3014 O O . GLU A 1 370 ? 24.952 8.949 -43.829 1.00 78.75 370 GLU A O 1
ATOM 3019 N N . HIS A 1 371 ? 22.732 8.619 -43.755 1.00 71.69 371 HIS A N 1
ATOM 3020 C CA . HIS A 1 371 ? 22.601 8.356 -45.194 1.00 71.69 371 HIS A CA 1
ATOM 3021 C C . HIS A 1 371 ? 23.034 9.554 -46.055 1.00 71.69 371 HIS A C 1
ATOM 3023 O O . HIS A 1 371 ? 23.835 9.374 -46.974 1.00 71.69 371 HIS A O 1
ATOM 3029 N N . SER A 1 372 ? 22.579 10.777 -45.752 1.00 70.12 372 SER A N 1
ATOM 3030 C CA . SER A 1 372 ? 22.977 11.982 -46.500 1.00 70.12 372 SER A CA 1
ATOM 3031 C C . SER A 1 372 ? 24.492 12.222 -46.477 1.00 70.12 372 SER A C 1
ATOM 3033 O O . SER A 1 372 ? 25.081 12.535 -47.513 1.00 70.12 372 SER A O 1
ATOM 3035 N N . CYS A 1 373 ? 25.147 12.032 -45.328 1.00 61.47 373 CYS A N 1
ATOM 3036 C CA . CYS A 1 373 ? 26.602 12.150 -45.206 1.00 61.47 373 CYS A CA 1
ATOM 3037 C C . CYS A 1 373 ? 27.352 11.088 -46.023 1.00 61.47 373 CYS A C 1
ATOM 3039 O O . CYS A 1 373 ? 28.395 11.399 -46.595 1.00 61.47 373 CYS A O 1
ATOM 3041 N N . ILE A 1 374 ? 26.832 9.858 -46.117 1.00 65.38 374 ILE A N 1
ATOM 3042 C CA . ILE A 1 374 ? 27.420 8.808 -46.964 1.00 65.38 374 ILE A CA 1
ATOM 3043 C C . ILE A 1 374 ? 27.339 9.205 -48.444 1.00 65.38 374 ILE A C 1
ATOM 3045 O O . ILE A 1 374 ? 28.350 9.117 -49.137 1.00 65.38 374 ILE A O 1
ATOM 3049 N N . TYR A 1 375 ? 26.194 9.713 -48.918 1.00 57.06 375 TYR A N 1
ATOM 3050 C CA . TYR A 1 375 ? 26.064 10.185 -50.304 1.00 57.06 375 TYR A CA 1
ATOM 3051 C C . TYR A 1 375 ? 27.028 11.334 -50.628 1.00 57.06 375 TYR A C 1
ATOM 3053 O O . TYR A 1 375 ? 27.694 11.287 -51.659 1.00 57.06 375 TYR A O 1
ATOM 3061 N N . TYR A 1 376 ? 27.180 12.320 -49.736 1.00 54.47 376 TYR A N 1
ATOM 3062 C CA . TYR A 1 376 ? 28.155 13.401 -49.938 1.00 54.47 376 TYR A CA 1
ATOM 3063 C C . TYR A 1 376 ? 29.608 12.906 -49.957 1.00 54.47 376 TYR A C 1
ATOM 3065 O O . TYR A 1 376 ? 30.403 13.412 -50.741 1.00 54.47 376 TYR A O 1
ATOM 3073 N N . LYS A 1 377 ? 29.947 11.893 -49.151 1.00 51.94 377 LYS A N 1
ATOM 3074 C CA . LYS A 1 377 ? 31.302 11.317 -49.074 1.00 51.94 377 LYS A CA 1
ATOM 3075 C C . LYS A 1 377 ? 31.652 10.379 -50.242 1.00 51.94 377 LYS A C 1
ATOM 3077 O O . LYS A 1 377 ? 32.810 10.007 -50.382 1.00 51.94 377 LYS A O 1
ATOM 3082 N N . PHE A 1 378 ? 30.663 9.992 -51.050 1.00 50.91 378 PHE A N 1
ATOM 3083 C CA . PHE A 1 378 ? 30.838 9.284 -52.327 1.00 50.91 378 PHE A CA 1
ATOM 3084 C C . PHE A 1 378 ? 30.768 10.216 -53.551 1.00 50.91 378 PHE A C 1
ATOM 3086 O O . PHE A 1 378 ? 31.079 9.782 -54.657 1.00 50.91 378 PHE A O 1
ATOM 3093 N N . ALA A 1 379 ? 30.344 11.471 -53.370 1.00 49.22 379 ALA A N 1
ATOM 3094 C CA . ALA A 1 379 ? 30.246 12.482 -54.427 1.00 49.22 379 ALA A CA 1
ATOM 3095 C C . ALA A 1 379 ? 31.467 13.427 -54.492 1.00 49.22 379 ALA A C 1
ATOM 3097 O O . ALA A 1 379 ? 31.513 14.295 -55.366 1.00 49.22 379 ALA A O 1
ATOM 3098 N N . SER A 1 380 ? 32.422 13.265 -53.569 1.00 42.59 380 SER A N 1
ATOM 3099 C CA . SER A 1 380 ? 33.713 13.963 -53.484 1.00 42.59 380 SER A CA 1
ATOM 3100 C C . SER A 1 380 ? 34.874 13.012 -53.751 1.00 42.59 380 SER A C 1
ATOM 3102 O O . SER A 1 380 ? 35.749 13.376 -54.559 1.00 42.59 380 SER A O 1
#

Organism: NCBI:txid667725

pLDDT: mean 78.52, std 16.7, range [21.28, 97.94]